Protein AF-A0A396J553-F1 (afdb_monomer)

Secondary structure (DSSP, 8-state):
--------HHHHHHHHHHHHHHHHHHGGG--HHHHHHHHHHHHHHHHHTT--SSSHHHHHHHHHHHHHHHHHHHSTT-----------------------------------------HHHHHHHHHH---HHHHHHHHHTTS---SSSHHHHHHHHHHHHTT--HHHHHHHHHH-GGGGTS---TTHHHH-GGGG--TTHHHHHHHHHHTT--TTSHHHHHHHHHHHHS-HHHHHHHHHHHHHTT--HHHHHHHHHH-GGGGGS-HHHHHHHHIIIIIIT---GGGGTT-GGGGGS-IIIIIHHHHHHHHHHHHTTSS-TTS-SSGGGGS-HHHHHHHHTTT-TTTHHHHHHHHHHHHHHHHHHHHTTPPPP-

Organism: Medicago truncatula (NCBI:txid3880)

Foldseek 3Di:
DDDDPDDDPVNVVVVVVVVVVVCVVVPPPDDLVVVVVVLVVVVVVVVVVPDDDDPPPVSVVVVVVSVVVVVCVVCPVDDDDDDDDDDDDDDDDDDDDDDDDDDDDDDDPDDDDDPDDQPQLVVCCPQLVDDSVLSVVCVVVVLDDDRDQVQLVVLVVLVVVLVDDSVNVSVLCSLRVSSSLARPPPPDCVPCSCLCVDPCLSVLLVVLVVLVDDRNDVLSVLQSVLVSVADPVNQVVLVVLLVVLPDDPVLVSLLCSVHVNLSVAHSVLVVVQSCCQCVVLVHRPSLCSVPVCVSVDDCQQQVQLLSVLVSVCVVVVVDDPPPRSCVLSPDDPVVSLVPRAVVPPVCNVVSVCSNVVSNVVSVVCVVVVHDDDD

Mean predicted aligned error: 18.82 Å

Radius of gyration: 29.43 Å; Cα contacts (8 Å, |Δi|>4): 271; chains: 1; bounding box: 78×77×69 Å

Solvent-accessible surface area (backbone atoms only — not comparable to full-atom values): 22454 Å² total; per-residue (Å²): 141,83,87,79,84,77,79,50,75,65,60,55,49,52,53,50,50,55,46,55,55,51,48,60,66,64,53,77,80,60,61,74,70,59,54,51,55,52,52,51,52,50,53,51,53,54,65,72,67,70,76,79,84,79,66,62,65,66,51,49,50,52,50,50,51,51,52,48,51,53,50,53,70,69,50,73,85,72,84,89,85,88,78,85,90,81,86,89,83,90,84,87,84,88,81,90,81,85,87,85,88,77,92,78,80,87,82,86,79,92,75,79,96,68,89,83,66,58,56,46,35,56,50,36,32,76,76,52,68,42,53,74,67,59,24,48,50,38,39,76,70,64,37,38,77,48,82,65,61,70,51,34,52,51,38,51,52,50,44,45,79,64,72,45,51,70,70,56,50,33,56,49,39,71,77,41,51,32,54,43,48,15,67,74,49,94,52,62,62,79,72,45,63,70,72,63,75,45,97,52,47,68,57,52,52,51,50,47,44,72,75,67,41,55,66,68,41,70,55,31,55,33,39,52,46,28,59,75,75,36,53,70,69,58,46,52,54,47,51,52,52,45,38,75,60,71,45,51,73,68,43,51,54,53,22,40,75,73,33,22,55,42,66,68,43,53,68,67,54,48,51,52,50,47,44,48,42,35,71,73,67,66,42,71,57,70,64,38,44,85,51,40,56,64,60,68,51,55,53,48,73,52,47,48,27,50,48,53,42,53,48,51,32,45,75,72,61,78,35,65,88,85,53,71,80,63,59,68,78,69,48,54,70,69,58,34,42,53,69,71,21,62,65,40,74,89,52,20,68,59,40,46,48,55,30,50,54,36,40,53,50,37,53,53,33,62,76,68,73,50,82,80,87,129

InterPro domains:
  IPR003690 Transcription termination factor, mitochondrial/chloroplastic [PF02536] (149-336)
  IPR003690 Transcription termination factor, mitochondrial/chloroplastic [PTHR13068] (187-346)
  IPR003690 Transcription termination factor, mitochondrial/chloroplastic [SM00733] (186-214)
  IPR003690 Transcription termination factor, mitochondrial/chloroplastic [SM00733] (253-284)
  IPR003690 Transcription termination factor, mitochondrial/chloroplastic [SM00733] (285-319)
  IPR038538 MTERF superfamily, mitochondrial/chloroplastic [G3DSA:1.25.70.10] (102-353)

Sequence (374 aa):
MKSDLCLDTFTIKVICIVWVFRVKIVFGCVNDQNRFLICLIFYCVLRTLRIRTLMSHLILTTFRTMLKKWFLSNNAVLCFITTKSTTPKFNNPLLHQFPISPRRFCTITATSESNTHPFSVSYLINNFGFSHESALKAFNNKQVRFNTPDNADSVITFFQNHGFPNSNIRIIIQKAPWLLSSQPHKRLIRSRPFLICSKDLINSLEEIKGLGFDPSTTTFGYALLANNCTSKKLWDEKVDVLKKWGWSDEDVIRAFRCHPDMMLTSIEKINLVMSFWVNQLGWDSLALTKRPHILTHSLEKWIVPRGLVVQFLLMKGLRKKNASLVTPFRYSEKLFLEKFVFSFKEESDYLLKIYEEKIKLAYTMENNGMPFPN

Structure (mmCIF, N/CA/C/O backbone):
data_AF-A0A396J553-F1
#
_entry.id   AF-A0A396J553-F1
#
loop_
_atom_site.group_PDB
_atom_site.id
_atom_site.type_symbol
_atom_site.label_atom_id
_atom_site.label_alt_id
_atom_site.label_comp_id
_atom_site.label_asym_i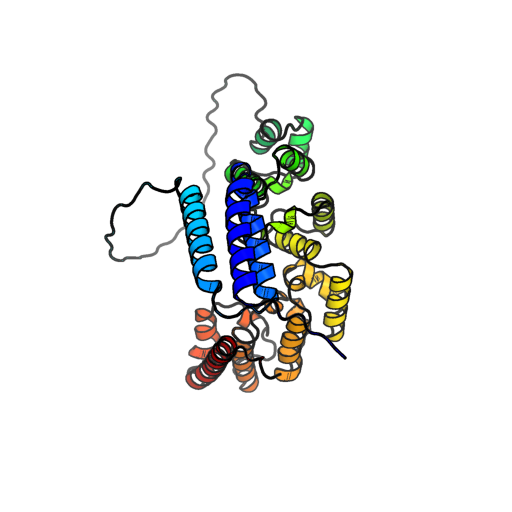d
_atom_site.label_entity_id
_atom_site.label_seq_id
_atom_site.pdbx_PDB_ins_code
_atom_site.Cartn_x
_atom_site.Cartn_y
_atom_site.Cartn_z
_atom_site.occupancy
_atom_site.B_iso_or_equiv
_atom_site.auth_seq_id
_atom_site.auth_comp_id
_atom_site.auth_asym_id
_atom_site.auth_atom_id
_atom_site.pdbx_PDB_model_num
ATOM 1 N N . MET A 1 1 ? 46.320 -36.284 16.645 1.00 34.50 1 MET A N 1
ATOM 2 C CA . MET A 1 1 ? 47.339 -35.287 16.251 1.00 34.50 1 MET A CA 1
ATOM 3 C C . MET A 1 1 ? 46.678 -34.219 15.387 1.00 34.50 1 MET A C 1
ATOM 5 O O . MET A 1 1 ? 46.432 -34.464 14.215 1.00 34.50 1 MET A O 1
ATOM 9 N N . LYS A 1 2 ? 46.320 -33.072 15.973 1.00 30.66 2 LYS A N 1
ATOM 10 C CA . LYS A 1 2 ? 46.051 -31.823 15.245 1.00 30.66 2 LYS A CA 1
ATOM 11 C C . LYS A 1 2 ? 47.101 -30.832 15.736 1.00 30.66 2 LYS A C 1
ATOM 13 O O . LYS A 1 2 ? 47.142 -30.545 16.927 1.00 30.66 2 LYS A O 1
ATOM 18 N N . SER A 1 3 ? 47.997 -30.420 14.851 1.00 31.12 3 SER A N 1
ATOM 19 C CA . SER A 1 3 ? 48.983 -29.375 15.103 1.00 31.12 3 SER A CA 1
ATOM 20 C C . SER A 1 3 ? 48.381 -28.041 14.669 1.00 31.12 3 SER A C 1
ATOM 22 O O . SER A 1 3 ? 48.347 -27.743 13.475 1.00 31.12 3 SER A O 1
ATOM 24 N N . ASP A 1 4 ? 47.888 -27.261 15.627 1.00 34.16 4 ASP A N 1
ATOM 25 C CA . ASP A 1 4 ? 47.531 -25.864 15.401 1.00 34.16 4 ASP A CA 1
ATOM 26 C C . ASP A 1 4 ? 48.822 -25.032 15.364 1.00 34.16 4 ASP A C 1
ATOM 28 O O . ASP A 1 4 ? 49.522 -24.892 16.369 1.00 34.16 4 ASP A O 1
ATOM 32 N N . LEU A 1 5 ? 49.157 -24.485 14.191 1.00 37.69 5 LEU A N 1
ATOM 33 C CA . LEU A 1 5 ? 50.157 -23.425 14.067 1.00 37.69 5 LEU A CA 1
ATOM 34 C C . LEU A 1 5 ? 49.578 -22.141 14.679 1.00 37.69 5 LEU A C 1
ATOM 36 O O . LEU A 1 5 ? 48.865 -21.382 14.022 1.00 37.69 5 LEU A O 1
ATOM 40 N N . CYS A 1 6 ? 49.888 -21.895 15.948 1.00 37.69 6 CYS A N 1
ATOM 41 C CA . CYS A 1 6 ? 49.641 -20.614 16.595 1.00 37.69 6 CYS A CA 1
ATOM 42 C C . CYS A 1 6 ? 50.746 -19.634 16.171 1.00 37.69 6 CYS A C 1
ATOM 44 O O . CYS A 1 6 ? 51.848 -19.646 16.716 1.00 37.69 6 CYS A O 1
ATOM 46 N N . LEU A 1 7 ? 50.473 -18.821 15.148 1.00 42.69 7 LEU A N 1
ATOM 47 C CA . LEU A 1 7 ? 51.311 -17.669 14.812 1.00 42.69 7 LEU A CA 1
ATOM 48 C C . LEU A 1 7 ? 51.184 -16.633 15.929 1.00 42.69 7 LEU A C 1
ATOM 50 O O . LEU A 1 7 ? 50.084 -16.165 16.229 1.00 42.69 7 LEU A O 1
ATOM 54 N N . ASP A 1 8 ? 52.309 -16.290 16.551 1.00 44.19 8 ASP A N 1
ATOM 55 C CA . ASP A 1 8 ? 52.319 -15.381 17.685 1.00 44.19 8 ASP A CA 1
ATOM 56 C C . ASP A 1 8 ? 51.923 -13.944 17.293 1.00 44.19 8 ASP A C 1
ATOM 58 O O . ASP A 1 8 ? 52.019 -13.478 16.149 1.00 44.19 8 ASP A O 1
ATOM 62 N N . THR A 1 9 ? 51.451 -13.207 18.293 1.00 42.50 9 THR A N 1
ATOM 63 C CA . THR A 1 9 ? 50.972 -11.826 18.160 1.00 42.50 9 THR A CA 1
ATOM 64 C C . THR A 1 9 ? 52.050 -10.875 17.621 1.00 42.50 9 THR A C 1
ATOM 66 O O . THR A 1 9 ? 51.727 -9.803 17.101 1.00 42.50 9 THR A O 1
ATOM 69 N N . PHE A 1 10 ? 53.330 -11.242 17.730 1.00 42.19 10 PHE A N 1
ATOM 70 C CA . PHE A 1 10 ? 54.451 -10.465 17.210 1.00 42.19 10 PHE A CA 1
ATOM 71 C C . PHE A 1 10 ? 54.576 -10.620 15.690 1.00 42.19 10 PHE A C 1
ATOM 73 O O . PHE A 1 10 ? 54.651 -9.620 14.972 1.00 42.19 10 PHE A O 1
ATOM 80 N N . THR A 1 11 ? 54.455 -11.846 15.184 1.00 46.50 11 THR A N 1
ATOM 81 C CA . THR A 1 11 ? 54.487 -12.155 13.750 1.00 46.50 11 THR A CA 1
ATOM 82 C C . THR A 1 11 ? 53.312 -11.507 13.015 1.00 46.50 11 THR A C 1
ATOM 84 O O . THR A 1 11 ? 53.489 -10.910 11.952 1.00 46.50 11 THR A O 1
ATOM 87 N N . ILE A 1 12 ? 52.122 -11.492 13.629 1.00 50.44 12 ILE A N 1
ATOM 88 C CA . ILE A 1 12 ? 50.945 -10.789 13.088 1.00 50.44 12 ILE A CA 1
ATOM 89 C C . ILE A 1 12 ? 51.171 -9.266 13.050 1.00 50.44 12 ILE A C 1
ATOM 91 O O . ILE A 1 12 ? 50.798 -8.609 12.077 1.00 50.44 12 ILE A O 1
ATOM 95 N N . LYS A 1 13 ? 51.820 -8.684 14.069 1.00 41.44 13 LYS A N 1
ATOM 96 C CA . LYS A 1 13 ? 52.144 -7.245 14.090 1.00 41.44 13 LYS A CA 1
ATOM 97 C C . LYS A 1 13 ? 53.164 -6.866 13.015 1.00 41.44 13 LYS A C 1
ATOM 99 O O . LYS A 1 13 ? 52.975 -5.842 12.360 1.00 41.44 13 LYS A O 1
ATOM 104 N N . VAL A 1 14 ? 54.190 -7.688 12.788 1.00 44.00 14 VAL A N 1
ATOM 105 C CA . VAL A 1 14 ? 55.197 -7.457 11.736 1.00 44.00 14 VAL A CA 1
ATOM 106 C C . VAL A 1 14 ? 54.572 -7.583 10.344 1.00 44.00 14 VAL A C 1
ATOM 108 O O . VAL A 1 14 ? 54.776 -6.700 9.513 1.00 44.00 14 VAL A O 1
ATOM 111 N N . ILE A 1 15 ? 53.723 -8.591 10.110 1.00 50.31 15 ILE A N 1
ATOM 112 C CA . ILE A 1 15 ? 52.984 -8.744 8.845 1.00 50.31 15 ILE A CA 1
ATOM 113 C C . ILE A 1 15 ? 52.070 -7.534 8.600 1.00 50.31 15 ILE A C 1
ATOM 115 O O . ILE A 1 15 ? 52.087 -6.972 7.507 1.00 50.31 15 ILE A O 1
ATOM 119 N N . CYS A 1 16 ? 51.338 -7.064 9.615 1.00 46.22 16 CYS A N 1
ATOM 120 C CA . CYS A 1 16 ? 50.481 -5.882 9.495 1.00 46.22 16 CYS A CA 1
ATOM 121 C C . CYS A 1 16 ? 51.272 -4.590 9.228 1.00 46.22 16 CYS A C 1
ATOM 123 O O . CYS A 1 16 ? 50.840 -3.780 8.411 1.00 46.22 16 CYS A O 1
ATOM 125 N N . ILE A 1 17 ? 52.434 -4.388 9.859 1.00 43.06 17 ILE A N 1
ATOM 126 C CA . ILE A 1 17 ? 53.273 -3.195 9.640 1.00 43.06 17 ILE A CA 1
ATOM 127 C C . ILE A 1 17 ? 53.906 -3.215 8.241 1.00 43.06 17 ILE A C 1
ATOM 129 O O . ILE A 1 17 ? 53.853 -2.205 7.533 1.00 43.06 17 ILE A O 1
ATOM 133 N N . VAL A 1 18 ? 54.429 -4.366 7.806 1.00 43.16 18 VAL A N 1
ATOM 134 C CA . VAL A 1 18 ? 54.981 -4.551 6.452 1.00 43.16 18 VAL A CA 1
ATOM 135 C C . VAL A 1 18 ? 53.888 -4.361 5.393 1.00 43.16 18 VAL A C 1
ATOM 137 O O . VAL A 1 18 ? 54.141 -3.752 4.353 1.00 43.16 18 VAL A O 1
ATOM 140 N N . TRP A 1 19 ? 52.650 -4.788 5.668 1.00 45.50 19 TRP A N 1
ATOM 141 C CA . TRP A 1 19 ? 51.519 -4.596 4.756 1.00 45.50 19 TRP A CA 1
ATOM 142 C C . TRP A 1 19 ? 51.028 -3.142 4.721 1.00 45.50 19 TRP A C 1
ATOM 144 O O . TRP A 1 19 ? 50.780 -2.620 3.639 1.00 45.50 19 TRP A O 1
ATOM 154 N N . VAL A 1 20 ? 50.988 -2.433 5.856 1.00 44.22 20 VAL A N 1
ATOM 155 C CA . VAL A 1 20 ? 50.662 -0.992 5.914 1.00 44.22 20 VAL A CA 1
ATOM 156 C C . VAL A 1 20 ? 51.689 -0.148 5.146 1.00 44.22 20 VAL A C 1
ATOM 158 O O . VAL A 1 20 ? 51.311 0.799 4.451 1.00 44.22 20 VAL A O 1
ATOM 161 N N . PHE A 1 21 ? 52.974 -0.514 5.196 1.00 32.97 21 PHE A N 1
ATOM 162 C CA . PHE A 1 21 ? 54.008 0.134 4.383 1.00 32.97 21 PHE A CA 1
ATOM 163 C C . PHE A 1 21 ? 53.890 -0.207 2.887 1.00 32.97 21 PHE A C 1
ATOM 165 O O . PHE A 1 21 ? 54.014 0.691 2.053 1.00 32.97 21 PHE A O 1
ATOM 172 N N . ARG A 1 22 ? 53.546 -1.454 2.527 1.00 35.31 22 ARG A N 1
ATOM 173 C CA . ARG A 1 22 ? 53.275 -1.850 1.127 1.00 35.31 22 ARG A CA 1
ATOM 174 C C . ARG A 1 22 ? 52.025 -1.176 0.550 1.00 35.31 22 ARG A C 1
ATOM 176 O O . ARG A 1 22 ? 52.0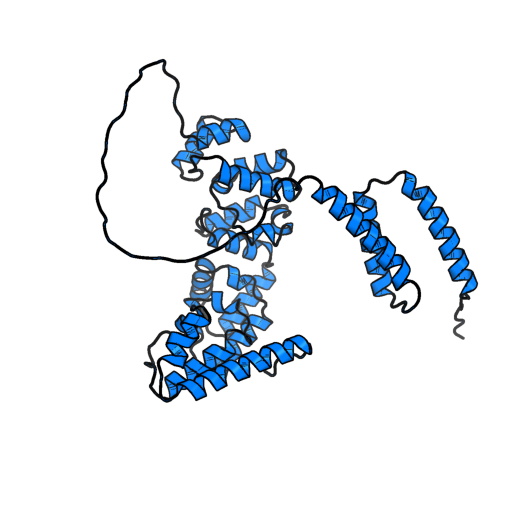29 -0.771 -0.609 1.00 35.31 22 ARG A O 1
ATOM 183 N N . VAL A 1 23 ? 50.991 -0.979 1.366 1.00 40.50 23 VAL A N 1
ATOM 184 C CA . VAL A 1 23 ? 49.768 -0.237 1.021 1.00 40.50 23 VAL A CA 1
ATOM 185 C C . VAL A 1 23 ? 50.091 1.240 0.760 1.00 40.50 23 VAL A C 1
ATOM 187 O O . VAL A 1 23 ? 49.632 1.796 -0.231 1.00 40.50 23 VAL A O 1
ATOM 190 N N . LYS A 1 24 ? 50.963 1.884 1.543 1.00 36.22 24 LYS A N 1
ATOM 191 C CA . LYS A 1 24 ? 51.384 3.269 1.249 1.00 36.22 24 LYS A CA 1
ATOM 192 C C . LYS A 1 24 ? 52.083 3.426 -0.111 1.00 36.22 24 LYS A C 1
ATOM 194 O O . LYS A 1 24 ? 51.887 4.452 -0.756 1.00 36.22 24 LYS A O 1
ATOM 199 N N . ILE A 1 25 ? 52.843 2.421 -0.553 1.00 37.22 25 ILE A N 1
ATOM 200 C CA . ILE A 1 25 ? 53.564 2.437 -1.839 1.00 37.22 25 ILE A CA 1
ATOM 201 C C . ILE A 1 25 ? 52.619 2.147 -3.018 1.00 37.22 25 ILE A C 1
ATOM 203 O O . ILE A 1 25 ? 52.685 2.830 -4.035 1.00 37.22 25 ILE A O 1
ATOM 207 N N . VAL A 1 26 ? 51.688 1.196 -2.879 1.00 37.62 26 VAL A N 1
ATOM 208 C CA . VAL A 1 26 ? 50.745 0.832 -3.958 1.00 37.62 26 VAL A CA 1
ATOM 209 C C . VAL A 1 26 ? 49.658 1.896 -4.164 1.00 37.62 26 VAL A C 1
ATOM 211 O O . VAL A 1 26 ? 49.213 2.130 -5.287 1.00 37.62 26 VAL A O 1
ATOM 214 N N . PHE A 1 27 ? 49.239 2.596 -3.105 1.00 37.41 27 PHE A N 1
ATOM 215 C CA . PHE A 1 27 ? 48.141 3.559 -3.207 1.00 37.41 27 PHE A CA 1
ATOM 216 C C . PHE A 1 27 ? 48.532 4.917 -3.797 1.00 37.41 27 PHE A C 1
ATOM 218 O O . PHE A 1 27 ? 47.631 5.686 -4.125 1.00 37.41 27 PHE A O 1
ATOM 225 N N . GLY A 1 28 ? 49.815 5.210 -4.030 1.00 36.97 28 GLY A N 1
ATOM 226 C CA . GLY A 1 28 ? 50.242 6.443 -4.707 1.00 36.97 28 GLY A CA 1
ATOM 227 C C . GLY A 1 28 ? 49.650 6.647 -6.113 1.00 36.97 28 GLY A C 1
ATOM 228 O O . GLY A 1 28 ? 49.612 7.779 -6.578 1.00 36.97 28 GLY A O 1
ATOM 229 N N . CYS A 1 29 ? 49.138 5.591 -6.763 1.00 40.72 29 CYS A N 1
ATOM 230 C CA . CYS A 1 29 ? 48.661 5.619 -8.156 1.00 40.72 29 CYS A CA 1
ATOM 231 C C . CYS A 1 29 ? 47.175 5.250 -8.366 1.00 40.72 29 CYS A C 1
ATOM 233 O O . CYS A 1 29 ? 46.764 5.029 -9.501 1.00 40.72 29 CYS A O 1
ATOM 235 N N . VAL A 1 30 ? 46.342 5.174 -7.317 1.00 43.53 30 VAL A N 1
ATOM 236 C CA . VAL A 1 30 ? 44.928 4.754 -7.459 1.00 43.53 30 VAL A CA 1
ATOM 237 C C . VAL A 1 30 ? 43.955 5.880 -7.094 1.00 43.53 30 VAL A C 1
ATOM 239 O O . VAL A 1 30 ? 44.000 6.403 -5.978 1.00 43.53 30 VAL A O 1
ATOM 242 N N . ASN A 1 31 ? 43.065 6.197 -8.045 1.00 47.56 31 ASN A N 1
ATOM 243 C CA . ASN A 1 31 ? 42.052 7.259 -7.999 1.00 47.56 31 ASN A CA 1
ATOM 244 C C . ASN A 1 31 ? 41.042 7.081 -6.836 1.00 47.56 31 ASN A C 1
ATOM 246 O O . ASN A 1 31 ? 40.731 5.952 -6.437 1.00 47.56 31 ASN A O 1
ATOM 250 N N . ASP A 1 32 ? 40.509 8.186 -6.302 1.00 49.34 32 ASP A N 1
ATOM 251 C CA . ASP A 1 32 ? 39.817 8.246 -4.995 1.00 49.34 32 ASP A CA 1
ATOM 252 C C . ASP A 1 32 ? 38.562 7.355 -4.876 1.00 49.34 32 ASP A C 1
ATOM 254 O O . ASP A 1 32 ? 38.245 6.860 -3.791 1.00 49.34 32 ASP A O 1
ATOM 258 N N . GLN A 1 33 ? 37.879 7.064 -5.987 1.00 45.72 33 GLN A N 1
ATOM 259 C CA . GLN A 1 33 ? 36.705 6.178 -6.014 1.00 45.72 33 GLN A CA 1
ATOM 260 C C . GLN A 1 33 ? 37.054 4.708 -5.717 1.00 45.72 33 GLN A C 1
ATOM 262 O O . GLN A 1 33 ? 36.330 4.031 -4.982 1.00 45.72 33 GLN A O 1
ATOM 267 N N . ASN A 1 34 ? 38.199 4.227 -6.210 1.00 44.09 34 ASN A N 1
ATOM 268 C CA . ASN A 1 34 ? 38.654 2.856 -5.965 1.00 44.09 34 ASN A CA 1
ATOM 269 C C . ASN A 1 34 ? 39.164 2.675 -4.530 1.00 44.09 34 ASN A C 1
ATOM 271 O O . ASN A 1 34 ? 39.013 1.598 -3.953 1.00 44.09 34 ASN A O 1
ATOM 275 N N . ARG A 1 35 ? 39.683 3.741 -3.904 1.00 49.84 35 ARG A N 1
ATOM 276 C CA . ARG A 1 35 ? 40.068 3.721 -2.483 1.00 49.84 35 ARG A CA 1
ATOM 277 C C . ARG A 1 35 ? 38.865 3.480 -1.572 1.00 49.84 35 ARG A C 1
ATOM 279 O O . ARG A 1 35 ? 38.970 2.718 -0.615 1.00 49.84 35 ARG A O 1
ATOM 286 N N . PHE A 1 36 ? 37.714 4.069 -1.896 1.00 49.88 36 PHE A N 1
ATOM 287 C CA . PHE A 1 36 ? 36.496 3.921 -1.099 1.00 49.88 36 PHE A CA 1
ATOM 288 C C . PHE A 1 36 ? 35.924 2.499 -1.161 1.00 49.88 36 PHE A C 1
ATOM 290 O O . PHE A 1 36 ? 35.583 1.925 -0.126 1.00 49.88 36 PHE A O 1
ATOM 297 N N . LEU A 1 37 ? 35.874 1.905 -2.358 1.00 48.56 37 LEU A N 1
ATOM 298 C CA . LEU A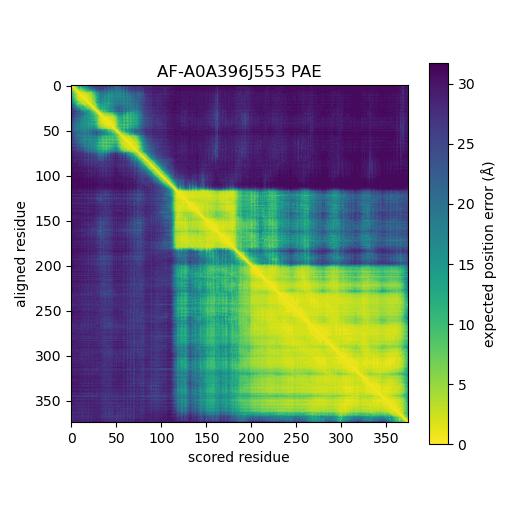 1 37 ? 35.356 0.549 -2.554 1.00 48.56 37 LEU A CA 1
ATOM 299 C C . LEU A 1 37 ? 36.239 -0.497 -1.857 1.00 48.56 37 LEU A C 1
ATOM 301 O O . LEU A 1 37 ? 35.725 -1.397 -1.194 1.00 48.56 37 LEU A O 1
ATOM 305 N N . ILE A 1 38 ? 37.564 -0.326 -1.917 1.00 52.34 38 ILE A N 1
ATOM 306 C CA . ILE A 1 38 ? 38.518 -1.203 -1.229 1.00 52.34 38 ILE A CA 1
ATOM 307 C C . ILE A 1 38 ? 38.381 -1.076 0.296 1.00 52.34 38 ILE A C 1
ATOM 309 O O . ILE A 1 38 ? 38.345 -2.096 0.984 1.00 52.34 38 ILE A O 1
ATOM 313 N N . CYS A 1 39 ? 38.214 0.136 0.840 1.00 52.78 39 CYS A N 1
ATOM 314 C CA . CYS A 1 39 ? 37.956 0.331 2.272 1.00 52.78 39 CYS A CA 1
ATOM 315 C C . CYS A 1 39 ? 36.633 -0.305 2.731 1.00 52.78 39 CYS A C 1
ATOM 317 O O . CYS A 1 39 ? 36.574 -0.858 3.831 1.00 52.78 39 CYS A O 1
ATOM 319 N N . LEU A 1 40 ? 35.587 -0.266 1.897 1.00 53.59 40 LEU A N 1
ATOM 320 C CA . LEU A 1 40 ? 34.292 -0.883 2.200 1.00 53.59 40 LEU A CA 1
ATOM 321 C C . LEU A 1 40 ? 34.384 -2.415 2.218 1.00 53.59 40 LEU A C 1
ATOM 323 O O . LEU A 1 40 ? 33.861 -3.057 3.128 1.00 53.59 40 LEU A O 1
ATOM 327 N N . ILE A 1 41 ? 35.097 -2.992 1.245 1.00 54.41 41 ILE A N 1
ATOM 328 C CA . ILE A 1 41 ? 35.356 -4.435 1.167 1.00 54.41 41 ILE A CA 1
ATOM 329 C C . ILE A 1 41 ? 36.167 -4.884 2.387 1.00 54.41 41 ILE A C 1
ATOM 331 O O . ILE A 1 41 ? 35.810 -5.870 3.028 1.00 54.41 41 ILE A O 1
ATOM 335 N N . PHE A 1 42 ? 37.197 -4.128 2.777 1.00 50.50 42 PHE A N 1
ATOM 336 C CA . PHE A 1 42 ? 38.027 -4.453 3.939 1.00 50.50 42 PHE A CA 1
ATOM 337 C C . PHE A 1 42 ? 37.250 -4.358 5.262 1.00 50.50 42 PHE A C 1
ATOM 339 O O . PHE A 1 42 ? 37.387 -5.227 6.124 1.00 50.50 42 PHE A O 1
ATOM 346 N N . TYR A 1 43 ? 36.379 -3.353 5.411 1.00 54.72 43 TYR A N 1
ATOM 347 C CA . TYR A 1 43 ? 35.475 -3.237 6.560 1.00 54.72 43 TYR A CA 1
ATOM 348 C C . TYR A 1 43 ? 34.496 -4.417 6.638 1.00 54.72 43 TYR A C 1
ATOM 350 O O . TYR A 1 43 ? 34.273 -4.965 7.719 1.00 54.72 43 TYR A O 1
ATOM 358 N N . CYS A 1 44 ? 33.956 -4.854 5.497 1.00 49.88 44 CYS A N 1
ATOM 359 C CA . CYS A 1 44 ? 33.097 -6.033 5.424 1.00 49.88 44 CYS A CA 1
ATOM 360 C C . CYS A 1 44 ? 33.854 -7.317 5.794 1.00 49.88 44 CYS A C 1
ATOM 362 O O . CYS A 1 44 ? 33.366 -8.071 6.629 1.00 49.88 44 CYS A O 1
ATOM 364 N N . VAL A 1 45 ? 35.064 -7.531 5.269 1.00 51.84 45 VAL A N 1
ATOM 365 C CA . VAL A 1 45 ? 35.889 -8.717 5.576 1.00 51.84 45 VAL A CA 1
ATOM 366 C C . VAL A 1 45 ? 36.291 -8.761 7.058 1.00 51.84 45 VAL A C 1
ATOM 368 O O . VAL A 1 45 ? 36.176 -9.806 7.702 1.00 51.84 45 VAL A O 1
ATOM 371 N N . LEU A 1 46 ? 36.674 -7.622 7.646 1.00 50.41 46 LEU A N 1
ATOM 372 C CA . LEU A 1 46 ? 36.999 -7.523 9.076 1.00 50.41 46 LEU A CA 1
ATOM 373 C C . LEU A 1 46 ? 35.777 -7.735 9.981 1.00 50.41 46 LEU A C 1
ATOM 375 O O . LEU A 1 46 ? 35.905 -8.296 11.071 1.00 50.41 46 LEU A O 1
ATOM 379 N N . ARG A 1 47 ? 34.583 -7.329 9.528 1.00 46.22 47 ARG A N 1
ATOM 380 C CA . ARG A 1 47 ? 33.316 -7.575 10.232 1.00 46.22 47 ARG A CA 1
ATOM 381 C C . ARG A 1 47 ? 32.946 -9.062 10.239 1.00 46.22 47 ARG A C 1
ATOM 383 O O . ARG A 1 47 ? 32.360 -9.521 11.219 1.00 46.22 47 ARG A O 1
ATOM 390 N N . THR A 1 48 ? 33.319 -9.813 9.204 1.00 45.41 48 THR A N 1
ATOM 391 C CA . THR A 1 48 ? 33.033 -11.253 9.092 1.00 45.41 48 THR A CA 1
ATOM 392 C C . THR A 1 48 ? 33.999 -12.121 9.911 1.00 45.41 48 THR A C 1
ATOM 394 O O . THR A 1 48 ? 33.593 -13.166 10.410 1.00 45.41 48 THR A O 1
ATOM 397 N N . LEU A 1 49 ? 35.241 -11.676 10.145 1.00 47.19 49 LEU A N 1
ATOM 398 C CA . LEU A 1 49 ? 36.277 -12.455 10.853 1.00 47.19 49 LEU A CA 1
ATOM 399 C C . LEU A 1 49 ? 36.250 -12.363 12.396 1.00 47.19 49 LEU A C 1
ATOM 401 O O . LEU A 1 49 ? 37.102 -12.946 13.057 1.00 47.19 49 LEU A O 1
ATOM 405 N N . ARG A 1 50 ? 35.278 -11.660 12.999 1.00 50.97 50 ARG A N 1
ATOM 406 C CA . ARG A 1 50 ? 35.061 -11.575 14.467 1.00 50.97 50 ARG A CA 1
ATOM 407 C C . ARG A 1 50 ? 36.318 -11.239 15.306 1.00 50.97 50 ARG A C 1
ATOM 409 O O . ARG A 1 50 ? 36.395 -11.607 16.475 1.00 50.97 50 ARG A O 1
ATOM 416 N N . ILE A 1 51 ? 37.258 -10.458 14.765 1.00 49.00 51 ILE A N 1
ATOM 417 C CA . ILE A 1 51 ? 38.412 -9.918 15.507 1.00 49.00 51 ILE A CA 1
ATOM 418 C C . ILE A 1 51 ? 37.937 -8.728 16.364 1.00 49.00 51 ILE A C 1
ATOM 420 O O . ILE A 1 51 ? 37.974 -7.568 15.953 1.00 49.00 51 ILE A O 1
ATOM 424 N N . ARG A 1 52 ? 37.438 -9.010 17.570 1.00 50.53 52 ARG A N 1
ATOM 425 C CA . ARG A 1 52 ? 37.292 -8.036 18.670 1.00 50.53 52 ARG A CA 1
ATOM 426 C C . ARG A 1 52 ? 38.601 -8.140 19.466 1.00 50.53 52 ARG A C 1
ATOM 428 O O . ARG A 1 52 ? 38.869 -9.213 19.976 1.00 50.53 52 ARG A O 1
ATOM 435 N N . THR A 1 53 ? 39.507 -7.161 19.532 1.00 49.75 53 THR A N 1
ATOM 436 C CA . THR A 1 53 ? 39.276 -5.915 20.287 1.00 49.75 53 THR A CA 1
ATOM 437 C C . THR A 1 53 ? 40.308 -4.783 20.079 1.00 49.75 53 THR A C 1
ATOM 439 O O . THR A 1 53 ? 40.190 -3.787 20.779 1.00 49.75 53 THR A O 1
ATOM 442 N N . LEU A 1 54 ? 41.274 -4.818 19.146 1.00 45.88 54 LEU A N 1
ATOM 443 C CA . LEU A 1 54 ? 42.275 -3.717 19.053 1.00 45.88 54 LEU A CA 1
ATOM 444 C C . LEU A 1 54 ? 42.397 -2.964 17.717 1.00 45.88 54 LEU A C 1
ATOM 446 O O . LEU A 1 54 ? 43.008 -1.900 17.678 1.00 45.88 54 LEU A O 1
ATOM 450 N N . MET A 1 55 ? 41.773 -3.435 16.635 1.00 43.53 55 MET A N 1
ATOM 451 C CA . MET A 1 55 ? 41.822 -2.768 15.318 1.00 43.53 55 MET A CA 1
ATOM 452 C C . MET A 1 55 ? 40.558 -1.966 14.976 1.00 43.53 55 MET A C 1
ATOM 454 O O . MET A 1 55 ? 40.462 -1.395 13.895 1.00 43.53 55 MET A O 1
ATOM 458 N N . SER A 1 56 ? 39.578 -1.881 15.879 1.00 51.47 56 SER A N 1
ATOM 459 C CA . SER A 1 56 ? 38.331 -1.158 15.603 1.00 51.47 56 SER A CA 1
ATOM 460 C C . SER A 1 56 ? 38.526 0.357 15.630 1.00 51.47 56 SER A C 1
ATOM 462 O O . SER A 1 56 ? 37.979 1.047 14.777 1.00 51.47 56 SER A O 1
ATOM 464 N N . HIS A 1 57 ? 39.332 0.886 16.555 1.00 48.84 57 HIS A N 1
ATOM 465 C CA . HIS A 1 57 ? 39.409 2.331 16.773 1.00 48.84 57 HIS A CA 1
ATOM 466 C C . HIS A 1 57 ? 40.215 3.070 15.699 1.00 48.84 57 HIS A C 1
ATOM 468 O O . HIS A 1 57 ? 39.773 4.120 15.241 1.00 48.84 57 HIS A O 1
ATOM 474 N N . LEU A 1 58 ? 41.352 2.518 15.255 1.00 47.53 58 LEU A N 1
ATOM 475 C CA . LEU A 1 58 ? 42.215 3.151 14.246 1.00 47.53 58 LEU A CA 1
ATOM 476 C C . LEU A 1 58 ? 41.608 3.079 12.831 1.00 47.53 58 LEU A C 1
ATOM 478 O O . LEU A 1 58 ? 41.726 4.015 12.040 1.00 47.53 58 LEU A O 1
ATOM 482 N N . ILE A 1 59 ? 40.905 1.984 12.525 1.00 51.69 59 ILE A N 1
ATOM 483 C CA . ILE A 1 59 ? 40.183 1.810 11.258 1.00 51.69 59 ILE A CA 1
ATOM 484 C C . ILE A 1 59 ? 38.920 2.677 11.246 1.00 51.69 59 ILE A C 1
ATOM 486 O O . ILE A 1 59 ? 38.641 3.324 10.241 1.00 51.69 59 ILE A O 1
ATOM 490 N N . LEU A 1 60 ? 38.189 2.791 12.366 1.00 51.06 60 LEU A N 1
ATOM 491 C CA . LEU A 1 60 ? 37.061 3.725 12.436 1.00 51.06 60 LEU A CA 1
ATOM 492 C C . LEU A 1 60 ? 37.511 5.174 12.292 1.00 51.06 60 LEU A C 1
ATOM 494 O O . LEU A 1 60 ? 36.816 5.927 11.621 1.00 51.06 60 LEU A O 1
ATOM 498 N N . THR A 1 61 ? 38.617 5.594 12.915 1.00 49.75 61 THR A N 1
ATOM 499 C CA . THR A 1 61 ? 39.064 6.995 12.842 1.00 49.75 61 THR A CA 1
ATOM 500 C C . THR A 1 61 ? 39.548 7.363 11.448 1.00 49.75 61 THR A C 1
ATOM 502 O O . THR A 1 61 ? 39.168 8.424 10.956 1.00 49.75 61 THR A O 1
ATOM 505 N N . THR A 1 62 ? 40.292 6.480 10.777 1.00 50.88 62 THR A N 1
ATOM 506 C CA . THR A 1 62 ? 40.703 6.664 9.372 1.00 50.88 62 THR A CA 1
ATOM 507 C C . THR A 1 62 ? 39.513 6.624 8.411 1.00 50.88 62 THR A C 1
ATOM 509 O O . THR A 1 62 ? 39.398 7.479 7.534 1.00 50.88 62 THR A O 1
ATOM 512 N N . PHE A 1 63 ? 38.552 5.723 8.626 1.00 46.84 63 PHE A N 1
ATOM 513 C CA . PHE A 1 63 ? 37.315 5.692 7.846 1.00 46.84 63 PHE A CA 1
ATOM 514 C C . PHE A 1 63 ? 36.465 6.954 8.074 1.00 46.84 63 PHE A C 1
ATOM 516 O O . PHE A 1 63 ? 35.946 7.526 7.119 1.00 46.84 63 PHE A O 1
ATOM 523 N N . ARG A 1 64 ? 36.382 7.470 9.312 1.00 47.25 64 ARG A N 1
ATOM 524 C CA . ARG A 1 64 ? 35.660 8.717 9.640 1.00 47.25 64 ARG A CA 1
ATOM 525 C C . ARG A 1 64 ? 36.314 9.951 9.030 1.00 47.25 64 ARG A C 1
ATOM 527 O O . ARG A 1 64 ? 35.594 10.857 8.614 1.00 47.25 64 ARG A O 1
ATOM 534 N N . THR A 1 65 ? 37.644 10.023 8.993 1.00 48.84 65 THR A N 1
ATOM 535 C CA . THR A 1 65 ? 38.356 11.153 8.374 1.00 48.84 65 THR A CA 1
ATOM 536 C C . THR A 1 65 ? 38.249 11.114 6.855 1.00 48.84 65 THR A C 1
ATOM 538 O O . THR A 1 65 ? 38.054 12.169 6.254 1.00 48.84 65 THR A O 1
ATOM 541 N N . MET A 1 66 ? 38.259 9.926 6.240 1.00 48.72 66 MET A N 1
ATOM 542 C CA . MET A 1 66 ? 37.958 9.768 4.814 1.00 48.72 66 MET A CA 1
ATOM 543 C C . MET A 1 66 ? 36.503 10.126 4.488 1.00 48.72 66 MET A C 1
ATOM 545 O O . MET A 1 66 ? 36.273 10.867 3.536 1.00 48.72 66 MET A O 1
ATOM 549 N N . LEU A 1 67 ? 35.534 9.711 5.316 1.00 44.16 67 LEU A N 1
ATOM 550 C CA . LEU A 1 67 ? 34.124 10.084 5.143 1.00 44.16 67 LEU A CA 1
ATOM 551 C C . LEU A 1 67 ? 33.916 11.597 5.287 1.00 44.16 67 LEU A C 1
ATOM 553 O O . LEU A 1 67 ? 33.177 12.187 4.507 1.00 44.16 67 LEU A O 1
ATOM 557 N N . LYS A 1 68 ? 34.589 12.234 6.259 1.00 43.97 68 LYS A N 1
ATOM 558 C CA . LYS A 1 68 ? 34.555 13.693 6.446 1.00 43.97 68 LYS A CA 1
ATOM 559 C C . LYS A 1 68 ? 35.200 14.434 5.277 1.00 43.97 68 LYS A C 1
ATOM 561 O O . LYS A 1 68 ? 34.612 15.401 4.814 1.00 43.97 68 LYS A O 1
ATOM 566 N N . LYS A 1 69 ? 36.358 13.990 4.770 1.00 44.34 69 LYS A N 1
ATOM 567 C CA . LYS A 1 69 ? 36.989 14.587 3.577 1.00 44.34 69 LYS A CA 1
ATOM 568 C C . LYS A 1 69 ? 36.117 14.431 2.331 1.00 44.34 69 LYS A C 1
ATOM 570 O O . LYS A 1 69 ? 35.982 15.388 1.582 1.00 44.34 69 LYS A O 1
ATOM 575 N N . TRP A 1 70 ? 35.475 13.278 2.151 1.00 41.38 70 TRP A N 1
ATOM 576 C CA . TRP A 1 70 ? 34.543 13.040 1.048 1.00 41.38 70 TRP A CA 1
ATOM 577 C C . TRP A 1 70 ? 33.277 13.907 1.160 1.00 41.38 70 TRP A C 1
ATOM 579 O O . TRP A 1 70 ? 32.861 14.519 0.180 1.00 41.38 70 TRP A O 1
ATOM 589 N N . PHE A 1 71 ? 32.712 14.051 2.365 1.00 36.53 71 PHE A N 1
ATOM 590 C CA . PHE A 1 71 ? 31.588 14.964 2.608 1.00 36.53 71 PHE A CA 1
ATOM 591 C C . PHE A 1 71 ? 31.970 16.433 2.394 1.00 36.53 71 PHE A C 1
ATOM 593 O O . PHE A 1 71 ? 31.188 17.183 1.824 1.00 36.53 71 PHE A O 1
ATOM 600 N N . LEU A 1 72 ? 33.169 16.850 2.811 1.00 42.09 72 LEU A N 1
ATOM 601 C CA . LEU A 1 72 ? 33.659 18.220 2.622 1.00 42.09 72 LEU A CA 1
ATOM 602 C C . LEU A 1 72 ? 33.996 18.520 1.153 1.00 42.09 72 LEU A C 1
ATOM 604 O O . LEU A 1 72 ? 33.735 19.627 0.696 1.00 42.09 72 LEU A O 1
ATOM 608 N N . SER A 1 73 ? 34.493 17.535 0.398 1.00 41.88 73 SER A N 1
ATOM 609 C CA . SER A 1 73 ? 34.769 17.678 -1.038 1.00 41.88 73 SER A CA 1
ATOM 610 C C . SER A 1 73 ? 33.495 17.739 -1.888 1.00 41.88 73 SER A C 1
ATOM 612 O O . SER A 1 73 ? 33.514 18.363 -2.943 1.00 41.88 73 SER A O 1
ATOM 614 N N . ASN A 1 74 ? 32.392 17.129 -1.433 1.00 35.75 74 ASN A N 1
ATOM 615 C CA . ASN A 1 74 ? 31.101 17.154 -2.134 1.00 35.75 74 ASN A CA 1
ATOM 616 C C . ASN A 1 74 ? 30.152 18.271 -1.656 1.00 35.75 74 ASN A C 1
ATOM 618 O O . ASN A 1 74 ? 29.215 18.611 -2.371 1.00 35.75 74 ASN A O 1
ATOM 622 N N . ASN A 1 75 ? 30.397 18.878 -0.486 1.00 33.50 75 ASN A N 1
ATOM 623 C CA . ASN A 1 75 ? 29.580 19.976 0.057 1.00 33.50 75 ASN A CA 1
ATOM 624 C C . ASN A 1 75 ? 30.171 21.381 -0.165 1.00 33.50 75 ASN A C 1
ATOM 626 O O . ASN A 1 75 ? 29.584 22.362 0.289 1.00 33.50 75 ASN A O 1
ATOM 630 N N . ALA A 1 76 ? 31.283 21.520 -0.890 1.00 30.16 76 ALA A N 1
ATOM 631 C CA . ALA A 1 76 ? 31.876 22.826 -1.199 1.00 30.16 76 ALA A CA 1
ATOM 632 C C . ALA A 1 76 ? 31.076 23.673 -2.219 1.00 30.16 76 ALA A C 1
ATOM 634 O O . ALA A 1 76 ? 31.473 24.795 -2.509 1.00 30.16 76 ALA A O 1
ATOM 635 N N . VAL A 1 77 ? 29.935 23.190 -2.734 1.00 31.81 77 VAL A N 1
ATOM 636 C CA . VAL A 1 77 ? 29.074 23.944 -3.676 1.00 31.81 77 VAL A CA 1
ATOM 637 C C . VAL A 1 77 ? 27.798 24.490 -3.013 1.00 31.81 77 VAL A C 1
ATOM 639 O O . VAL A 1 77 ? 26.937 25.053 -3.679 1.00 31.81 77 VAL A O 1
ATOM 642 N N . LEU A 1 78 ? 27.663 24.413 -1.684 1.00 30.83 78 LEU A N 1
ATOM 643 C CA . LEU A 1 78 ? 26.514 25.014 -0.999 1.00 30.83 78 LEU A CA 1
ATOM 644 C C . LEU A 1 78 ? 26.929 25.845 0.215 1.00 30.83 78 LEU A C 1
ATOM 646 O O . LEU A 1 78 ? 26.741 25.453 1.363 1.00 30.83 78 LEU A O 1
ATOM 650 N N . CYS A 1 79 ? 27.475 27.029 -0.050 1.00 22.38 79 CYS A N 1
ATOM 651 C CA . CYS A 1 79 ? 27.579 28.077 0.954 1.00 22.38 79 CYS A CA 1
ATOM 652 C C . CYS A 1 79 ? 27.432 29.442 0.281 1.00 22.38 79 CYS A C 1
ATOM 654 O O . CYS A 1 79 ? 28.405 29.953 -0.244 1.00 22.38 79 CYS A O 1
ATOM 656 N N . PHE A 1 80 ? 26.216 29.993 0.257 1.00 22.27 80 PHE A N 1
ATOM 657 C CA . PHE A 1 80 ? 25.941 31.426 0.416 1.00 22.27 80 PHE A CA 1
ATOM 658 C C . PHE A 1 80 ? 24.426 31.618 0.577 1.00 22.27 80 PHE A C 1
ATOM 660 O O . PHE A 1 80 ? 23.662 31.521 -0.375 1.00 22.27 80 PHE A O 1
ATOM 667 N N . ILE A 1 81 ? 24.005 31.813 1.826 1.00 24.53 81 ILE A N 1
ATOM 668 C CA . ILE A 1 81 ? 23.154 32.903 2.339 1.00 24.53 81 ILE A CA 1
ATOM 669 C C . ILE A 1 81 ? 22.657 32.438 3.714 1.00 24.53 81 ILE A C 1
ATOM 671 O O . ILE A 1 81 ? 21.649 31.754 3.875 1.00 24.53 81 ILE A O 1
ATOM 675 N N . THR A 1 82 ? 23.423 32.816 4.732 1.00 23.05 82 THR A N 1
ATOM 676 C CA . THR A 1 82 ? 22.952 32.955 6.106 1.00 23.05 82 THR A CA 1
ATOM 677 C C . THR A 1 82 ? 22.667 34.430 6.345 1.00 23.05 82 THR A C 1
ATOM 679 O O . THR A 1 82 ? 23.613 35.203 6.456 1.00 23.05 82 THR A O 1
ATOM 682 N N . THR A 1 83 ? 21.406 34.820 6.524 1.00 23.48 83 THR A N 1
ATOM 683 C CA . THR A 1 83 ? 21.067 35.996 7.339 1.00 23.48 83 THR A CA 1
ATOM 684 C C . THR A 1 83 ? 19.774 35.750 8.113 1.00 23.48 83 THR A C 1
ATOM 686 O O . THR A 1 83 ? 18.685 35.771 7.558 1.00 23.48 83 THR A O 1
ATOM 689 N N . LYS A 1 84 ? 19.976 35.483 9.408 1.00 25.52 84 LYS A N 1
ATOM 690 C CA . LYS A 1 84 ? 19.220 35.904 10.600 1.00 25.52 84 LYS A CA 1
ATOM 691 C C . LYS A 1 84 ? 17.678 35.894 10.595 1.00 25.52 84 LYS A C 1
ATOM 693 O O . LYS A 1 84 ? 17.000 36.610 9.876 1.00 25.52 84 LYS A O 1
ATOM 698 N N . SER A 1 85 ? 17.193 35.144 11.583 1.00 23.66 85 SER A N 1
ATOM 699 C CA . SER A 1 85 ? 15.874 35.129 12.218 1.00 23.66 85 SER A CA 1
ATOM 700 C C . SER A 1 85 ? 15.357 36.497 12.688 1.00 23.66 85 SER A C 1
ATOM 702 O O . SER A 1 85 ? 16.049 37.154 13.464 1.00 23.66 85 SER A O 1
ATOM 704 N N . THR A 1 86 ? 14.072 36.762 12.415 1.00 22.53 86 THR A N 1
ATOM 705 C CA . THR A 1 86 ? 13.109 37.322 13.389 1.00 22.53 86 THR A CA 1
ATOM 706 C C . THR A 1 86 ? 11.662 36.987 12.977 1.00 22.53 86 THR A C 1
ATOM 708 O O . THR A 1 86 ? 11.177 37.428 11.943 1.00 22.53 86 THR A O 1
ATOM 711 N N . THR A 1 87 ? 10.953 36.196 13.786 1.00 24.47 87 THR A N 1
ATOM 712 C CA . THR A 1 87 ? 9.469 36.152 13.870 1.00 24.47 87 THR A CA 1
ATOM 713 C C . THR A 1 87 ? 8.976 37.352 14.716 1.00 24.47 87 THR A C 1
ATOM 715 O O . THR A 1 87 ? 9.819 37.819 15.488 1.00 24.47 87 THR A O 1
ATOM 718 N N . PRO A 1 88 ? 7.683 37.805 14.749 1.00 28.47 88 PRO A N 1
ATOM 719 C CA . PRO A 1 88 ? 6.482 36.938 14.723 1.00 28.47 88 PRO A CA 1
ATOM 720 C C . PRO A 1 88 ? 5.086 37.542 14.313 1.00 28.47 88 PRO A C 1
ATOM 722 O O . PRO A 1 88 ? 4.947 38.725 14.043 1.00 28.47 88 PRO A O 1
ATOM 725 N N . LYS A 1 89 ? 4.046 36.681 14.428 1.00 21.25 89 LYS A N 1
ATOM 726 C CA . LYS A 1 89 ? 2.587 36.897 14.697 1.00 21.25 89 LYS A CA 1
ATOM 727 C C . LYS A 1 89 ? 1.566 37.195 13.561 1.00 21.25 89 LYS A C 1
ATOM 729 O O . LYS A 1 89 ? 1.538 38.265 12.981 1.00 21.25 89 LYS A O 1
ATOM 734 N N . PHE A 1 90 ? 0.657 36.212 13.406 1.00 22.38 90 PHE A N 1
ATOM 735 C CA . PHE A 1 90 ? -0.825 36.243 13.309 1.00 22.38 90 PHE A CA 1
ATOM 736 C C . PHE A 1 90 ? -1.565 37.339 12.506 1.00 22.38 90 PHE A C 1
ATOM 738 O O . PHE A 1 90 ? -1.583 38.492 12.916 1.00 22.38 90 PHE A O 1
ATOM 745 N N . ASN A 1 91 ? -2.354 36.924 11.496 1.00 22.77 91 ASN A N 1
ATOM 746 C CA . ASN A 1 91 ? -3.836 36.950 11.511 1.00 22.77 91 ASN A CA 1
ATOM 747 C C . ASN A 1 91 ? -4.447 36.419 10.192 1.00 22.77 91 ASN A C 1
ATOM 749 O O . ASN A 1 91 ? -3.997 36.759 9.104 1.00 22.77 91 ASN A O 1
ATOM 753 N N . ASN A 1 92 ? -5.502 35.605 10.313 1.00 25.95 92 ASN A N 1
ATOM 754 C CA . ASN A 1 92 ? -6.526 35.374 9.278 1.00 25.95 92 ASN A CA 1
ATOM 755 C C . ASN A 1 92 ? -7.556 36.523 9.365 1.00 25.95 92 ASN A C 1
ATOM 757 O O . ASN A 1 92 ? -7.763 37.031 10.470 1.00 25.95 92 ASN A O 1
ATOM 761 N N . PRO A 1 93 ? -8.240 36.910 8.270 1.00 27.56 93 PRO A N 1
ATOM 762 C CA . PRO A 1 93 ? -9.548 36.298 8.007 1.00 27.56 93 PRO A CA 1
ATOM 763 C C . PRO A 1 93 ? -9.926 36.107 6.520 1.00 27.56 93 PRO A C 1
ATOM 765 O O . PRO A 1 93 ? -9.306 36.614 5.594 1.00 27.56 93 PRO A O 1
ATOM 768 N N . LEU A 1 94 ? -10.982 35.308 6.367 1.00 25.03 94 LEU A N 1
ATOM 769 C CA . LEU A 1 94 ? -11.704 34.848 5.177 1.00 25.03 94 LEU A CA 1
ATOM 770 C C . LEU A 1 94 ? -12.288 35.981 4.309 1.00 25.03 94 LEU A C 1
ATOM 772 O O . LEU A 1 94 ? -12.701 36.992 4.865 1.00 25.03 94 LEU A O 1
ATOM 776 N N . LEU A 1 95 ? -12.480 35.732 3.000 1.00 22.78 95 LEU A N 1
ATOM 777 C CA . LEU A 1 95 ? -13.789 35.787 2.303 1.00 22.78 95 LEU A CA 1
ATOM 778 C C . LEU A 1 95 ? -13.674 35.499 0.784 1.00 22.78 95 LEU A C 1
ATOM 780 O O . LEU A 1 95 ? -12.906 36.126 0.070 1.00 22.78 95 LEU A O 1
ATOM 784 N N . HIS A 1 96 ? -14.471 34.517 0.339 1.00 23.64 96 HIS A N 1
ATOM 785 C CA . HIS A 1 96 ? -15.301 34.481 -0.880 1.00 23.64 96 HIS A CA 1
ATOM 786 C C . HIS A 1 96 ? -14.855 35.223 -2.164 1.00 23.64 96 HIS A C 1
ATOM 788 O O . HIS A 1 96 ? -14.923 36.441 -2.207 1.00 23.64 96 HIS A O 1
ATOM 794 N N . GLN A 1 97 ? -14.623 34.475 -3.259 1.00 25.08 97 GLN A N 1
ATOM 795 C CA . GLN A 1 97 ? -15.423 34.491 -4.513 1.00 25.08 97 GLN A CA 1
ATOM 796 C C . GLN A 1 97 ? -14.678 33.819 -5.691 1.00 25.08 97 GLN A C 1
ATOM 798 O O . GLN A 1 97 ? -13.635 34.277 -6.139 1.00 25.08 97 GLN A O 1
ATOM 803 N N . PHE A 1 98 ? -15.264 32.752 -6.246 1.00 25.48 98 PHE A N 1
ATOM 804 C CA . PHE A 1 98 ? -15.294 32.536 -7.706 1.00 25.48 98 PHE A CA 1
ATOM 805 C C . PHE A 1 98 ? -16.359 33.499 -8.293 1.00 25.48 98 PHE A C 1
ATOM 807 O O . PHE A 1 98 ? -17.235 33.871 -7.503 1.00 25.48 98 PHE A O 1
ATOM 814 N N . PRO A 1 99 ? -16.428 33.845 -9.608 1.00 32.41 99 PRO A N 1
ATOM 815 C CA . PRO A 1 99 ? -15.900 33.127 -10.784 1.00 32.41 99 PRO A CA 1
ATOM 816 C C . PRO A 1 99 ? -15.390 34.040 -11.952 1.00 32.41 99 PRO A C 1
ATOM 818 O O . PRO A 1 99 ? -15.306 35.255 -11.840 1.00 32.41 99 PRO A O 1
ATOM 821 N N . ILE A 1 100 ? -15.196 33.408 -13.123 1.00 24.19 100 ILE A N 1
ATOM 822 C CA . ILE A 1 100 ? -15.277 33.937 -14.508 1.00 24.19 100 ILE A CA 1
ATOM 823 C C . ILE A 1 100 ? -13.963 34.394 -15.177 1.00 24.19 100 ILE A C 1
ATOM 825 O O . ILE A 1 100 ? -13.304 35.359 -14.811 1.00 24.19 100 ILE A O 1
ATOM 829 N N . SER A 1 101 ? -13.644 33.669 -16.252 1.00 36.03 101 SER A N 1
ATOM 830 C CA . SER A 1 101 ? -12.660 33.980 -17.290 1.00 36.03 101 SER A CA 1
ATOM 831 C C . SER A 1 101 ? -12.909 35.336 -17.963 1.00 36.03 101 SER A C 1
ATOM 833 O O . SER A 1 101 ? -14.034 35.605 -18.378 1.00 36.03 101 SER A O 1
ATOM 835 N N . PRO A 1 102 ? -11.841 36.083 -18.285 1.00 23.59 102 PRO A N 1
ATOM 836 C CA . PRO A 1 102 ? -11.818 36.878 -19.493 1.00 23.59 102 PRO A CA 1
ATOM 837 C C . PRO A 1 102 ? -10.840 36.259 -20.496 1.00 23.59 102 PRO A C 1
ATOM 839 O O . PRO A 1 102 ? -9.620 36.336 -20.362 1.00 23.59 102 PRO A O 1
ATOM 842 N N . ARG A 1 103 ? -11.405 35.702 -21.571 1.00 35.47 103 ARG A N 1
ATOM 843 C CA . ARG A 1 103 ? -10.826 35.850 -22.910 1.00 35.47 103 ARG A CA 1
ATOM 844 C C . ARG A 1 103 ? -10.548 37.339 -23.140 1.00 35.47 103 ARG A C 1
ATOM 846 O O . ARG A 1 103 ? -11.515 38.086 -23.241 1.00 35.47 103 ARG A O 1
ATOM 853 N N . ARG A 1 104 ? -9.286 37.750 -23.284 1.00 25.86 104 ARG A N 1
ATOM 854 C CA . ARG A 1 104 ? -8.846 38.933 -24.057 1.00 25.86 104 ARG A CA 1
ATOM 855 C C . ARG A 1 104 ? -7.393 38.688 -24.461 1.00 25.86 104 ARG A C 1
ATOM 857 O O . ARG A 1 104 ? -6.554 38.505 -23.595 1.00 25.86 104 ARG A O 1
ATOM 864 N N . PHE A 1 105 ? -7.122 38.318 -25.706 1.00 21.86 105 PHE A N 1
ATOM 865 C CA . PHE A 1 105 ? -7.107 39.065 -26.976 1.00 21.86 105 PHE A CA 1
ATOM 866 C C . PHE A 1 105 ? -5.647 39.104 -27.428 1.00 21.86 105 PHE A C 1
ATOM 868 O O . PHE A 1 105 ? -4.796 39.692 -26.770 1.00 21.86 105 PHE A O 1
ATOM 875 N N . CYS A 1 106 ? -5.382 38.390 -28.521 1.00 27.36 106 CYS A N 1
ATOM 876 C CA . CYS A 1 106 ? -4.127 38.414 -29.252 1.00 27.36 106 CYS A CA 1
ATOM 877 C C . CYS A 1 106 ? -3.766 39.848 -29.633 1.00 27.36 106 CYS A C 1
ATOM 879 O O . CYS A 1 106 ? -4.549 40.519 -30.304 1.00 27.36 106 CYS A O 1
ATOM 881 N N . THR A 1 107 ? -2.546 40.259 -29.306 1.00 23.08 107 THR A N 1
ATOM 882 C CA . THR A 1 107 ? -1.863 41.316 -30.045 1.00 23.08 107 THR A CA 1
ATOM 883 C C . THR A 1 107 ? -1.082 40.628 -31.159 1.00 23.08 107 THR A C 1
ATOM 885 O O . THR A 1 107 ? -0.106 39.927 -30.903 1.00 23.08 107 THR A O 1
ATOM 888 N N . ILE A 1 108 ? -1.570 40.757 -32.393 1.00 35.84 108 ILE A N 1
ATOM 889 C CA . ILE A 1 108 ? -0.839 40.357 -33.595 1.00 35.84 108 ILE A CA 1
ATOM 890 C C . ILE A 1 108 ? 0.239 41.418 -33.822 1.00 35.84 108 ILE A C 1
ATOM 892 O O . ILE A 1 108 ? -0.066 42.532 -34.236 1.00 35.84 108 ILE A O 1
ATOM 896 N N . THR A 1 109 ? 1.496 41.072 -33.567 1.00 27.00 109 THR A N 1
ATOM 897 C CA . THR A 1 109 ? 2.639 41.688 -34.250 1.00 27.00 109 THR A CA 1
ATOM 898 C C . THR A 1 109 ? 3.122 40.686 -35.284 1.00 27.00 109 THR A C 1
ATOM 900 O O . THR A 1 109 ? 3.716 39.663 -34.947 1.00 27.00 109 THR A O 1
ATOM 903 N N . ALA A 1 110 ? 2.772 40.944 -36.542 1.00 35.81 110 ALA A N 1
ATOM 904 C CA . ALA A 1 110 ? 3.196 40.151 -37.680 1.00 35.81 110 ALA A CA 1
ATOM 905 C C . ALA A 1 110 ? 4.659 40.466 -38.011 1.00 35.81 110 ALA A C 1
ATOM 907 O O . ALA A 1 110 ? 4.961 41.558 -38.484 1.00 35.81 110 ALA A O 1
ATOM 908 N N . THR A 1 111 ? 5.545 39.493 -37.801 1.00 28.66 111 THR A N 1
ATOM 909 C CA . THR A 1 111 ? 6.876 39.448 -38.420 1.00 28.66 111 THR A CA 1
ATOM 910 C C . THR A 1 111 ? 7.265 37.992 -38.677 1.00 28.66 111 THR A C 1
ATOM 912 O O . THR A 1 111 ? 7.456 37.232 -37.732 1.00 28.66 111 THR A O 1
ATOM 915 N N . SER A 1 112 ? 7.377 37.659 -39.968 1.00 32.66 112 SER A N 1
ATOM 916 C CA . SER A 1 112 ? 8.048 36.502 -40.594 1.00 32.66 112 SER A CA 1
ATOM 917 C C . SER A 1 112 ? 7.658 35.082 -40.146 1.00 32.66 112 SER A C 1
ATOM 919 O O . SER A 1 112 ? 7.908 34.655 -39.023 1.00 32.66 112 SER A O 1
ATOM 921 N N . GLU A 1 113 ? 7.120 34.323 -41.101 1.00 38.31 113 GLU A N 1
ATOM 922 C CA . GLU A 1 113 ? 6.803 32.894 -41.044 1.00 38.31 113 GLU A CA 1
ATOM 923 C C . GLU A 1 113 ? 7.956 32.045 -40.470 1.00 38.31 113 GLU A C 1
ATOM 925 O O . GLU A 1 113 ? 8.979 31.824 -41.114 1.00 38.31 113 GLU A O 1
ATOM 930 N N . SER A 1 114 ? 7.775 31.509 -39.261 1.00 37.66 114 SER A N 1
ATOM 931 C CA . SER A 1 114 ? 8.494 30.314 -38.814 1.00 37.66 114 SER A CA 1
ATOM 932 C C . SER A 1 114 ? 7.551 29.444 -37.983 1.00 37.66 114 SER A C 1
ATOM 934 O O . SER A 1 114 ? 6.904 29.903 -37.040 1.00 37.66 114 SER A O 1
ATOM 936 N N . ASN A 1 115 ? 7.411 28.185 -38.395 1.00 43.16 115 ASN A N 1
ATOM 937 C CA . ASN A 1 115 ? 6.503 27.202 -37.813 1.00 43.16 115 ASN A CA 1
ATOM 9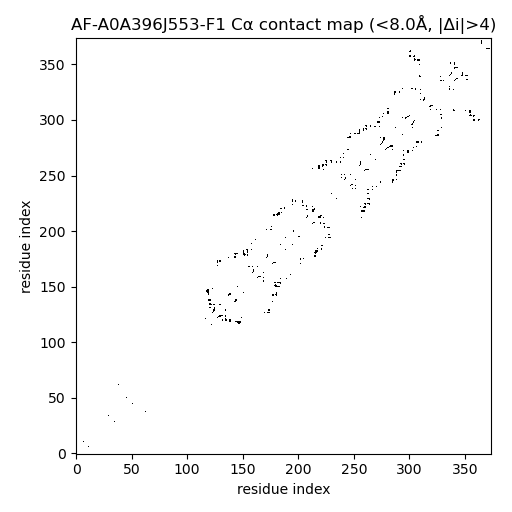38 C C . ASN A 1 115 ? 6.690 27.095 -36.288 1.00 43.16 115 ASN A C 1
ATOM 940 O O . ASN A 1 115 ? 7.669 26.526 -35.802 1.00 43.16 115 ASN A O 1
ATOM 944 N N . THR A 1 116 ? 5.759 27.652 -35.511 1.00 55.94 116 THR A N 1
ATOM 945 C CA . THR A 1 116 ? 5.876 27.705 -34.047 1.00 55.94 116 THR A CA 1
ATOM 946 C C . THR A 1 116 ? 5.387 26.389 -33.451 1.00 55.94 116 THR A C 1
ATOM 948 O O . THR A 1 116 ? 4.221 26.217 -33.099 1.00 55.94 116 THR A O 1
ATOM 951 N N . HIS A 1 117 ? 6.278 25.404 -33.394 1.00 67.69 117 HIS A N 1
ATOM 952 C CA . HIS A 1 117 ? 5.960 24.111 -32.800 1.00 67.69 117 HIS A CA 1
ATOM 953 C C . HIS A 1 117 ? 5.851 24.205 -31.266 1.00 67.69 117 HIS A C 1
ATOM 955 O O . HIS A 1 117 ? 6.522 25.037 -30.650 1.00 67.69 117 HIS A O 1
ATOM 961 N N . PRO A 1 118 ? 5.022 23.357 -30.623 1.00 86.50 118 PRO A N 1
ATOM 962 C CA . PRO A 1 118 ? 4.907 23.304 -29.166 1.00 86.50 118 PRO A CA 1
ATOM 963 C C . PRO A 1 118 ? 6.276 23.170 -28.484 1.00 86.50 118 PRO A C 1
ATOM 965 O O . PRO A 1 118 ? 7.123 22.425 -28.968 1.00 86.50 118 PRO A O 1
ATOM 968 N N . PHE A 1 119 ? 6.474 23.814 -27.327 1.00 89.69 119 PHE A N 1
ATOM 969 C CA . PHE A 1 119 ? 7.762 23.820 -26.607 1.00 89.69 119 PHE A CA 1
ATOM 970 C C . PHE A 1 119 ? 8.396 22.425 -26.473 1.00 89.69 119 PHE A C 1
ATOM 972 O O . PHE A 1 119 ? 9.565 22.237 -26.796 1.00 89.69 119 PHE A O 1
ATOM 979 N N . SER A 1 120 ? 7.609 21.426 -26.059 1.00 88.56 120 SER A N 1
ATOM 980 C CA . SER A 1 120 ? 8.064 20.031 -25.944 1.00 88.56 120 SER A CA 1
ATOM 981 C C . SER A 1 120 ? 8.602 19.427 -27.252 1.00 88.56 120 SER A C 1
ATOM 983 O O . SER A 1 120 ? 9.525 18.619 -27.199 1.00 88.56 120 SER A O 1
ATOM 985 N N . VAL A 1 121 ? 8.091 19.835 -28.420 1.00 89.75 121 VAL A N 1
ATOM 986 C CA . VAL A 1 121 ? 8.578 19.392 -29.739 1.00 89.75 121 VAL A CA 1
ATOM 987 C C . VAL A 1 121 ? 9.971 19.962 -29.996 1.00 89.75 121 VAL A C 1
ATOM 989 O O . VAL A 1 121 ? 10.896 19.204 -30.282 1.00 89.75 121 VAL A O 1
ATOM 992 N N . SER A 1 122 ? 10.148 21.272 -29.808 1.00 91.12 122 SER A N 1
ATOM 993 C CA . SER A 1 122 ? 11.455 21.930 -29.935 1.00 91.12 122 SER A CA 1
ATOM 994 C C . SER A 1 122 ? 12.467 21.371 -28.931 1.00 91.12 122 SER A C 1
ATOM 996 O O . SER A 1 122 ? 13.621 21.122 -29.274 1.00 91.12 122 SER A O 1
ATOM 998 N N . TYR A 1 123 ? 12.024 21.093 -27.703 1.00 90.88 123 TYR A N 1
ATOM 999 C CA . TYR A 1 123 ? 12.857 20.506 -26.658 1.00 90.88 123 TYR A CA 1
ATOM 1000 C C . TYR A 1 123 ? 13.350 19.094 -27.022 1.00 90.88 123 TYR A C 1
ATOM 1002 O O . TYR A 1 123 ? 14.527 18.793 -26.820 1.00 90.88 123 TYR A O 1
ATOM 1010 N N . LEU A 1 124 ? 12.494 18.238 -27.598 1.00 89.94 124 LEU A N 1
ATOM 1011 C CA . LEU A 1 124 ? 12.882 16.897 -28.060 1.00 89.94 124 LEU A CA 1
ATOM 1012 C C . LEU A 1 124 ? 13.899 16.937 -29.208 1.00 89.94 124 LEU A C 1
ATOM 1014 O O . LEU A 1 124 ? 14.863 16.166 -29.206 1.00 89.94 124 LEU A O 1
ATOM 1018 N N . ILE A 1 125 ? 13.695 17.833 -30.175 1.00 91.56 125 ILE A N 1
ATOM 1019 C CA . ILE A 1 125 ? 14.593 17.995 -31.326 1.00 91.56 125 ILE A CA 1
ATOM 1020 C C . ILE A 1 125 ? 15.973 18.448 -30.838 1.00 91.56 125 ILE A C 1
ATOM 1022 O O . ILE A 1 125 ? 16.973 17.791 -31.128 1.00 91.56 125 ILE A O 1
ATOM 1026 N N . ASN A 1 126 ? 16.013 19.504 -30.022 1.00 89.69 126 ASN A N 1
ATOM 1027 C CA . ASN A 1 126 ? 17.262 20.145 -29.615 1.00 89.69 126 ASN A CA 1
ATOM 1028 C C . ASN A 1 126 ? 18.088 19.302 -28.631 1.00 89.69 126 ASN A C 1
ATOM 1030 O O . ASN A 1 126 ? 19.312 19.296 -28.721 1.00 89.69 126 ASN A O 1
ATOM 1034 N N . ASN A 1 127 ? 17.445 18.575 -27.708 1.00 88.69 127 ASN A N 1
ATOM 1035 C CA . ASN A 1 127 ? 18.156 17.879 -26.623 1.00 88.69 127 ASN A CA 1
ATOM 1036 C C . ASN A 1 127 ? 18.336 16.375 -26.861 1.00 88.69 127 ASN A C 1
ATOM 1038 O O . ASN A 1 127 ? 19.264 15.766 -26.329 1.00 88.69 127 ASN A O 1
ATOM 1042 N N . PHE A 1 128 ? 17.463 15.755 -27.660 1.00 86.81 128 PHE A N 1
ATOM 1043 C CA . PHE A 1 128 ? 17.449 14.301 -27.851 1.00 86.81 128 PHE A CA 1
ATOM 1044 C C . PHE A 1 128 ? 17.578 13.876 -29.316 1.00 86.81 128 PHE A C 1
ATOM 1046 O O . PHE A 1 128 ? 17.623 12.678 -29.615 1.00 86.81 128 PHE A O 1
ATOM 1053 N N . GLY A 1 129 ? 17.702 14.841 -30.232 1.00 87.19 129 GLY A N 1
ATOM 1054 C CA . GLY A 1 129 ? 17.915 14.614 -31.657 1.00 87.19 129 GLY A CA 1
ATOM 1055 C C . GLY A 1 129 ? 16.791 13.814 -32.301 1.00 87.19 129 GLY A C 1
ATOM 1056 O O . GLY A 1 129 ? 17.060 12.876 -33.050 1.00 87.19 129 GLY A O 1
ATOM 1057 N N . PHE A 1 130 ? 15.548 14.141 -31.947 1.00 89.06 130 PHE A N 1
ATOM 1058 C CA . PHE A 1 130 ? 14.369 13.680 -32.673 1.00 89.06 130 PHE A CA 1
ATOM 1059 C C . PHE A 1 130 ? 14.310 14.354 -34.043 1.00 89.06 130 PHE A C 1
ATOM 1061 O O . PHE A 1 130 ? 14.668 15.524 -34.184 1.00 89.06 130 PHE A O 1
ATOM 1068 N N . SER A 1 131 ? 13.792 13.637 -35.042 1.00 91.19 131 SER A N 1
ATOM 1069 C CA . SER A 1 131 ? 13.345 14.285 -36.274 1.00 91.19 131 SER A CA 1
ATOM 1070 C C . SER A 1 131 ? 12.119 15.150 -35.991 1.00 91.19 131 SER A C 1
ATOM 1072 O O . SER A 1 131 ? 11.354 14.890 -35.058 1.00 91.19 131 SER A O 1
ATOM 1074 N N . HIS A 1 132 ? 11.894 16.146 -36.841 1.00 90.06 132 HIS A N 1
ATOM 1075 C CA . HIS A 1 132 ? 10.731 17.011 -36.730 1.00 90.06 132 HIS A CA 1
ATOM 1076 C C . HIS A 1 132 ? 9.403 16.221 -36.673 1.00 90.06 132 HIS A C 1
ATOM 1078 O O . HIS A 1 132 ? 8.571 16.429 -35.789 1.00 90.06 132 HIS A O 1
ATOM 1084 N N . GLU A 1 133 ? 9.261 15.230 -37.554 1.00 89.31 133 GLU A N 1
ATOM 1085 C CA . GLU A 1 133 ? 8.088 14.356 -37.647 1.00 89.31 133 GLU A CA 1
ATOM 1086 C C . GLU A 1 133 ? 7.900 13.467 -36.404 1.00 89.31 133 GLU A C 1
ATOM 1088 O O . GLU A 1 133 ? 6.795 13.358 -35.866 1.00 89.31 133 GLU A O 1
ATOM 1093 N N . SER A 1 134 ? 8.977 12.856 -35.896 1.00 87.19 134 SER A N 1
ATOM 1094 C CA . SER A 1 134 ? 8.907 11.983 -34.713 1.00 87.19 134 SER A CA 1
ATOM 1095 C C . SER A 1 134 ? 8.558 12.756 -33.437 1.00 87.19 134 SER A C 1
ATOM 1097 O O . SER A 1 134 ? 7.765 12.274 -32.622 1.00 87.19 134 SER A O 1
ATOM 1099 N N . ALA A 1 135 ? 9.079 13.977 -33.288 1.00 88.50 135 ALA A N 1
ATOM 1100 C CA . ALA A 1 135 ? 8.748 14.854 -32.170 1.00 88.50 135 ALA A CA 1
ATOM 1101 C C . ALA A 1 135 ? 7.271 15.296 -32.210 1.00 88.50 135 ALA A C 1
ATOM 1103 O O . ALA A 1 135 ? 6.581 15.239 -31.186 1.00 88.50 135 ALA A O 1
ATOM 1104 N N . LEU A 1 136 ? 6.747 15.647 -33.392 1.00 88.94 136 LEU A N 1
ATOM 1105 C CA . LEU A 1 136 ? 5.323 15.953 -33.573 1.00 88.94 136 LEU A CA 1
ATOM 1106 C C . LEU A 1 136 ? 4.425 14.746 -33.280 1.00 88.94 136 LEU A C 1
ATOM 1108 O O . LEU A 1 136 ? 3.413 14.883 -32.589 1.00 88.94 136 LEU A O 1
ATOM 1112 N N . LYS A 1 137 ? 4.808 13.549 -33.736 1.00 87.75 137 LYS A N 1
ATOM 1113 C CA . LYS A 1 137 ? 4.086 12.303 -33.435 1.00 87.75 137 LYS A CA 1
ATOM 1114 C C . LYS A 1 137 ? 4.017 12.040 -31.927 1.00 87.75 137 LYS A C 1
ATOM 1116 O O . LYS A 1 137 ? 2.950 11.688 -31.420 1.00 87.75 137 LYS A O 1
ATOM 1121 N N . ALA A 1 138 ? 5.119 12.238 -31.199 1.00 82.81 138 ALA A N 1
ATOM 1122 C CA . ALA A 1 138 ? 5.154 12.083 -29.743 1.00 82.81 138 ALA A CA 1
ATOM 1123 C C . ALA A 1 138 ? 4.219 13.081 -29.030 1.00 82.81 138 ALA A C 1
ATOM 1125 O O . ALA A 1 138 ? 3.502 12.701 -28.098 1.00 82.81 138 ALA A O 1
ATOM 1126 N N . PHE A 1 139 ? 4.171 14.332 -29.494 1.00 86.00 139 PHE A N 1
ATOM 1127 C CA . PHE A 1 139 ? 3.269 15.359 -28.966 1.00 86.00 139 PHE A CA 1
ATOM 1128 C C . PHE A 1 139 ? 1.787 15.049 -29.246 1.00 86.00 139 PHE A C 1
ATOM 1130 O O . PHE A 1 139 ? 0.961 15.050 -28.326 1.00 86.00 139 PHE A O 1
ATOM 1137 N N . ASN A 1 140 ? 1.450 14.717 -30.496 1.00 84.81 140 ASN A N 1
ATOM 1138 C CA . ASN A 1 140 ? 0.075 14.431 -30.926 1.00 84.81 140 ASN A CA 1
ATOM 1139 C C . ASN A 1 140 ? -0.503 13.196 -30.219 1.00 84.81 140 ASN A C 1
ATOM 1141 O O . ASN A 1 140 ? -1.653 13.214 -29.776 1.00 84.81 140 ASN A O 1
ATOM 1145 N N . ASN A 1 141 ? 0.329 12.174 -29.990 1.00 80.44 141 ASN A N 1
ATOM 1146 C CA . ASN A 1 141 ? -0.026 10.977 -29.220 1.00 80.44 141 ASN A CA 1
ATOM 1147 C C . ASN A 1 141 ? -0.074 11.208 -27.699 1.00 80.44 141 ASN A C 1
ATOM 1149 O O . ASN A 1 141 ? -0.163 10.247 -26.935 1.00 80.44 141 ASN A O 1
ATOM 1153 N N . LYS A 1 142 ? 0.005 12.467 -27.246 1.00 77.12 142 LYS A N 1
ATOM 1154 C CA . LYS A 1 142 ? -0.011 12.872 -25.832 1.00 77.12 142 LYS A CA 1
ATOM 1155 C C . LYS A 1 142 ? 1.094 12.229 -24.989 1.00 77.12 142 LYS A C 1
ATOM 1157 O O . LYS A 1 142 ? 0.942 12.129 -23.777 1.00 77.12 142 LYS A O 1
ATOM 1162 N N . GLN A 1 143 ? 2.195 11.802 -25.609 1.00 74.00 143 GLN A N 1
ATOM 1163 C CA . GLN A 1 143 ? 3.320 11.232 -24.872 1.00 74.00 143 GLN A CA 1
ATOM 1164 C C . GLN A 1 143 ? 4.079 12.336 -24.145 1.00 74.00 143 GLN A C 1
ATOM 1166 O O . GLN A 1 143 ? 4.379 12.190 -22.970 1.00 74.00 143 GLN A O 1
ATOM 1171 N N . VAL A 1 144 ? 4.329 13.461 -24.820 1.00 78.19 144 VAL A N 1
ATOM 1172 C CA . VAL A 1 144 ? 4.985 14.633 -24.229 1.00 78.19 144 VAL A CA 1
ATOM 1173 C C . VAL A 1 144 ? 4.044 15.826 -24.186 1.00 78.19 144 VAL A C 1
ATOM 1175 O O . VAL A 1 144 ? 3.520 16.251 -25.215 1.00 78.19 144 VAL A O 1
ATOM 1178 N N . ARG A 1 145 ? 3.808 16.368 -22.988 1.00 80.06 145 ARG A N 1
ATOM 1179 C CA . ARG A 1 145 ? 2.986 17.570 -22.781 1.00 80.06 145 ARG A CA 1
ATOM 1180 C C . ARG A 1 145 ? 3.549 18.416 -21.644 1.00 80.06 145 ARG A C 1
ATOM 1182 O O . ARG A 1 145 ? 3.052 18.383 -20.524 1.00 80.06 145 ARG A O 1
ATOM 1189 N N . PHE A 1 146 ? 4.577 19.195 -21.957 1.00 81.12 146 PHE A N 1
ATOM 1190 C CA . PHE A 1 146 ? 5.146 20.196 -21.058 1.00 81.12 146 PHE A CA 1
ATOM 1191 C C . PHE A 1 146 ? 5.490 21.476 -21.825 1.00 81.12 146 PHE A C 1
ATOM 1193 O O . PHE A 1 146 ? 5.780 21.453 -23.025 1.00 81.12 146 PHE A O 1
ATOM 1200 N N . ASN A 1 147 ? 5.405 22.595 -21.115 1.00 83.75 147 ASN A N 1
ATOM 1201 C CA . ASN A 1 147 ? 5.666 23.950 -21.598 1.00 83.75 147 ASN A CA 1
ATOM 1202 C C . ASN A 1 147 ? 6.896 24.592 -20.936 1.00 83.75 147 ASN A C 1
ATOM 1204 O O . ASN A 1 147 ? 7.325 25.647 -21.388 1.00 83.75 147 ASN A O 1
ATOM 1208 N N . THR A 1 148 ? 7.464 23.958 -19.906 1.00 84.12 148 THR A N 1
ATOM 1209 C CA . THR A 1 148 ? 8.721 24.358 -19.260 1.00 84.12 148 THR A CA 1
ATOM 1210 C C . THR A 1 148 ? 9.681 23.168 -19.191 1.00 84.12 148 THR A C 1
ATOM 1212 O O . THR A 1 148 ? 9.226 22.017 -19.187 1.00 84.12 148 THR A O 1
ATOM 1215 N N . PRO A 1 149 ? 11.005 23.405 -19.167 1.00 84.50 149 PRO A N 1
ATOM 1216 C CA . PRO A 1 149 ? 11.984 22.327 -19.115 1.00 84.50 149 PRO A CA 1
ATOM 1217 C C . PRO A 1 149 ? 12.108 21.709 -17.714 1.00 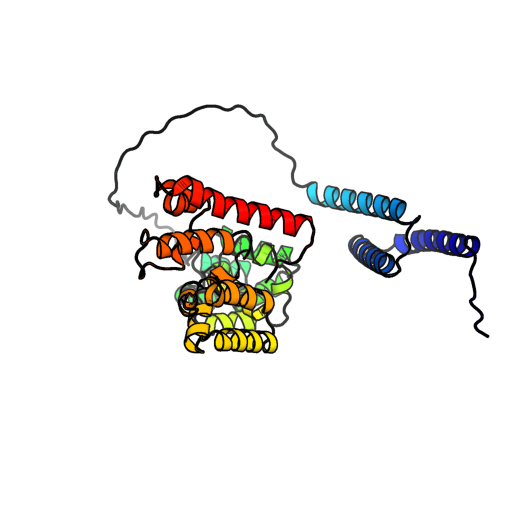84.50 149 PRO A C 1
ATOM 1219 O O . PRO A 1 149 ? 12.593 20.593 -17.606 1.00 84.50 149 PRO A O 1
ATOM 1222 N N . ASP A 1 150 ? 11.612 22.361 -16.656 1.00 81.62 150 ASP A N 1
ATOM 1223 C CA . ASP A 1 150 ? 11.866 21.998 -15.249 1.00 81.62 150 ASP A CA 1
ATOM 1224 C C . ASP A 1 150 ? 11.659 20.508 -14.931 1.00 81.62 150 ASP A C 1
ATOM 1226 O O . ASP A 1 150 ? 12.488 19.871 -14.276 1.00 81.62 150 ASP A O 1
ATOM 1230 N N . ASN A 1 151 ? 10.546 19.931 -15.398 1.00 73.19 151 ASN A N 1
ATOM 1231 C CA . ASN A 1 151 ? 10.241 18.517 -15.174 1.00 73.19 151 ASN A CA 1
ATOM 1232 C C . ASN A 1 151 ? 11.158 17.604 -15.996 1.00 73.19 151 ASN A C 1
ATOM 1234 O O . ASN A 1 151 ? 11.671 16.619 -15.468 1.00 73.19 151 ASN A O 1
ATOM 1238 N N . ALA A 1 152 ? 11.384 17.945 -17.263 1.00 82.12 152 ALA A N 1
ATOM 1239 C CA . ALA A 1 152 ? 12.226 17.178 -18.169 1.00 82.12 152 ALA A CA 1
ATOM 1240 C C . ALA A 1 152 ? 13.694 17.191 -17.705 1.00 82.12 152 ALA A C 1
ATOM 1242 O O . ALA A 1 152 ? 14.312 16.134 -17.577 1.00 82.12 152 ALA A O 1
ATOM 1243 N N . ASP A 1 153 ? 14.209 18.357 -17.323 1.00 85.62 153 ASP A N 1
ATOM 1244 C CA . ASP A 1 153 ? 15.547 18.541 -16.760 1.00 85.62 153 ASP A CA 1
ATOM 1245 C C . ASP A 1 153 ? 15.692 17.813 -15.422 1.00 85.62 153 ASP A C 1
ATOM 1247 O O . ASP A 1 153 ? 16.732 17.208 -15.155 1.00 85.62 153 ASP A O 1
ATOM 1251 N N . SER A 1 154 ? 14.639 17.793 -14.596 1.00 78.69 154 SER A N 1
ATOM 1252 C CA . SER A 1 154 ? 14.624 17.001 -13.359 1.00 78.69 154 SER A CA 1
ATOM 1253 C C . SER A 1 154 ? 14.767 15.505 -13.638 1.00 78.69 154 SER A C 1
ATOM 1255 O O . SER A 1 154 ? 15.488 14.823 -12.911 1.00 78.69 154 SER A O 1
ATOM 1257 N N . VAL A 1 155 ? 14.114 14.986 -14.682 1.00 75.00 155 VAL A N 1
ATOM 1258 C CA . VAL A 1 155 ? 14.240 13.584 -15.118 1.00 75.00 155 VAL A CA 1
ATOM 1259 C C . VAL A 1 155 ? 15.655 13.305 -15.627 1.00 75.00 155 VAL A C 1
ATOM 1261 O O . VAL A 1 155 ? 16.267 12.325 -15.204 1.00 75.00 155 VAL A O 1
ATOM 1264 N N . ILE A 1 156 ? 16.211 14.181 -16.468 1.00 80.50 156 ILE A N 1
ATOM 1265 C CA . ILE A 1 156 ? 17.574 14.048 -17.014 1.00 80.50 156 ILE A CA 1
ATOM 1266 C C . ILE A 1 156 ? 18.617 14.067 -15.894 1.00 80.50 156 ILE A C 1
ATOM 1268 O O . ILE A 1 156 ? 19.408 13.132 -15.778 1.00 80.50 156 ILE A O 1
ATOM 1272 N N . THR A 1 157 ? 18.574 15.091 -15.037 1.00 80.56 157 THR A N 1
ATOM 1273 C CA . THR A 1 157 ? 19.462 15.249 -13.874 1.00 80.56 157 THR A CA 1
ATOM 1274 C C . THR A 1 157 ? 19.373 14.031 -12.968 1.00 80.56 157 THR A C 1
ATOM 1276 O O . THR A 1 157 ? 20.374 13.533 -12.450 1.00 80.56 157 THR A O 1
ATOM 1279 N N . PHE A 1 158 ? 18.158 13.515 -12.791 1.00 73.06 158 PHE A N 1
ATOM 1280 C CA . PHE A 1 158 ? 17.927 12.301 -12.044 1.00 73.06 158 PHE A CA 1
ATOM 1281 C C . PHE A 1 158 ? 18.700 11.118 -12.673 1.00 73.06 158 PHE A C 1
ATOM 1283 O O . PHE A 1 158 ? 19.501 10.508 -11.968 1.00 73.06 158 PHE A O 1
ATOM 1290 N N . PHE A 1 159 ? 18.577 10.835 -13.975 1.00 71.69 159 PHE A N 1
ATOM 1291 C CA . PHE A 1 159 ? 19.341 9.755 -14.623 1.00 71.69 159 PHE A CA 1
ATOM 1292 C C . PHE A 1 159 ? 20.866 9.979 -14.559 1.00 71.69 159 PHE A C 1
ATOM 1294 O O . PHE A 1 159 ? 21.614 9.041 -14.272 1.00 71.69 159 PHE A O 1
ATOM 1301 N N . GLN A 1 160 ? 21.335 11.213 -14.757 1.00 76.75 160 GLN A N 1
ATOM 1302 C CA . GLN A 1 160 ? 22.761 11.565 -14.688 1.00 76.75 160 GLN A CA 1
ATOM 1303 C C . GLN A 1 160 ? 23.357 11.290 -13.301 1.00 76.75 160 GLN A C 1
ATOM 1305 O O . GLN A 1 160 ? 24.388 10.625 -13.191 1.00 76.75 160 GLN A O 1
ATOM 1310 N N . ASN A 1 161 ? 22.664 11.699 -12.233 1.00 67.31 161 ASN A N 1
ATOM 1311 C CA . ASN A 1 161 ? 23.065 11.420 -10.847 1.00 67.31 161 ASN A CA 1
ATOM 1312 C C . ASN A 1 161 ? 23.123 9.917 -10.524 1.00 67.31 161 ASN A C 1
ATOM 1314 O O . ASN A 1 161 ? 23.719 9.518 -9.526 1.00 67.31 161 ASN A O 1
ATOM 1318 N N . HIS A 1 162 ? 22.499 9.085 -11.360 1.00 56.19 162 HIS A N 1
ATOM 1319 C CA . HIS A 1 162 ? 22.458 7.630 -11.230 1.00 56.19 162 HIS A CA 1
ATOM 1320 C C . HIS A 1 162 ? 23.471 6.922 -12.140 1.00 56.19 162 HIS A C 1
ATOM 1322 O O . HIS A 1 162 ? 23.420 5.702 -12.284 1.00 56.19 162 HIS A O 1
ATOM 1328 N N . GLY A 1 163 ? 24.401 7.671 -12.738 1.00 60.22 163 GLY A N 1
ATOM 1329 C CA . GLY A 1 163 ? 25.486 7.121 -13.548 1.00 60.22 163 GLY A CA 1
ATOM 1330 C C . GLY A 1 163 ? 25.086 6.765 -14.979 1.00 60.22 163 GLY A C 1
ATOM 1331 O O . GLY A 1 163 ? 25.845 6.077 -15.659 1.00 60.22 163 GLY A O 1
ATOM 1332 N N . PHE A 1 164 ? 23.923 7.220 -15.460 1.00 63.34 164 PHE A N 1
ATOM 1333 C CA . PHE A 1 164 ? 23.551 7.044 -16.862 1.00 63.34 164 PHE A CA 1
ATOM 1334 C C . PHE A 1 164 ? 24.319 8.045 -17.726 1.00 63.34 164 PHE A C 1
ATOM 1336 O O . PHE A 1 164 ? 24.180 9.252 -17.517 1.00 63.34 164 PHE A O 1
ATOM 1343 N N . PRO A 1 165 ? 25.094 7.587 -18.725 1.00 73.75 165 PRO A N 1
ATOM 1344 C CA . PRO A 1 165 ? 25.709 8.501 -19.673 1.00 73.75 165 PRO A CA 1
ATOM 1345 C C . PRO A 1 165 ? 24.624 9.154 -20.538 1.00 73.75 165 PRO A C 1
ATOM 1347 O O . PRO A 1 165 ? 23.601 8.535 -20.843 1.00 73.75 165 PRO A O 1
ATOM 1350 N N . ASN A 1 166 ? 24.866 10.388 -20.987 1.00 80.25 166 ASN A N 1
ATOM 1351 C CA . ASN A 1 166 ? 23.916 11.149 -21.811 1.00 80.25 166 ASN A CA 1
ATOM 1352 C C . ASN A 1 166 ? 23.469 10.388 -23.072 1.00 80.25 166 ASN A C 1
ATOM 1354 O O . ASN A 1 166 ? 22.324 10.524 -23.497 1.00 80.25 166 ASN A O 1
ATOM 1358 N N . SER A 1 167 ? 24.331 9.536 -23.638 1.00 76.31 167 SER A N 1
ATOM 1359 C CA . SER A 1 167 ? 23.990 8.638 -24.749 1.00 76.31 167 SER A CA 1
ATOM 1360 C C . SER A 1 167 ? 22.871 7.655 -24.391 1.00 76.31 167 SER A C 1
ATOM 1362 O O . SER A 1 167 ? 21.924 7.494 -25.158 1.00 76.31 167 SER A O 1
ATOM 1364 N N . ASN A 1 168 ? 22.933 7.039 -23.209 1.00 69.00 168 ASN A N 1
ATOM 1365 C CA . ASN A 1 168 ? 21.917 6.095 -22.746 1.00 69.00 168 ASN A CA 1
ATOM 1366 C C . ASN A 1 168 ? 20.618 6.821 -22.402 1.00 69.00 168 ASN A C 1
ATOM 1368 O O . ASN A 1 168 ? 19.546 6.345 -22.763 1.00 69.00 168 ASN A O 1
ATOM 1372 N N . ILE A 1 169 ? 20.709 7.993 -21.765 1.00 76.50 169 ILE A N 1
ATOM 1373 C CA . ILE A 1 169 ? 19.540 8.841 -21.487 1.00 76.50 169 ILE A CA 1
ATOM 1374 C C . ILE A 1 169 ? 18.846 9.198 -22.802 1.00 76.50 169 ILE A C 1
ATOM 1376 O O . ILE A 1 169 ? 17.631 9.058 -22.913 1.00 76.50 169 ILE A O 1
ATOM 1380 N N . ARG A 1 170 ? 19.610 9.569 -23.834 1.00 80.12 170 ARG A N 1
ATOM 1381 C CA . ARG A 1 170 ? 19.065 9.861 -25.160 1.00 80.12 170 ARG A CA 1
ATOM 1382 C C . ARG A 1 170 ? 18.324 8.672 -25.764 1.00 80.12 170 ARG A C 1
ATOM 1384 O O . ARG A 1 170 ? 17.201 8.855 -26.221 1.00 80.12 170 ARG A O 1
ATOM 1391 N N . ILE A 1 171 ? 18.897 7.469 -25.714 1.00 72.94 171 ILE A N 1
ATOM 1392 C CA . ILE A 1 171 ? 18.236 6.244 -26.200 1.00 72.94 171 ILE A CA 1
ATOM 1393 C C . ILE A 1 171 ? 16.937 5.974 -25.422 1.00 72.94 171 ILE A C 1
ATOM 1395 O O . ILE A 1 171 ? 15.911 5.653 -26.022 1.00 72.94 171 ILE A O 1
ATOM 1399 N N . ILE A 1 172 ? 16.964 6.135 -24.095 1.00 70.31 172 ILE A N 1
ATOM 1400 C CA . ILE A 1 172 ? 15.797 5.940 -23.224 1.00 70.31 172 ILE A CA 1
ATOM 1401 C C . ILE A 1 172 ? 14.683 6.926 -23.590 1.00 70.31 172 ILE A C 1
ATOM 1403 O O . ILE A 1 172 ? 13.546 6.508 -23.792 1.00 70.31 172 ILE A O 1
ATOM 1407 N N . ILE A 1 173 ? 14.999 8.215 -23.732 1.00 81.00 173 ILE A N 1
ATOM 1408 C CA . ILE A 1 173 ? 14.012 9.247 -24.071 1.00 81.00 173 ILE A CA 1
ATOM 1409 C C . ILE A 1 173 ? 13.502 9.097 -25.508 1.00 81.00 173 ILE A C 1
ATOM 1411 O O . ILE A 1 173 ? 12.321 9.323 -25.752 1.00 81.00 173 ILE A O 1
ATOM 1415 N N . GLN A 1 174 ? 14.337 8.653 -26.451 1.00 77.38 174 GLN A N 1
ATOM 1416 C CA . GLN A 1 174 ? 13.901 8.355 -27.819 1.00 77.38 174 GLN A CA 1
ATOM 1417 C C . GLN A 1 174 ? 12.840 7.252 -27.871 1.00 77.38 174 GLN A C 1
ATOM 1419 O O . GLN A 1 174 ? 11.867 7.372 -28.615 1.00 77.38 174 GLN A O 1
ATOM 1424 N N . LYS A 1 175 ? 12.995 6.202 -27.058 1.00 70.38 175 LYS A N 1
ATOM 1425 C CA . LYS A 1 175 ? 12.029 5.094 -26.991 1.00 70.38 175 LYS A CA 1
ATOM 1426 C C . LYS A 1 175 ? 10.827 5.392 -26.094 1.00 70.38 175 LYS A C 1
ATOM 1428 O O . LYS A 1 175 ? 9.709 4.984 -26.398 1.00 70.38 175 LYS A O 1
ATOM 1433 N N . ALA A 1 176 ? 11.035 6.143 -25.015 1.00 70.00 176 ALA A N 1
ATOM 1434 C CA . ALA A 1 176 ? 10.004 6.511 -24.052 1.00 70.00 176 ALA A CA 1
ATOM 1435 C C . ALA A 1 176 ? 9.963 8.036 -23.815 1.00 70.00 176 ALA A C 1
ATOM 1437 O O . ALA A 1 176 ? 10.294 8.500 -22.720 1.00 70.00 176 ALA A O 1
ATOM 1438 N N . PRO A 1 177 ? 9.491 8.836 -24.798 1.00 78.25 177 PRO A N 1
ATOM 1439 C CA . PRO A 1 177 ? 9.469 10.302 -24.697 1.00 78.25 177 PRO A CA 1
ATOM 1440 C C . PRO A 1 177 ? 8.632 10.803 -23.518 1.00 78.25 177 PRO A C 1
ATOM 1442 O O . PRO A 1 177 ? 8.910 11.844 -22.925 1.00 78.25 177 PRO A O 1
ATOM 1445 N N . TRP A 1 178 ? 7.612 10.030 -23.149 1.00 75.94 178 TRP A N 1
ATOM 1446 C CA . TRP A 1 178 ? 6.704 10.341 -22.055 1.00 75.94 178 TRP A CA 1
ATOM 1447 C C . TRP A 1 178 ? 7.385 10.446 -20.690 1.00 75.94 178 TRP A C 1
ATOM 1449 O O . TRP A 1 178 ? 6.852 11.132 -19.818 1.00 75.94 178 TRP A O 1
ATOM 1459 N N . LEU A 1 179 ? 8.579 9.862 -20.513 1.00 72.88 179 LEU A N 1
ATOM 1460 C CA . LEU A 1 179 ? 9.357 9.979 -19.277 1.00 72.88 179 LEU A CA 1
ATOM 1461 C C . LEU A 1 179 ? 9.663 11.434 -18.920 1.00 72.88 179 LEU A C 1
ATOM 1463 O O . LEU A 1 179 ? 9.724 11.758 -17.742 1.00 72.88 179 LEU A O 1
ATOM 1467 N N . LEU A 1 180 ? 9.800 12.316 -19.916 1.00 77.38 180 LEU A N 1
ATOM 1468 C CA . LEU A 1 180 ? 10.028 13.749 -19.698 1.00 77.38 180 LEU A CA 1
ATOM 1469 C C . LEU A 1 180 ? 8.813 14.466 -19.091 1.00 77.38 180 LEU A C 1
ATOM 1471 O O . LEU A 1 180 ? 8.951 15.538 -18.510 1.00 77.38 180 LEU A O 1
ATOM 1475 N N . SER A 1 181 ? 7.617 13.895 -19.263 1.00 74.38 181 SER A N 1
ATOM 1476 C CA . SER A 1 181 ? 6.367 14.409 -18.685 1.00 74.38 181 SER A CA 1
ATOM 1477 C C . SER A 1 181 ? 6.007 13.719 -17.370 1.00 74.38 181 SER A C 1
ATOM 1479 O O . SER A 1 181 ? 5.202 14.248 -16.603 1.00 74.38 181 SER A O 1
ATOM 1481 N N . SER A 1 182 ? 6.591 12.552 -17.088 1.00 64.56 182 SER A N 1
ATOM 1482 C CA . SER A 1 182 ? 6.470 11.905 -15.788 1.00 64.56 182 SER A CA 1
ATOM 1483 C C . SER A 1 182 ? 7.122 12.787 -14.734 1.00 64.56 182 SER A C 1
ATOM 1485 O O . SER A 1 182 ? 8.273 13.184 -14.872 1.00 64.56 182 SER A O 1
ATOM 1487 N N . GLN A 1 183 ? 6.422 13.056 -13.631 1.00 61.69 183 GLN A N 1
ATOM 1488 C CA . GLN A 1 183 ? 7.116 13.531 -12.442 1.00 61.69 183 GLN A CA 1
ATOM 1489 C C . GLN A 1 183 ? 7.970 12.356 -11.956 1.00 61.69 183 GLN A C 1
ATOM 1491 O O . GLN A 1 183 ? 7.386 11.333 -11.574 1.00 61.69 183 GLN A O 1
ATOM 1496 N N . PRO A 1 184 ? 9.316 12.446 -11.947 1.00 53.31 184 PRO A N 1
ATOM 1497 C CA . PRO A 1 184 ? 10.141 11.461 -11.272 1.00 53.31 184 PRO A CA 1
ATOM 1498 C C . PRO A 1 184 ? 9.819 11.644 -9.793 1.00 53.31 184 PRO A C 1
ATOM 1500 O O . PRO A 1 184 ? 10.326 12.532 -9.110 1.00 53.31 184 PRO A O 1
ATOM 1503 N N . HIS A 1 185 ? 8.804 10.908 -9.351 1.00 52.22 185 HIS A N 1
ATOM 1504 C CA . HIS A 1 185 ? 8.097 11.123 -8.105 1.00 52.22 185 HIS A CA 1
ATOM 1505 C C . HIS A 1 185 ? 9.152 11.246 -7.003 1.00 52.22 185 HIS A C 1
ATOM 1507 O O . HIS A 1 185 ? 10.018 10.388 -6.832 1.00 52.22 185 HIS A O 1
ATOM 1513 N N . LYS A 1 186 ? 9.116 12.380 -6.302 1.00 48.78 186 LYS A N 1
ATOM 1514 C CA . LYS A 1 186 ? 10.207 12.998 -5.523 1.00 48.78 186 LYS A CA 1
ATOM 1515 C C . LYS A 1 186 ? 10.781 12.135 -4.366 1.00 48.78 186 LYS A C 1
ATOM 1517 O O . LYS A 1 186 ? 11.571 12.615 -3.544 1.00 48.78 186 LYS A O 1
ATOM 1522 N N . ARG A 1 187 ? 10.394 10.855 -4.272 1.00 45.84 187 ARG A N 1
ATOM 1523 C CA . ARG A 1 187 ? 10.750 9.885 -3.230 1.00 45.84 187 ARG A CA 1
ATOM 1524 C C . ARG A 1 187 ? 11.169 8.479 -3.696 1.00 45.84 187 ARG A C 1
ATOM 1526 O O . ARG A 1 187 ? 12.110 7.970 -3.100 1.00 45.84 187 ARG A O 1
ATOM 1533 N N . LEU A 1 188 ? 10.544 7.820 -4.681 1.00 46.47 188 LEU A N 1
ATOM 1534 C CA . LEU A 1 188 ? 10.829 6.383 -4.913 1.00 46.47 188 LEU A CA 1
ATOM 1535 C C . LEU A 1 188 ? 12.037 6.176 -5.814 1.00 46.47 188 LEU A C 1
ATOM 1537 O O . LEU A 1 188 ? 12.928 5.432 -5.419 1.00 46.47 188 LEU A O 1
ATOM 1541 N N . ILE A 1 189 ? 12.149 6.910 -6.924 1.00 51.41 189 ILE A N 1
ATOM 1542 C CA . ILE A 1 189 ? 13.354 6.799 -7.756 1.00 51.41 189 ILE A CA 1
ATOM 1543 C C . ILE A 1 189 ? 14.593 7.315 -7.006 1.00 51.41 189 ILE A C 1
ATOM 1545 O O . ILE A 1 189 ? 15.639 6.676 -7.007 1.00 51.41 189 ILE A O 1
ATOM 1549 N N . ARG A 1 190 ? 14.434 8.400 -6.230 1.00 47.03 190 ARG A N 1
ATOM 1550 C CA . ARG A 1 190 ? 15.483 8.939 -5.344 1.00 47.03 190 ARG A CA 1
ATOM 1551 C C . ARG A 1 190 ? 15.897 7.985 -4.214 1.00 47.03 190 ARG A C 1
ATOM 1553 O O . ARG A 1 190 ? 17.027 8.071 -3.751 1.00 47.03 190 ARG A O 1
ATOM 1560 N N . SER A 1 191 ? 15.002 7.119 -3.729 1.00 42.31 191 SER A N 1
ATOM 1561 C CA . SER A 1 191 ? 15.323 6.181 -2.636 1.00 42.31 191 SER A CA 1
ATOM 1562 C C . SER A 1 191 ? 15.862 4.837 -3.119 1.00 42.31 191 SER A C 1
ATOM 1564 O O . SER A 1 191 ? 16.434 4.104 -2.313 1.00 42.31 191 SER A O 1
ATOM 1566 N N . ARG A 1 192 ? 15.697 4.496 -4.405 1.00 53.22 192 ARG A N 1
ATOM 1567 C CA . ARG A 1 192 ? 16.095 3.192 -4.957 1.00 53.22 192 ARG A CA 1
ATOM 1568 C C . ARG A 1 192 ? 16.813 3.319 -6.313 1.00 53.22 192 ARG A C 1
ATOM 1570 O O . ARG A 1 192 ? 16.346 2.793 -7.314 1.00 53.22 192 ARG A O 1
ATOM 1577 N N . PRO A 1 193 ? 17.998 3.943 -6.357 1.00 50.72 193 PRO A N 1
ATOM 1578 C CA . PRO A 1 193 ? 18.753 4.195 -7.588 1.00 50.72 193 PRO A CA 1
ATOM 1579 C C . PRO A 1 193 ? 19.003 2.968 -8.491 1.00 50.72 193 PRO A C 1
ATOM 1581 O O . PRO A 1 193 ? 19.058 3.087 -9.712 1.00 50.72 193 PRO A O 1
ATOM 1584 N N . PHE A 1 194 ? 19.125 1.777 -7.896 1.00 54.56 194 PHE A N 1
ATOM 1585 C CA . PHE A 1 194 ? 19.431 0.520 -8.592 1.00 54.56 194 PHE A CA 1
ATOM 1586 C C . PHE A 1 194 ? 18.386 0.102 -9.645 1.00 54.56 194 PHE A C 1
ATOM 1588 O O . PHE A 1 194 ? 18.712 -0.616 -10.585 1.00 54.56 194 PHE A O 1
ATOM 1595 N N . LEU A 1 195 ? 17.146 0.581 -9.528 1.00 52.31 195 LEU A N 1
ATOM 1596 C CA . LEU A 1 195 ? 16.005 0.205 -10.378 1.00 52.31 195 LEU A CA 1
ATOM 1597 C C . LEU A 1 195 ? 16.185 0.494 -11.866 1.00 52.31 195 LEU A C 1
ATOM 1599 O O . LEU A 1 195 ? 15.476 -0.059 -12.704 1.00 52.31 195 LEU A O 1
ATOM 1603 N N . ILE A 1 196 ? 17.093 1.410 -12.171 1.00 52.62 196 ILE A N 1
ATOM 1604 C CA . ILE A 1 196 ? 17.307 1.941 -13.511 1.00 52.62 196 ILE A CA 1
ATOM 1605 C C . ILE A 1 196 ? 18.466 1.221 -14.180 1.00 52.62 196 ILE A C 1
ATOM 1607 O O . ILE A 1 196 ? 18.480 1.090 -15.396 1.00 52.62 196 ILE A O 1
ATOM 1611 N N . CYS A 1 197 ? 19.381 0.654 -13.389 1.00 48.84 197 CYS A N 1
ATOM 1612 C CA . CYS A 1 197 ? 20.498 -0.161 -13.861 1.00 48.84 197 CYS A CA 1
ATOM 1613 C C . CYS A 1 197 ? 20.079 -1.562 -14.342 1.00 48.84 197 CYS A C 1
ATOM 1615 O O . CYS A 1 197 ? 20.945 -2.412 -14.555 1.00 48.84 197 CYS A O 1
ATOM 1617 N N . SER A 1 198 ? 18.780 -1.829 -14.522 1.00 57.34 198 SER A N 1
ATOM 1618 C CA . SER A 1 198 ? 18.346 -3.050 -15.202 1.00 57.34 198 SER A CA 1
ATOM 1619 C C . SER A 1 198 ? 18.676 -2.947 -16.694 1.00 57.34 198 SER A C 1
ATOM 1621 O O . SER A 1 198 ? 18.448 -1.912 -17.322 1.00 57.34 198 SER A O 1
ATOM 1623 N N . LYS A 1 199 ? 19.219 -4.025 -17.272 1.00 54.28 199 LYS A N 1
ATOM 1624 C CA . LYS A 1 199 ? 19.562 -4.083 -18.703 1.00 54.28 199 LYS A CA 1
ATOM 1625 C C . LYS A 1 199 ? 18.331 -3.950 -19.619 1.00 54.28 199 LYS A C 1
ATOM 1627 O O . LYS A 1 199 ? 18.496 -3.592 -20.777 1.00 54.28 199 LYS A O 1
ATOM 1632 N N . ASP A 1 200 ? 17.127 -4.136 -19.072 1.00 67.50 200 ASP A N 1
ATOM 1633 C CA . ASP A 1 200 ? 15.854 -4.192 -19.800 1.00 67.50 200 ASP A CA 1
ATOM 1634 C C . ASP A 1 200 ? 14.841 -3.112 -19.383 1.00 67.50 200 ASP A C 1
ATOM 1636 O O . ASP A 1 200 ? 13.643 -3.269 -19.607 1.00 67.50 200 ASP A O 1
ATOM 1640 N N . LEU A 1 201 ? 15.293 -1.982 -18.819 1.00 70.69 201 LEU A N 1
ATOM 1641 C CA . LEU A 1 201 ? 14.402 -0.902 -18.360 1.00 70.69 201 LEU A CA 1
ATOM 1642 C C . LEU A 1 201 ? 13.361 -0.498 -19.418 1.00 70.69 201 LEU A C 1
ATOM 1644 O O . LEU A 1 201 ? 12.201 -0.290 -19.086 1.00 70.69 201 LEU A O 1
ATOM 1648 N N . ILE A 1 202 ? 13.765 -0.404 -20.685 1.00 68.88 202 ILE A N 1
ATOM 1649 C CA . ILE A 1 202 ? 12.876 -0.056 -21.802 1.00 68.88 202 ILE A CA 1
ATOM 1650 C C . ILE A 1 202 ? 11.752 -1.088 -21.967 1.00 68.88 202 ILE A C 1
ATOM 1652 O O . ILE A 1 202 ? 10.595 -0.696 -22.085 1.00 68.88 202 ILE A O 1
ATOM 1656 N N . ASN A 1 203 ? 12.073 -2.382 -21.917 1.00 74.75 203 ASN A N 1
ATOM 1657 C CA . ASN A 1 203 ? 11.081 -3.447 -22.058 1.00 74.75 203 ASN A CA 1
ATOM 1658 C C . ASN A 1 203 ? 10.093 -3.413 -20.884 1.00 74.75 203 ASN A C 1
ATOM 1660 O O . ASN A 1 203 ? 8.885 -3.445 -21.106 1.00 74.75 203 ASN A O 1
ATOM 1664 N N . SER A 1 204 ? 10.583 -3.224 -19.651 1.00 75.00 204 SER A N 1
ATOM 1665 C CA . SER A 1 204 ? 9.718 -3.054 -18.473 1.00 75.00 204 SER A CA 1
ATOM 1666 C C . SER A 1 204 ? 8.807 -1.826 -18.594 1.00 75.00 204 SER A C 1
ATOM 1668 O O . SER A 1 204 ? 7.650 -1.862 -18.186 1.00 75.00 204 SER A O 1
ATOM 1670 N N . LEU A 1 205 ? 9.307 -0.717 -19.148 1.00 74.31 205 LEU A N 1
ATOM 1671 C CA . LEU A 1 205 ? 8.515 0.497 -19.363 1.00 74.31 205 LEU A CA 1
ATOM 1672 C C . LEU A 1 205 ? 7.387 0.264 -20.381 1.00 74.31 205 LEU A C 1
ATOM 1674 O O . LEU A 1 205 ? 6.266 0.732 -20.170 1.00 74.31 205 LEU A O 1
ATOM 1678 N N . GLU A 1 206 ? 7.677 -0.447 -21.471 1.00 76.44 206 GLU A N 1
ATOM 1679 C CA . GLU A 1 206 ? 6.696 -0.801 -22.502 1.00 76.44 206 GLU A CA 1
ATOM 1680 C C . GLU A 1 206 ? 5.659 -1.805 -21.987 1.00 76.44 206 GLU A C 1
ATOM 1682 O O . GLU A 1 206 ? 4.465 -1.605 -22.214 1.00 76.44 206 GLU A O 1
ATOM 1687 N N . GLU A 1 207 ? 6.081 -2.815 -21.224 1.00 81.75 207 GLU A N 1
ATOM 1688 C CA . GLU A 1 207 ? 5.199 -3.794 -20.582 1.00 81.75 207 GLU A CA 1
ATOM 1689 C C . GLU A 1 207 ? 4.216 -3.115 -19.619 1.00 81.75 207 GLU A C 1
ATOM 1691 O O . GLU A 1 207 ? 3.000 -3.276 -19.743 1.00 81.75 207 GLU A O 1
ATOM 1696 N N . ILE A 1 208 ? 4.718 -2.276 -18.706 1.00 80.88 208 ILE A N 1
ATOM 1697 C CA . ILE A 1 208 ? 3.877 -1.570 -17.729 1.00 80.88 208 ILE A CA 1
ATOM 1698 C C . ILE A 1 208 ? 2.907 -0.613 -18.429 1.00 80.88 208 ILE A C 1
ATOM 1700 O O . ILE A 1 208 ? 1.745 -0.499 -18.032 1.00 80.88 208 ILE A O 1
ATOM 1704 N N . LYS A 1 209 ? 3.336 0.031 -19.518 1.00 76.81 209 LYS A N 1
ATOM 1705 C CA . LYS A 1 209 ? 2.440 0.832 -20.358 1.00 76.81 209 LYS A CA 1
ATOM 1706 C C . LYS A 1 209 ? 1.373 -0.037 -21.041 1.00 76.81 209 LYS A C 1
ATOM 1708 O O . LYS A 1 209 ? 0.209 0.359 -21.076 1.00 76.81 209 LYS A O 1
ATOM 1713 N N . GLY A 1 210 ? 1.742 -1.220 -21.536 1.00 77.88 210 GLY A N 1
ATOM 1714 C CA . GLY A 1 210 ? 0.827 -2.204 -22.126 1.00 77.88 210 GLY A CA 1
ATOM 1715 C C . GLY A 1 210 ? -0.226 -2.729 -21.144 1.00 77.88 210 GLY A C 1
ATOM 1716 O O . GLY A 1 210 ? -1.360 -2.986 -21.540 1.00 77.88 210 GLY A O 1
ATOM 1717 N N . LEU A 1 211 ? 0.095 -2.786 -19.847 1.00 81.25 211 LEU A N 1
ATOM 1718 C CA . LEU A 1 211 ? -0.845 -3.146 -18.775 1.00 81.25 211 LEU A CA 1
ATOM 1719 C C . LEU A 1 211 ? -1.885 -2.053 -18.457 1.00 81.25 211 LEU A C 1
ATOM 1721 O O . LEU A 1 211 ? -2.774 -2.274 -17.627 1.00 81.25 211 LEU A O 1
ATOM 1725 N N . GLY A 1 212 ? -1.801 -0.898 -19.127 1.00 80.81 212 GLY A N 1
ATOM 1726 C CA . GLY A 1 212 ? -2.763 0.198 -19.024 1.00 80.81 212 GLY A CA 1
ATOM 1727 C C . GLY A 1 212 ? -2.428 1.242 -17.958 1.00 80.81 212 GLY A C 1
ATOM 1728 O O . GLY A 1 212 ? -3.286 2.060 -17.629 1.00 80.81 212 GLY A O 1
ATOM 1729 N N . PHE A 1 213 ? -1.210 1.238 -17.406 1.00 77.25 213 PHE A N 1
ATOM 1730 C CA . PHE A 1 213 ? -0.782 2.289 -16.483 1.00 77.25 213 PHE A CA 1
ATOM 1731 C C . PHE A 1 213 ? -0.474 3.581 -17.241 1.00 77.25 213 PHE A C 1
ATOM 1733 O O . PHE A 1 213 ? 0.310 3.588 -18.189 1.00 77.25 213 PHE A O 1
ATOM 1740 N N . ASP A 1 214 ? -1.056 4.690 -16.782 1.00 74.12 214 ASP A N 1
ATOM 1741 C CA . ASP A 1 214 ? -0.751 6.017 -17.312 1.00 74.12 214 ASP A CA 1
ATOM 1742 C C . ASP A 1 214 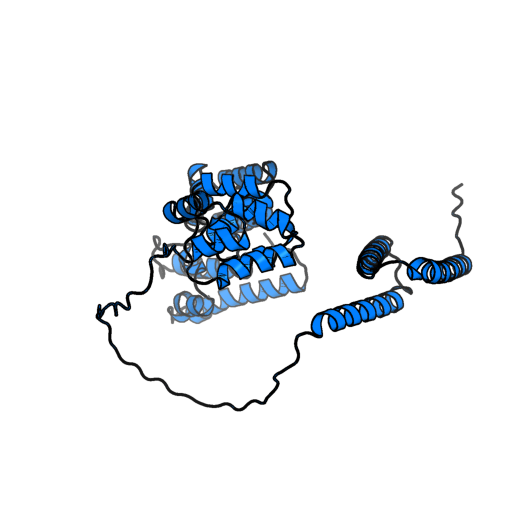? 0.641 6.459 -16.834 1.00 74.12 214 ASP A C 1
ATOM 1744 O O . ASP A 1 214 ? 0.824 6.684 -15.628 1.00 74.12 214 ASP A O 1
ATOM 1748 N N . PRO A 1 215 ? 1.611 6.642 -17.746 1.00 68.56 215 PRO A N 1
ATOM 1749 C CA . PRO A 1 215 ? 2.974 6.988 -17.374 1.00 68.56 215 PRO A CA 1
ATOM 1750 C C . PRO A 1 215 ? 3.156 8.359 -16.706 1.00 68.56 215 PRO A C 1
ATOM 1752 O O . PRO A 1 215 ? 4.207 8.630 -16.117 1.00 68.56 215 PRO A O 1
ATOM 1755 N N . SER A 1 216 ? 2.142 9.226 -16.750 1.00 65.69 216 SER A N 1
ATOM 1756 C CA . SER A 1 216 ? 2.137 10.507 -16.037 1.00 65.69 216 SER A CA 1
ATOM 1757 C C . SER A 1 216 ? 1.801 10.375 -14.542 1.00 65.69 216 SER A C 1
ATOM 1759 O O . SER A 1 216 ? 1.990 11.324 -13.776 1.00 65.69 216 SER A O 1
ATOM 1761 N N . THR A 1 217 ? 1.331 9.203 -14.098 1.00 67.25 217 THR A N 1
ATOM 1762 C CA . THR A 1 217 ? 0.868 8.971 -12.722 1.00 67.25 217 THR A CA 1
ATOM 1763 C C . THR A 1 217 ? 1.958 8.412 -11.809 1.00 67.25 217 THR A C 1
ATOM 1765 O O . THR A 1 217 ? 2.894 7.734 -12.231 1.00 67.25 217 THR A O 1
ATOM 1768 N N . THR A 1 218 ? 1.808 8.632 -10.502 1.00 67.25 218 THR A N 1
ATOM 1769 C CA . THR A 1 218 ? 2.669 8.000 -9.489 1.00 67.25 218 THR A CA 1
ATOM 1770 C C . THR A 1 218 ? 2.512 6.481 -9.466 1.00 67.25 218 THR A C 1
ATOM 1772 O O . THR A 1 218 ? 3.485 5.773 -9.209 1.00 67.25 218 THR A O 1
ATOM 1775 N N . THR A 1 219 ? 1.313 5.980 -9.772 1.00 74.69 219 THR A N 1
ATOM 1776 C CA . THR A 1 219 ? 0.988 4.553 -9.850 1.00 74.69 219 THR A CA 1
ATOM 1777 C C . THR A 1 219 ? 1.860 3.832 -10.873 1.00 74.69 219 THR A C 1
ATOM 1779 O O . THR A 1 219 ? 2.366 2.758 -10.568 1.00 74.69 219 THR A O 1
ATOM 1782 N N . PHE A 1 220 ? 2.138 4.445 -12.030 1.00 76.88 220 PHE A N 1
ATOM 1783 C CA . PHE A 1 220 ? 3.078 3.884 -13.005 1.00 76.88 220 PHE A CA 1
ATOM 1784 C C . PHE A 1 220 ? 4.469 3.663 -12.399 1.00 76.88 220 PHE A C 1
ATOM 1786 O O . PHE A 1 220 ? 5.070 2.605 -12.574 1.00 76.88 220 PHE A O 1
ATOM 1793 N N . GLY A 1 221 ? 4.964 4.643 -11.635 1.00 72.25 221 GLY A N 1
ATOM 1794 C CA . GLY A 1 221 ? 6.234 4.525 -10.924 1.00 72.25 221 GLY A CA 1
ATOM 1795 C C . GLY A 1 221 ? 6.246 3.311 -9.998 1.00 72.25 221 GLY A C 1
ATOM 1796 O O . GLY A 1 221 ? 7.152 2.492 -10.085 1.00 72.25 221 GLY A O 1
ATOM 1797 N N . TYR A 1 222 ? 5.214 3.148 -9.166 1.00 76.69 222 TYR A N 1
ATOM 1798 C CA . TYR A 1 222 ? 5.082 1.975 -8.297 1.00 76.69 222 TYR A CA 1
ATOM 1799 C C . TYR A 1 222 ? 4.943 0.655 -9.068 1.00 76.69 222 TYR A C 1
ATOM 1801 O O . TYR A 1 222 ? 5.474 -0.356 -8.617 1.00 76.69 222 TYR A O 1
ATOM 1809 N N . ALA A 1 223 ? 4.272 0.646 -10.221 1.00 82.81 223 ALA A N 1
ATOM 1810 C CA . ALA A 1 223 ? 4.143 -0.546 -11.057 1.00 82.81 223 ALA A CA 1
ATOM 1811 C C . ALA A 1 223 ? 5.500 -0.982 -11.618 1.00 82.81 223 ALA A C 1
ATOM 1813 O O . ALA A 1 223 ? 5.870 -2.149 -11.508 1.00 82.81 223 ALA A O 1
ATOM 1814 N N . LEU A 1 224 ? 6.287 -0.027 -12.116 1.00 77.81 224 LEU A N 1
ATOM 1815 C CA . LEU A 1 224 ? 7.651 -0.281 -12.568 1.00 77.81 224 LEU A CA 1
ATOM 1816 C C . LEU A 1 224 ? 8.541 -0.803 -11.429 1.00 77.81 224 LEU A C 1
ATOM 1818 O O . LEU A 1 224 ? 9.329 -1.724 -11.633 1.00 77.81 224 LEU A O 1
ATOM 1822 N N . LEU A 1 225 ? 8.393 -0.251 -10.217 1.00 75.25 225 LEU A N 1
ATOM 1823 C CA . LEU A 1 225 ? 9.084 -0.764 -9.028 1.00 75.25 225 LEU A CA 1
ATOM 1824 C C . LEU A 1 225 ? 8.725 -2.212 -8.741 1.00 75.25 225 LEU A C 1
ATOM 1826 O O . LEU A 1 225 ? 9.616 -3.027 -8.520 1.00 75.25 225 LEU A O 1
ATOM 1830 N N . ALA A 1 226 ? 7.428 -2.506 -8.704 1.00 81.31 226 ALA A N 1
ATOM 1831 C CA . ALA A 1 226 ? 6.925 -3.837 -8.420 1.00 81.31 226 ALA A CA 1
ATOM 1832 C C . ALA A 1 226 ? 7.484 -4.849 -9.422 1.00 81.31 226 ALA A C 1
ATOM 1834 O O . ALA A 1 226 ? 8.005 -5.875 -8.989 1.00 81.31 226 ALA A O 1
ATOM 1835 N N . ASN A 1 227 ? 7.474 -4.511 -10.715 1.00 81.25 227 ASN A N 1
ATOM 1836 C CA . ASN A 1 227 ? 8.003 -5.363 -11.779 1.00 81.25 227 ASN A CA 1
ATOM 1837 C C . ASN A 1 227 ? 9.510 -5.611 -11.631 1.00 81.25 227 ASN A C 1
ATOM 1839 O O . ASN A 1 227 ? 9.976 -6.742 -11.696 1.00 81.25 227 ASN A O 1
ATOM 1843 N N . ASN A 1 228 ? 10.286 -4.556 -11.367 1.00 74.56 228 ASN A N 1
ATOM 1844 C CA . ASN A 1 228 ? 11.747 -4.663 -11.343 1.00 74.56 228 ASN A CA 1
ATOM 1845 C C . ASN A 1 228 ? 12.297 -5.239 -10.025 1.00 74.56 228 ASN A C 1
ATOM 1847 O O . ASN A 1 228 ? 13.402 -5.781 -10.003 1.00 74.56 228 ASN A O 1
ATOM 1851 N N . CYS A 1 229 ? 11.578 -5.091 -8.909 1.00 74.88 229 CYS A N 1
ATOM 1852 C CA . CYS A 1 229 ? 12.013 -5.589 -7.597 1.00 74.88 229 CYS A CA 1
ATOM 1853 C C . CYS A 1 229 ? 11.450 -6.963 -7.230 1.00 74.88 229 CYS A C 1
ATOM 1855 O O . CYS A 1 229 ? 11.889 -7.535 -6.231 1.00 74.88 229 CYS A O 1
ATOM 1857 N N . THR A 1 230 ? 10.496 -7.483 -7.997 1.00 77.94 230 THR A N 1
ATOM 1858 C CA . THR A 1 230 ? 9.824 -8.747 -7.692 1.00 77.94 230 THR A CA 1
ATOM 1859 C C . THR A 1 230 ? 10.095 -9.720 -8.823 1.00 77.94 230 THR A C 1
ATOM 1861 O O . THR A 1 230 ? 9.672 -9.495 -9.949 1.00 77.94 230 THR A O 1
ATOM 1864 N N . SER A 1 231 ? 10.811 -10.810 -8.541 1.00 83.88 231 SER A N 1
ATOM 1865 C CA . SER A 1 231 ? 10.982 -11.865 -9.541 1.00 83.88 231 SER A CA 1
ATOM 1866 C C . SER A 1 231 ? 9.633 -12.506 -9.863 1.00 83.88 231 SER A C 1
ATOM 1868 O O . SER A 1 231 ? 8.767 -12.582 -8.994 1.00 83.88 231 SER A O 1
ATOM 1870 N N . LYS A 1 232 ? 9.469 -13.035 -11.081 1.00 86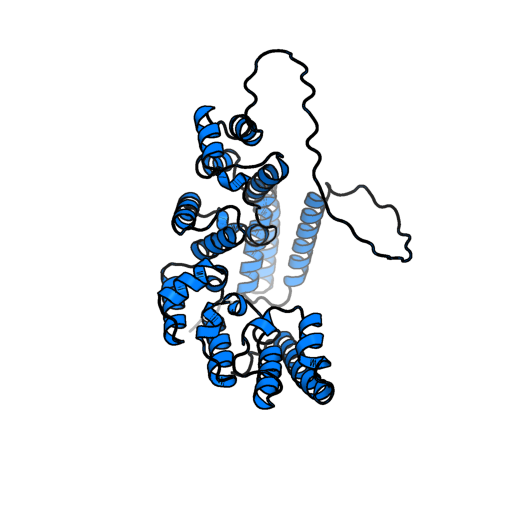.31 232 LYS A N 1
ATOM 1871 C CA . LYS A 1 232 ? 8.240 -13.736 -11.484 1.00 86.31 232 LYS A CA 1
ATOM 1872 C C . LYS A 1 232 ? 7.846 -14.846 -10.499 1.00 86.31 232 LYS A C 1
ATOM 1874 O O . LYS A 1 232 ? 6.702 -14.923 -10.086 1.00 86.31 232 LYS A O 1
ATOM 1879 N N . LYS A 1 233 ? 8.818 -15.633 -10.029 1.00 91.38 233 LYS A N 1
ATOM 1880 C CA . LYS A 1 233 ? 8.580 -16.655 -9.000 1.00 91.38 233 LYS A CA 1
ATOM 1881 C C . LYS A 1 233 ? 7.992 -16.057 -7.716 1.00 91.38 233 LYS A C 1
ATOM 1883 O O . LYS A 1 233 ? 6.992 -16.545 -7.209 1.00 91.38 233 LYS A O 1
ATOM 1888 N N . LEU A 1 234 ? 8.610 -14.995 -7.196 1.00 89.81 234 LEU A N 1
ATOM 1889 C CA . LEU A 1 234 ? 8.143 -14.342 -5.973 1.00 89.81 234 LEU A CA 1
ATOM 1890 C C . LEU A 1 234 ? 6.782 -13.657 -6.181 1.00 89.81 234 LEU A C 1
ATOM 1892 O O . LEU A 1 234 ? 5.993 -13.543 -5.246 1.00 89.81 234 LEU A O 1
ATOM 1896 N N . TRP A 1 235 ? 6.513 -13.179 -7.394 1.00 92.69 235 TRP A N 1
ATOM 1897 C CA . TRP A 1 235 ? 5.217 -12.644 -7.781 1.00 92.69 235 TRP A CA 1
ATOM 1898 C C . TRP A 1 235 ? 4.132 -13.714 -7.673 1.00 92.69 235 TRP A C 1
ATOM 1900 O O . TRP A 1 235 ? 3.150 -13.498 -6.966 1.00 92.69 235 TRP A O 1
ATOM 1910 N N . ASP A 1 236 ? 4.347 -14.872 -8.296 1.00 94.00 236 ASP A N 1
ATOM 1911 C CA . ASP A 1 236 ? 3.403 -15.992 -8.275 1.00 94.00 236 ASP A CA 1
ATOM 1912 C C . ASP A 1 236 ? 3.160 -16.479 -6.831 1.00 94.00 236 ASP A C 1
ATOM 1914 O O . ASP A 1 236 ? 2.015 -16.599 -6.402 1.00 94.00 236 ASP A O 1
ATOM 1918 N N . GLU A 1 237 ? 4.217 -16.594 -6.015 1.00 97.06 237 GLU A N 1
ATOM 1919 C CA . GLU A 1 237 ? 4.096 -16.932 -4.586 1.00 97.06 237 GLU A CA 1
ATOM 1920 C C . GLU A 1 237 ? 3.244 -15.915 -3.798 1.00 97.06 237 GLU A C 1
ATOM 1922 O O . GLU A 1 237 ? 2.458 -16.293 -2.925 1.00 97.06 237 GLU A O 1
ATOM 1927 N N . LYS A 1 238 ? 3.361 -14.610 -4.091 1.00 95.19 238 LYS A N 1
ATOM 1928 C CA . LYS A 1 238 ? 2.509 -13.580 -3.466 1.00 95.19 238 LYS A CA 1
ATOM 1929 C C . LYS A 1 238 ? 1.053 -13.713 -3.900 1.00 95.19 238 LYS A C 1
ATOM 1931 O O . LYS A 1 238 ? 0.166 -13.542 -3.063 1.00 95.19 238 LYS A O 1
ATOM 1936 N N . VAL A 1 239 ? 0.813 -13.987 -5.182 1.00 95.69 239 VAL A N 1
ATOM 1937 C CA . VAL A 1 239 ? -0.535 -14.209 -5.722 1.00 95.69 239 VAL A CA 1
ATOM 1938 C C . VAL A 1 239 ? -1.179 -15.404 -5.019 1.00 95.69 239 VAL A C 1
ATOM 1940 O O . VAL A 1 239 ? -2.295 -15.276 -4.518 1.00 95.69 239 VAL A O 1
ATOM 1943 N N . ASP A 1 240 ? -0.458 -16.516 -4.879 1.00 97.56 240 ASP A N 1
ATOM 1944 C CA . ASP A 1 240 ? -0.948 -17.720 -4.199 1.00 97.56 240 ASP A CA 1
ATOM 1945 C C . ASP A 1 240 ? -1.278 -17.467 -2.723 1.00 97.56 240 ASP A C 1
ATOM 1947 O O . ASP A 1 240 ? -2.295 -17.941 -2.210 1.00 97.56 240 ASP A O 1
ATOM 1951 N N . VAL A 1 241 ? -0.467 -16.660 -2.032 1.00 97.75 241 VAL A N 1
ATOM 1952 C CA . VAL A 1 241 ? -0.760 -16.250 -0.651 1.00 97.75 241 VAL A CA 1
ATOM 1953 C C . VAL A 1 241 ? -2.045 -15.427 -0.579 1.00 97.75 241 VAL A C 1
ATOM 1955 O O . VAL A 1 241 ? -2.873 -15.679 0.293 1.00 97.75 241 VAL A O 1
ATOM 1958 N N . LEU A 1 242 ? -2.256 -14.473 -1.487 1.00 96.06 242 LEU A N 1
ATOM 1959 C CA . LEU A 1 242 ? -3.494 -13.683 -1.522 1.00 96.06 242 LEU A CA 1
ATOM 1960 C C . LEU A 1 242 ? -4.715 -14.561 -1.832 1.00 96.06 242 LEU A C 1
ATOM 1962 O O . LEU A 1 242 ? -5.752 -14.413 -1.182 1.00 96.06 242 LEU A O 1
ATOM 1966 N N . LYS A 1 243 ? -4.571 -15.528 -2.744 1.00 97.12 243 LYS A N 1
ATOM 1967 C CA . LYS A 1 243 ? -5.605 -16.529 -3.045 1.00 97.12 243 LYS A CA 1
ATOM 1968 C C . LYS A 1 243 ? -5.956 -17.385 -1.837 1.00 97.12 243 LYS A C 1
ATOM 1970 O O . LYS A 1 243 ? -7.133 -17.599 -1.562 1.00 97.12 243 LYS A O 1
ATOM 1975 N N . LYS A 1 244 ? -4.959 -17.804 -1.051 1.00 97.31 244 LYS A N 1
ATOM 1976 C CA . LYS A 1 244 ? -5.179 -18.520 0.217 1.00 97.31 244 LYS A CA 1
ATOM 1977 C C . LYS A 1 244 ? -6.015 -17.706 1.213 1.00 97.31 244 LYS A C 1
ATOM 1979 O O . LYS A 1 244 ? -6.758 -18.289 1.997 1.00 97.31 244 LYS A O 1
ATOM 1984 N N . TRP A 1 245 ? -5.929 -16.378 1.166 1.00 96.75 245 TRP A N 1
ATOM 1985 C CA . TRP A 1 245 ? -6.767 -15.470 1.956 1.00 96.75 245 TRP A CA 1
ATOM 1986 C C . TRP A 1 245 ? -8.108 -15.123 1.290 1.00 96.75 245 TRP A C 1
ATOM 1988 O O . TRP A 1 245 ? -8.818 -14.248 1.782 1.00 96.75 245 TRP A O 1
ATOM 1998 N N . GLY A 1 246 ? -8.482 -15.806 0.205 1.00 96.12 246 GLY A N 1
ATOM 1999 C CA . GLY A 1 246 ? -9.799 -15.720 -0.430 1.00 96.12 246 GLY A CA 1
ATOM 2000 C C . GLY A 1 246 ? -9.898 -14.761 -1.616 1.00 96.12 246 GLY A C 1
ATOM 2001 O O . GLY A 1 246 ? -11.003 -14.524 -2.092 1.00 96.12 246 GLY A O 1
ATOM 2002 N N . TRP A 1 247 ? -8.790 -14.189 -2.095 1.00 96.44 247 TRP A N 1
ATOM 2003 C CA . TRP A 1 247 ? -8.821 -13.299 -3.262 1.00 96.44 247 TRP A CA 1
ATOM 2004 C C . TRP A 1 247 ? -8.875 -14.098 -4.571 1.00 96.44 247 TRP A C 1
ATOM 2006 O O . TRP A 1 247 ? -8.186 -15.106 -4.713 1.00 96.44 247 TRP A O 1
ATOM 2016 N N . SER A 1 248 ? -9.646 -13.620 -5.549 1.00 96.25 248 SER A N 1
ATOM 2017 C CA . SER A 1 248 ? -9.598 -14.136 -6.927 1.00 96.25 248 SER A CA 1
ATOM 2018 C C . SER A 1 248 ? -8.422 -13.547 -7.718 1.00 96.25 248 SER A C 1
ATOM 2020 O O . SER A 1 248 ? -7.833 -12.535 -7.321 1.00 96.25 248 SER A O 1
ATOM 2022 N N . ASP A 1 249 ? -8.094 -14.138 -8.871 1.00 92.88 249 ASP A N 1
ATOM 2023 C CA . ASP A 1 249 ? -7.137 -13.546 -9.817 1.00 92.88 249 ASP A CA 1
ATOM 2024 C C . ASP A 1 249 ? -7.571 -12.131 -10.235 1.00 92.88 249 ASP A C 1
ATOM 2026 O O . ASP A 1 249 ? -6.763 -11.197 -10.269 1.00 92.88 249 ASP A O 1
ATOM 2030 N N . GLU A 1 250 ? -8.870 -11.936 -10.466 1.00 93.50 250 GLU A N 1
ATOM 2031 C CA . GLU A 1 250 ? -9.456 -10.646 -10.818 1.00 93.50 250 GLU A CA 1
ATOM 2032 C C . GLU A 1 250 ? -9.282 -9.610 -9.702 1.00 93.50 250 GLU A C 1
ATOM 2034 O O . GLU A 1 250 ? -9.021 -8.434 -9.982 1.00 93.50 250 GLU A O 1
ATOM 2039 N N . ASP A 1 251 ? -9.406 -10.023 -8.439 1.00 94.44 251 ASP A N 1
ATOM 2040 C CA . ASP A 1 251 ? -9.202 -9.141 -7.289 1.00 94.44 251 ASP A CA 1
ATOM 2041 C C . ASP A 1 251 ? -7.747 -8.705 -7.164 1.00 94.44 251 ASP A C 1
ATOM 2043 O O . ASP A 1 251 ? -7.487 -7.519 -6.935 1.00 94.44 251 ASP A O 1
ATOM 2047 N N . VAL A 1 252 ? -6.804 -9.628 -7.369 1.00 93.75 252 VAL A N 1
ATOM 2048 C CA . VAL A 1 252 ? -5.370 -9.320 -7.352 1.00 93.75 252 VAL A CA 1
ATOM 2049 C C . VAL A 1 252 ? -5.017 -8.353 -8.481 1.00 93.75 252 VAL A C 1
ATOM 2051 O O . VAL A 1 252 ? -4.380 -7.328 -8.227 1.00 93.75 252 VAL A O 1
ATOM 2054 N N . ILE A 1 253 ? -5.485 -8.609 -9.707 1.00 90.31 253 ILE A N 1
ATOM 2055 C CA . ILE A 1 253 ? -5.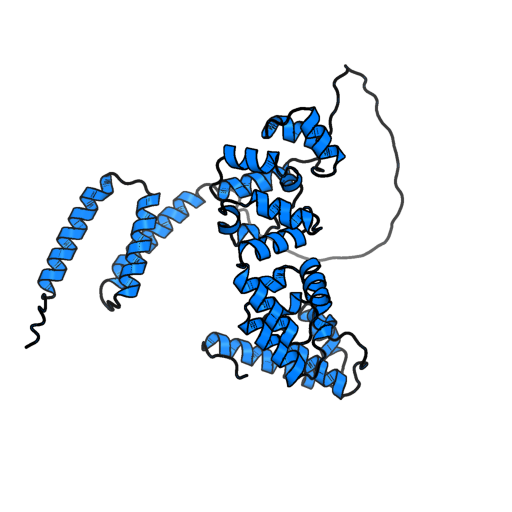246 -7.726 -10.860 1.00 90.31 253 ILE A CA 1
ATOM 2056 C C . ILE A 1 253 ? -5.829 -6.332 -10.604 1.00 90.31 253 ILE A C 1
ATOM 2058 O O . ILE A 1 253 ? -5.173 -5.317 -10.865 1.00 90.31 253 ILE A O 1
ATOM 2062 N N . ARG A 1 254 ? -7.053 -6.256 -10.066 1.00 90.62 254 ARG A N 1
ATOM 2063 C CA . ARG A 1 254 ? -7.707 -4.981 -9.739 1.00 90.62 254 ARG A CA 1
ATOM 2064 C C . ARG A 1 254 ? -6.938 -4.216 -8.662 1.00 90.62 254 ARG A C 1
ATOM 2066 O O . ARG A 1 254 ? -6.691 -3.021 -8.827 1.00 90.62 254 ARG A O 1
ATOM 2073 N N . ALA A 1 255 ? -6.540 -4.899 -7.592 1.00 92.06 255 ALA A N 1
ATOM 2074 C CA . ALA A 1 255 ? -5.763 -4.326 -6.500 1.00 92.06 255 ALA A CA 1
ATOM 2075 C C . ALA A 1 255 ? -4.404 -3.801 -6.995 1.00 92.06 255 ALA A C 1
ATOM 2077 O O . ALA A 1 255 ? -4.057 -2.650 -6.717 1.00 92.06 255 ALA A O 1
ATOM 2078 N N . PHE A 1 256 ? -3.695 -4.593 -7.807 1.00 90.69 256 PHE A N 1
ATOM 2079 C CA . PHE A 1 256 ? -2.419 -4.215 -8.413 1.00 90.69 256 PHE A CA 1
ATOM 2080 C C . PHE A 1 256 ? -2.548 -2.973 -9.301 1.00 90.69 256 PHE A C 1
ATOM 2082 O O . PHE A 1 256 ? -1.754 -2.044 -9.170 1.00 90.69 256 PHE A O 1
ATOM 2089 N N . ARG A 1 257 ? -3.578 -2.897 -10.153 1.00 87.06 257 ARG A N 1
ATOM 2090 C CA . ARG A 1 257 ? -3.811 -1.722 -11.012 1.00 87.06 257 ARG A CA 1
ATOM 2091 C C . ARG A 1 257 ? -4.024 -0.433 -10.222 1.00 87.06 257 ARG A C 1
ATOM 2093 O O . ARG A 1 257 ? -3.608 0.633 -10.669 1.00 87.06 257 ARG A O 1
ATOM 2100 N N . CYS A 1 258 ? -4.662 -0.509 -9.057 1.00 84.81 258 CYS A N 1
ATOM 2101 C CA . CYS A 1 258 ? -4.878 0.665 -8.213 1.00 84.81 258 CYS A CA 1
ATOM 2102 C C . CYS A 1 258 ? -3.657 1.016 -7.351 1.00 84.81 258 CYS A C 1
ATOM 2104 O O . CYS A 1 258 ? -3.400 2.196 -7.113 1.00 84.81 258 CYS A O 1
ATOM 2106 N N . HIS A 1 259 ? -2.933 0.008 -6.867 1.00 86.31 259 HIS A N 1
ATOM 2107 C CA . HIS A 1 259 ? -1.898 0.147 -5.842 1.00 86.31 259 HIS A CA 1
ATOM 2108 C C . HIS A 1 259 ? -0.789 -0.903 -6.024 1.00 86.31 259 HIS A C 1
ATOM 2110 O O . HIS A 1 259 ? -0.717 -1.879 -5.272 1.00 86.31 259 HIS A O 1
ATOM 2116 N N . PRO A 1 260 ? 0.102 -0.715 -7.012 1.00 88.12 260 PRO A N 1
ATOM 2117 C CA . PRO A 1 260 ? 1.162 -1.674 -7.313 1.00 88.12 260 PRO A CA 1
ATOM 2118 C C . PRO A 1 260 ? 2.160 -1.895 -6.173 1.00 88.12 260 PRO A C 1
ATOM 2120 O O . PRO A 1 260 ? 2.812 -2.935 -6.097 1.00 88.12 260 PRO A O 1
ATOM 2123 N N . ASP A 1 261 ? 2.268 -0.922 -5.266 1.00 82.75 261 ASP A N 1
ATOM 2124 C CA . ASP A 1 261 ? 3.123 -0.959 -4.083 1.00 82.75 261 ASP A CA 1
ATOM 2125 C C . ASP A 1 261 ? 2.843 -2.155 -3.166 1.00 82.75 261 ASP A C 1
ATOM 2127 O O . ASP A 1 261 ? 3.755 -2.597 -2.466 1.00 82.75 261 ASP A O 1
ATOM 2131 N N . MET A 1 262 ? 1.643 -2.745 -3.230 1.00 88.69 262 MET A N 1
ATOM 2132 C CA . MET A 1 262 ? 1.321 -3.963 -2.482 1.00 88.69 262 MET A CA 1
ATOM 2133 C C . MET A 1 262 ? 2.270 -5.130 -2.795 1.00 88.69 262 MET A C 1
ATOM 2135 O O . MET A 1 262 ? 2.547 -5.948 -1.919 1.00 88.69 262 MET A O 1
ATOM 2139 N N . MET A 1 263 ? 2.814 -5.188 -4.016 1.00 88.31 263 MET A N 1
ATOM 2140 C CA . MET A 1 263 ? 3.721 -6.264 -4.431 1.00 88.31 263 MET A CA 1
ATOM 2141 C C . MET A 1 263 ? 5.137 -6.086 -3.871 1.00 88.31 263 MET A C 1
ATOM 2143 O O . MET A 1 263 ? 5.923 -7.030 -3.865 1.00 88.31 263 MET A O 1
ATOM 2147 N N . LEU A 1 264 ? 5.449 -4.911 -3.315 1.00 84.75 264 LEU A N 1
ATOM 2148 C CA . LEU A 1 264 ? 6.715 -4.639 -2.631 1.00 84.75 264 LEU A CA 1
ATOM 2149 C C . LEU A 1 264 ? 6.708 -5.095 -1.161 1.00 84.75 264 LEU A C 1
ATOM 2151 O O . LEU A 1 264 ? 7.764 -5.145 -0.529 1.00 84.75 264 LEU A O 1
ATOM 2155 N N . THR A 1 265 ? 5.541 -5.430 -0.607 1.00 89.56 265 THR A N 1
ATOM 2156 C CA . THR A 1 265 ? 5.389 -5.937 0.764 1.00 89.56 265 THR A CA 1
ATOM 2157 C C . THR A 1 265 ? 5.829 -7.395 0.851 1.00 89.56 265 THR A C 1
ATOM 2159 O O . THR A 1 265 ? 5.499 -8.177 -0.033 1.00 89.56 265 THR A O 1
ATOM 2162 N N . SER A 1 266 ? 6.553 -7.802 1.901 1.00 90.94 266 SER A N 1
ATOM 2163 C CA . SER A 1 266 ? 6.989 -9.202 2.060 1.00 90.94 266 SER A CA 1
ATOM 2164 C C . SER A 1 266 ? 5.813 -10.169 2.277 1.00 90.94 266 SER A C 1
ATOM 2166 O O . SER A 1 266 ? 4.746 -9.764 2.742 1.00 90.94 266 SER A O 1
ATOM 2168 N N . ILE A 1 267 ? 6.000 -11.453 1.950 1.00 95.25 267 ILE A N 1
ATOM 2169 C CA . ILE A 1 267 ? 4.961 -12.483 2.138 1.00 95.25 267 ILE A CA 1
ATOM 2170 C C . ILE A 1 267 ? 4.601 -12.625 3.623 1.00 95.25 267 ILE A C 1
ATOM 2172 O O . ILE A 1 267 ? 3.427 -12.713 3.981 1.00 95.25 267 ILE A O 1
ATOM 2176 N N . GLU A 1 268 ? 5.604 -12.584 4.497 1.00 95.38 268 GLU A N 1
ATOM 2177 C CA . GLU A 1 268 ? 5.437 -12.653 5.949 1.00 95.38 268 GLU A CA 1
ATOM 2178 C C . GLU A 1 268 ? 4.559 -11.499 6.431 1.00 95.38 268 GLU A C 1
ATOM 2180 O O . GLU A 1 268 ? 3.604 -11.709 7.176 1.00 95.38 268 GLU A O 1
ATOM 2185 N N . LYS A 1 269 ? 4.824 -10.280 5.944 1.00 94.81 269 LYS A N 1
ATOM 2186 C CA . LYS A 1 269 ? 4.035 -9.106 6.311 1.00 94.81 269 LYS A CA 1
ATOM 2187 C C . LYS A 1 269 ? 2.591 -9.207 5.824 1.00 94.81 269 LYS A C 1
ATOM 2189 O O . LYS A 1 269 ? 1.692 -8.875 6.593 1.00 94.81 269 LYS A O 1
ATOM 2194 N N . ILE A 1 270 ? 2.363 -9.683 4.596 1.00 95.88 270 ILE A N 1
ATOM 2195 C CA . ILE A 1 270 ? 1.007 -9.921 4.070 1.00 95.88 270 ILE A CA 1
ATOM 2196 C C . ILE A 1 270 ? 0.255 -10.888 4.990 1.00 95.88 270 ILE A C 1
ATOM 2198 O O . ILE A 1 270 ? -0.849 -10.570 5.425 1.00 95.88 270 ILE A O 1
ATOM 2202 N N . ASN A 1 271 ? 0.872 -12.015 5.355 1.00 97.19 271 ASN A N 1
ATOM 2203 C CA . ASN A 1 271 ? 0.258 -13.001 6.245 1.00 97.19 271 ASN A CA 1
ATOM 2204 C C . ASN A 1 271 ? -0.032 -12.448 7.644 1.00 97.19 271 ASN A C 1
ATOM 2206 O O . ASN A 1 271 ? -1.100 -12.721 8.184 1.00 97.19 271 ASN A O 1
ATOM 2210 N N . LEU A 1 272 ? 0.868 -11.646 8.221 1.00 96.50 272 LEU A N 1
ATOM 2211 C CA . LEU A 1 272 ? 0.638 -11.023 9.528 1.00 96.50 272 LEU A CA 1
ATOM 2212 C C . LEU A 1 272 ? -0.540 -10.041 9.493 1.00 96.50 272 LEU A C 1
ATOM 2214 O O . LEU A 1 272 ? -1.393 -10.068 10.380 1.00 96.50 272 LEU A O 1
ATOM 2218 N N . VAL A 1 273 ? -0.626 -9.202 8.452 1.00 96.50 273 VAL A N 1
ATOM 2219 C CA . VAL A 1 273 ? -1.757 -8.274 8.290 1.00 96.50 273 VAL A CA 1
ATOM 2220 C C . VAL A 1 273 ? -3.062 -9.039 8.079 1.00 96.50 273 VAL A C 1
ATOM 2222 O O . VAL A 1 273 ? -4.058 -8.709 8.719 1.00 96.50 273 VAL A O 1
ATOM 2225 N N . MET A 1 274 ? -3.060 -10.064 7.225 1.00 96.56 274 MET A N 1
ATOM 2226 C CA . MET A 1 274 ? -4.251 -10.872 6.958 1.00 96.56 274 MET A CA 1
ATOM 2227 C C . MET A 1 274 ? -4.696 -11.673 8.184 1.00 96.56 274 MET A C 1
ATOM 2229 O O . MET A 1 274 ? -5.884 -11.697 8.480 1.00 96.56 274 MET A O 1
ATOM 2233 N N . SER A 1 275 ? -3.767 -12.253 8.948 1.00 97.50 275 SER A N 1
ATOM 2234 C CA . SER A 1 275 ? -4.087 -12.965 10.190 1.00 97.50 275 SER A CA 1
ATOM 2235 C C . SER A 1 275 ? -4.729 -12.033 11.217 1.00 97.50 275 SER A C 1
ATOM 2237 O O . SER A 1 275 ? -5.772 -12.356 11.780 1.00 97.50 275 SER A O 1
ATOM 2239 N N . PHE A 1 276 ? -4.173 -10.834 11.410 1.00 97.38 276 PHE A N 1
ATOM 2240 C CA . PHE A 1 276 ? -4.794 -9.837 12.279 1.00 97.38 276 PHE A CA 1
ATOM 2241 C C . PHE A 1 276 ? -6.195 -9.444 11.779 1.00 97.38 276 PHE A C 1
ATOM 2243 O O . PHE A 1 276 ? -7.162 -9.468 12.536 1.00 97.38 276 PHE A O 1
ATOM 2250 N N . TRP A 1 277 ? -6.324 -9.126 10.490 1.00 97.12 277 TRP A N 1
ATOM 2251 C CA . TRP A 1 277 ? -7.576 -8.656 9.894 1.00 97.12 277 TRP A CA 1
ATOM 2252 C C . TRP A 1 277 ? -8.688 -9.712 9.913 1.00 97.12 277 TRP A C 1
ATOM 2254 O O . TRP A 1 277 ? -9.808 -9.434 10.334 1.00 97.12 277 TRP A O 1
ATOM 2264 N N . VAL A 1 278 ? -8.386 -10.927 9.468 1.00 97.25 278 VAL A N 1
ATOM 2265 C CA . VAL A 1 278 ? -9.374 -11.996 9.306 1.00 97.25 278 VAL A CA 1
ATOM 2266 C C . VAL A 1 278 ? -9.564 -12.752 10.613 1.00 97.25 278 VAL A C 1
ATOM 2268 O O . VAL A 1 278 ? -10.689 -12.872 11.084 1.00 97.25 278 VAL A O 1
ATOM 2271 N N . ASN A 1 279 ? -8.482 -13.220 11.238 1.00 96.56 279 ASN A N 1
ATOM 2272 C CA . ASN A 1 279 ? -8.590 -14.130 12.380 1.00 96.56 279 ASN A CA 1
ATOM 2273 C C . ASN A 1 279 ? -8.864 -13.381 13.687 1.00 96.56 279 ASN A C 1
ATOM 2275 O O . ASN A 1 279 ? -9.707 -13.816 14.466 1.00 96.56 279 ASN A O 1
ATOM 2279 N N . GLN A 1 280 ? -8.173 -12.262 13.940 1.00 95.69 280 GLN A N 1
ATOM 2280 C CA . GLN A 1 280 ? -8.349 -11.525 15.200 1.00 95.69 280 GLN A CA 1
ATOM 2281 C C . GLN A 1 280 ? -9.546 -10.565 15.161 1.00 95.69 280 GLN A C 1
ATOM 2283 O O . GLN A 1 280 ? -10.281 -10.459 16.144 1.00 95.69 280 GLN A O 1
ATOM 2288 N N . LEU A 1 281 ? -9.760 -9.856 14.044 1.00 95.88 281 LEU A N 1
ATOM 2289 C CA . LEU A 1 281 ? -10.882 -8.914 13.926 1.00 95.88 281 LEU A CA 1
ATOM 2290 C C . LEU A 1 281 ? -12.165 -9.544 13.368 1.00 95.88 281 LEU A C 1
ATOM 2292 O O . LEU A 1 281 ? -13.239 -8.960 13.536 1.00 95.88 281 LEU A O 1
ATOM 2296 N N . GLY A 1 282 ? -12.080 -10.713 12.725 1.00 95.31 282 GLY A N 1
ATOM 2297 C CA . GLY A 1 282 ? -13.228 -11.367 12.090 1.00 95.31 282 GLY A CA 1
ATOM 2298 C C . GLY A 1 282 ? -13.712 -10.646 10.830 1.00 95.31 282 GLY A C 1
ATOM 2299 O O . GLY A 1 282 ? -14.898 -10.706 10.505 1.00 95.31 282 GLY A O 1
ATOM 2300 N N . TRP A 1 283 ? -12.846 -9.877 10.165 1.00 95.94 283 TRP A N 1
ATOM 2301 C CA . TRP A 1 283 ? -13.228 -9.043 9.027 1.00 95.94 283 TRP A CA 1
ATOM 2302 C C . TRP A 1 283 ? -12.960 -9.734 7.693 1.00 95.94 283 TRP A C 1
ATOM 2304 O O . TRP A 1 283 ? -11.959 -10.422 7.517 1.00 95.94 283 TRP A O 1
ATOM 2314 N N . ASP A 1 284 ? -13.837 -9.482 6.721 1.00 94.56 284 ASP A N 1
ATOM 2315 C CA . ASP A 1 284 ? -13.696 -10.003 5.363 1.00 94.56 284 ASP A CA 1
ATOM 2316 C C . ASP A 1 284 ? -12.404 -9.484 4.702 1.00 94.56 284 ASP A C 1
ATOM 2318 O O . ASP A 1 284 ? -12.149 -8.270 4.654 1.00 94.56 284 ASP A O 1
ATOM 2322 N N . SER A 1 285 ? -11.589 -10.407 4.185 1.00 95.62 285 SER A N 1
ATOM 2323 C CA . SER A 1 285 ? -10.335 -10.099 3.493 1.00 95.62 285 SER A CA 1
ATOM 2324 C C . SER A 1 285 ? -10.580 -9.323 2.198 1.00 95.62 285 SER A C 1
ATOM 2326 O O . SER A 1 285 ? -9.751 -8.488 1.813 1.00 95.62 285 SER A O 1
ATOM 2328 N N . LEU A 1 286 ? -11.739 -9.514 1.555 1.00 94.44 286 LEU A N 1
ATOM 2329 C CA . LEU A 1 286 ? -12.093 -8.828 0.314 1.00 94.44 286 LEU A CA 1
ATOM 2330 C C . LEU A 1 286 ? -12.293 -7.325 0.524 1.00 94.44 286 LEU A C 1
ATOM 2332 O O . LEU A 1 286 ? -12.161 -6.544 -0.422 1.00 94.44 286 LEU A O 1
ATOM 2336 N N . ALA A 1 287 ? -12.512 -6.874 1.765 1.00 92.62 287 ALA A N 1
ATOM 2337 C CA . ALA A 1 287 ? -12.529 -5.450 2.091 1.00 92.62 287 ALA A CA 1
ATOM 2338 C C . ALA A 1 287 ? -11.204 -4.751 1.728 1.00 92.62 287 ALA A C 1
ATOM 2340 O O . ALA A 1 287 ? -11.211 -3.560 1.390 1.00 92.62 287 ALA A O 1
ATOM 2341 N N . LEU A 1 288 ? -10.084 -5.484 1.760 1.00 93.75 288 LEU A N 1
ATOM 2342 C CA . LEU A 1 288 ? -8.753 -4.959 1.465 1.00 93.75 288 LEU A CA 1
ATOM 2343 C C . LEU A 1 288 ? -8.469 -4.816 -0.035 1.00 93.75 288 LEU A C 1
ATOM 2345 O O . LEU A 1 288 ? -7.668 -3.959 -0.400 1.00 93.75 288 LEU A O 1
ATOM 2349 N N . THR A 1 289 ? -9.172 -5.542 -0.910 1.00 91.38 289 THR A N 1
ATOM 2350 C CA . THR A 1 289 ? -9.007 -5.438 -2.379 1.00 91.38 289 THR A CA 1
ATOM 2351 C C . THR A 1 289 ? -9.252 -4.015 -2.886 1.00 91.38 289 THR A C 1
ATOM 2353 O O . THR A 1 289 ? -8.600 -3.538 -3.812 1.00 91.38 289 THR A O 1
ATOM 2356 N N . LYS A 1 290 ? -10.158 -3.285 -2.222 1.00 86.38 290 LYS A N 1
ATOM 2357 C CA . LYS A 1 290 ? -10.488 -1.890 -2.541 1.00 86.38 290 LYS A CA 1
ATOM 2358 C C . LYS A 1 290 ? -9.367 -0.923 -2.162 1.00 86.38 290 LYS A C 1
ATOM 2360 O O . LYS A 1 290 ? -9.342 0.189 -2.689 1.00 86.38 290 LYS A O 1
ATOM 2365 N N . ARG A 1 291 ? -8.503 -1.291 -1.202 1.00 86.38 291 ARG A N 1
ATOM 2366 C CA . ARG A 1 291 ? -7.405 -0.464 -0.662 1.00 86.38 291 ARG A CA 1
ATOM 2367 C C . ARG A 1 291 ? -6.227 -1.313 -0.161 1.00 86.38 291 ARG A C 1
ATOM 2369 O O . ARG A 1 291 ? -5.934 -1.302 1.038 1.00 86.38 291 ARG A O 1
ATOM 2376 N N . PRO A 1 292 ? -5.495 -1.982 -1.062 1.00 89.56 292 PRO A N 1
ATOM 2377 C CA . PRO A 1 292 ? -4.408 -2.884 -0.687 1.00 89.56 292 PRO A CA 1
ATOM 2378 C C . PRO A 1 292 ? -3.171 -2.143 -0.149 1.00 89.56 292 PRO A C 1
ATOM 2380 O O . PRO A 1 292 ? -2.358 -2.756 0.531 1.00 89.56 292 PRO A O 1
ATOM 2383 N N . HIS A 1 293 ? -3.055 -0.819 -0.346 1.00 86.50 293 HIS A N 1
ATOM 2384 C CA . HIS A 1 293 ? -2.003 0.021 0.257 1.00 86.50 293 HIS A CA 1
ATOM 2385 C C . HIS A 1 293 ? -1.888 -0.149 1.783 1.00 86.50 293 HIS A C 1
ATOM 2387 O O . HIS A 1 293 ? -0.810 0.051 2.339 1.00 86.50 293 HIS A O 1
ATOM 2393 N N . ILE A 1 294 ? -2.957 -0.568 2.476 1.00 90.81 294 ILE A N 1
ATOM 2394 C CA . ILE A 1 294 ? -2.887 -0.883 3.911 1.00 90.81 294 ILE A CA 1
ATOM 2395 C C . ILE A 1 294 ? -1.810 -1.930 4.238 1.00 90.81 294 ILE A C 1
ATOM 2397 O O . ILE A 1 294 ? -1.208 -1.852 5.304 1.00 90.81 294 ILE A O 1
ATOM 2401 N N . LEU A 1 295 ? -1.513 -2.852 3.312 1.00 91.31 295 LEU A N 1
ATOM 2402 C CA . LEU A 1 295 ? -0.482 -3.885 3.461 1.00 91.31 295 LEU A CA 1
ATOM 2403 C C . LEU A 1 295 ? 0.927 -3.289 3.601 1.00 91.31 295 LEU A C 1
ATOM 2405 O O . LEU A 1 295 ? 1.832 -3.963 4.085 1.00 91.31 295 LEU A O 1
ATOM 2409 N N . THR A 1 296 ? 1.125 -2.035 3.185 1.00 86.62 296 THR A N 1
ATOM 2410 C CA . THR A 1 296 ? 2.414 -1.331 3.287 1.00 86.62 296 THR A CA 1
ATOM 2411 C C . THR A 1 296 ? 2.598 -0.594 4.618 1.00 86.62 296 THR A C 1
ATOM 2413 O O . THR A 1 296 ? 3.706 -0.159 4.937 1.00 86.62 296 THR A O 1
ATOM 2416 N N . HIS A 1 297 ? 1.539 -0.449 5.422 1.00 89.75 297 HIS A N 1
ATOM 2417 C CA . HIS A 1 297 ? 1.627 0.204 6.724 1.00 89.75 297 HIS A CA 1
ATOM 2418 C C . HIS A 1 297 ? 2.305 -0.686 7.775 1.00 89.75 297 HIS A C 1
ATOM 2420 O O . HIS A 1 297 ? 2.293 -1.917 7.702 1.00 89.75 297 HIS A O 1
ATOM 2426 N N . SER A 1 298 ? 2.873 -0.057 8.811 1.00 91.44 298 SER A N 1
ATOM 2427 C CA . SER A 1 298 ? 3.290 -0.796 10.008 1.00 91.44 298 SER A CA 1
ATOM 2428 C C . SER A 1 298 ? 2.067 -1.475 10.618 1.00 91.44 298 SER A C 1
ATOM 2430 O O . SER A 1 298 ? 1.026 -0.848 10.810 1.00 91.44 298 SER A O 1
ATOM 2432 N N . LEU A 1 299 ? 2.194 -2.759 10.942 1.00 93.50 299 LEU A N 1
ATOM 2433 C CA . LEU A 1 299 ? 1.057 -3.504 11.476 1.00 93.50 299 LEU A CA 1
ATOM 2434 C C . LEU A 1 299 ? 0.804 -3.006 12.894 1.00 93.50 299 LEU A C 1
ATOM 2436 O O . LEU A 1 299 ? -0.310 -2.692 13.267 1.00 93.50 299 LEU A O 1
ATOM 2440 N N . GLU A 1 300 ? 1.874 -2.800 13.630 1.00 93.12 300 GLU A N 1
ATOM 2441 C CA . GLU A 1 300 ? 1.908 -2.636 15.067 1.00 93.12 300 GLU A CA 1
ATOM 2442 C C . GLU A 1 300 ? 1.680 -1.179 15.457 1.00 93.12 300 GLU A C 1
ATOM 2444 O O . GLU A 1 300 ? 0.949 -0.893 16.400 1.00 93.12 300 GLU A O 1
ATOM 2449 N N . LYS A 1 301 ? 2.238 -0.244 14.679 1.00 92.50 301 LYS A N 1
ATOM 2450 C CA . LYS A 1 301 ? 2.081 1.197 14.915 1.00 92.50 301 LYS A CA 1
ATOM 2451 C C . LYS A 1 301 ? 0.856 1.795 14.232 1.00 92.50 301 LYS A C 1
ATOM 2453 O O . LYS A 1 301 ? 0.447 2.892 14.587 1.00 92.50 301 LYS A O 1
ATOM 2458 N N . TRP A 1 302 ? 0.292 1.135 13.218 1.00 94.31 302 TRP A N 1
ATOM 2459 C CA . TRP A 1 302 ? -0.792 1.723 12.422 1.00 94.31 302 TRP A CA 1
ATOM 2460 C C . TRP A 1 302 ? -2.039 0.852 12.369 1.00 94.31 302 TRP A C 1
ATOM 2462 O O . TRP A 1 302 ? -3.134 1.346 12.632 1.00 94.31 302 TRP A O 1
ATOM 2472 N N . ILE A 1 303 ? -1.900 -0.427 12.022 1.00 96.06 303 ILE A N 1
ATOM 2473 C CA . ILE A 1 303 ? -3.060 -1.282 11.755 1.00 96.06 303 ILE A CA 1
ATOM 2474 C C . ILE A 1 303 ? -3.696 -1.780 13.064 1.00 96.06 303 ILE A C 1
ATOM 2476 O O . ILE A 1 303 ? -4.897 -1.623 13.254 1.00 96.06 303 ILE A O 1
ATOM 2480 N N . VAL A 1 304 ? -2.911 -2.305 14.003 1.00 97.38 304 VAL A N 1
ATOM 2481 C CA . VAL A 1 304 ? -3.392 -2.872 15.272 1.00 97.38 304 VAL A CA 1
ATOM 2482 C C . VAL A 1 304 ? -4.112 -1.835 16.140 1.00 97.38 304 VAL A C 1
ATOM 2484 O O . VAL A 1 304 ? -5.270 -2.076 16.485 1.00 97.38 304 VAL A O 1
ATOM 2487 N N . PRO A 1 305 ? -3.525 -0.660 16.452 1.00 97.25 305 PRO A N 1
ATOM 2488 C CA . PRO A 1 305 ? -4.170 0.310 17.339 1.00 97.25 305 PRO A CA 1
ATOM 2489 C C . PRO A 1 305 ? -5.509 0.796 16.775 1.00 97.25 305 PRO A C 1
ATOM 2491 O O . PRO A 1 305 ? -6.495 0.933 17.494 1.00 97.25 305 PRO A O 1
ATOM 2494 N N . ARG A 1 306 ? -5.568 1.005 15.454 1.00 97.62 306 ARG A N 1
ATOM 2495 C CA . ARG A 1 306 ? -6.777 1.481 14.772 1.00 97.62 306 ARG A CA 1
ATOM 2496 C 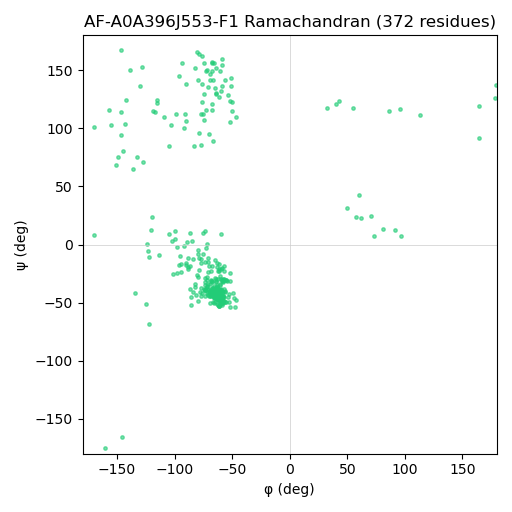C . ARG A 1 306 ? -7.814 0.383 14.581 1.00 97.62 306 ARG A C 1
ATOM 2498 O O . ARG A 1 306 ? -9.005 0.656 14.702 1.00 97.62 306 ARG A O 1
ATOM 2505 N N . GLY A 1 307 ? -7.371 -0.839 14.295 1.00 97.31 307 GLY A N 1
ATOM 2506 C CA . GLY A 1 307 ? -8.232 -2.007 14.144 1.00 97.31 307 GLY A CA 1
ATOM 2507 C C . GLY A 1 307 ? -9.022 -2.287 15.414 1.00 97.31 307 GLY A C 1
ATOM 2508 O O . GLY A 1 307 ? -10.240 -2.411 15.343 1.00 97.31 307 GLY A O 1
ATOM 2509 N N . LEU A 1 308 ? -8.358 -2.264 16.573 1.00 97.94 308 LEU A N 1
ATOM 2510 C CA . LEU A 1 308 ? -9.006 -2.518 17.864 1.00 97.94 308 LEU A CA 1
ATOM 2511 C C . LEU A 1 308 ? -9.998 -1.418 18.264 1.00 97.94 308 LEU A C 1
ATOM 2513 O O . LEU A 1 308 ? -11.094 -1.727 18.724 1.00 97.94 308 LEU A O 1
ATOM 2517 N N . VAL A 1 309 ? -9.667 -0.144 18.024 1.00 98.12 309 VAL A N 1
ATOM 2518 C CA . VAL A 1 309 ? -10.619 0.968 18.216 1.00 98.12 309 VAL A CA 1
ATOM 2519 C C . VAL A 1 309 ? -11.866 0.756 17.354 1.00 98.12 309 VAL A C 1
ATOM 2521 O O . VAL A 1 309 ? -12.989 0.806 17.849 1.00 98.12 309 VAL A O 1
ATOM 2524 N N . VAL A 1 310 ? -11.692 0.466 16.061 1.00 97.38 310 VAL A N 1
ATOM 2525 C CA . VAL A 1 310 ? -12.821 0.252 15.142 1.00 97.38 310 VAL A CA 1
ATOM 2526 C C . VAL A 1 310 ? -13.626 -0.996 15.517 1.00 97.38 310 VAL A C 1
ATOM 2528 O O . VAL A 1 310 ? -14.853 -0.962 15.428 1.00 97.38 310 VAL A O 1
ATOM 2531 N N . GLN A 1 311 ? -12.968 -2.067 15.964 1.00 96.81 311 GLN A N 1
ATOM 2532 C CA . GLN A 1 311 ? -13.618 -3.283 16.451 1.00 96.81 311 GLN A CA 1
ATOM 2533 C C . GLN A 1 311 ? -14.492 -2.989 17.672 1.00 96.81 311 GLN A C 1
ATOM 2535 O O . GLN A 1 311 ? -15.666 -3.357 17.674 1.00 96.81 311 GLN A O 1
ATOM 2540 N N . PHE A 1 312 ? -13.971 -2.253 18.657 1.00 97.19 312 PHE A N 1
ATOM 2541 C CA . PHE A 1 312 ? -14.744 -1.850 19.830 1.00 97.19 312 PHE A CA 1
ATOM 2542 C C . PHE A 1 312 ? -15.979 -1.025 19.446 1.00 97.19 312 PHE A C 1
ATOM 2544 O O . PHE A 1 312 ? -17.087 -1.322 19.895 1.00 97.19 312 PHE A O 1
ATOM 2551 N N . LEU A 1 313 ? -15.815 -0.039 18.556 1.00 97.19 313 LEU A N 1
ATOM 2552 C CA . LEU A 1 313 ? -16.931 0.783 18.075 1.00 97.19 313 LEU A CA 1
ATOM 2553 C C . LEU A 1 313 ? -18.017 -0.053 17.379 1.00 97.19 313 LEU A C 1
ATOM 2555 O O . LEU A 1 313 ? -19.205 0.226 17.540 1.00 97.19 313 LEU A O 1
ATOM 2559 N N . LEU A 1 314 ? -17.633 -1.076 16.608 1.00 95.81 314 LEU A N 1
ATOM 2560 C CA . LEU A 1 314 ? -18.580 -2.000 15.975 1.00 95.81 314 LEU A CA 1
ATOM 2561 C C . LEU A 1 314 ? -19.296 -2.875 17.013 1.00 95.81 314 LEU A C 1
ATOM 2563 O O . LEU A 1 314 ? -20.514 -3.031 16.932 1.00 95.81 314 LEU A O 1
ATOM 2567 N N . MET A 1 315 ? -18.567 -3.406 17.999 1.00 95.00 315 MET A N 1
ATOM 2568 C CA . MET A 1 315 ? -19.127 -4.250 19.063 1.00 95.00 315 MET A CA 1
ATOM 2569 C C . MET A 1 315 ? -20.124 -3.494 19.947 1.00 95.00 315 MET A C 1
ATOM 2571 O O . MET A 1 315 ? -21.148 -4.054 20.327 1.00 95.00 315 MET A O 1
ATOM 2575 N N . LYS A 1 316 ? -19.857 -2.217 20.239 1.00 96.31 316 LYS A N 1
ATOM 2576 C CA . LYS A 1 316 ? -20.759 -1.346 21.009 1.00 96.31 316 LYS A CA 1
ATOM 2577 C C . LYS A 1 316 ? -21.921 -0.776 20.191 1.00 96.31 316 LYS A C 1
ATOM 2579 O O . LYS A 1 316 ? -22.767 -0.088 20.745 1.00 96.31 316 LYS A O 1
ATOM 2584 N N . GLY A 1 317 ? -21.967 -1.024 18.880 1.00 95.44 317 GLY A N 1
ATOM 2585 C CA . GLY A 1 317 ? -22.991 -0.456 17.997 1.00 95.44 317 GLY A CA 1
ATOM 2586 C C . GLY A 1 317 ? -22.819 1.042 17.708 1.00 95.44 317 GLY A C 1
ATOM 2587 O O . GLY A 1 317 ? -23.655 1.630 17.027 1.00 95.44 317 GLY A O 1
ATOM 2588 N N . LEU A 1 318 ? -21.711 1.648 18.145 1.00 95.62 318 LEU A N 1
ATOM 2589 C CA . LEU A 1 318 ? -21.348 3.050 17.894 1.00 95.62 318 LEU A CA 1
ATOM 2590 C C . LEU A 1 318 ? -20.938 3.303 16.432 1.00 95.62 318 LEU A C 1
ATOM 2592 O O . LEU A 1 318 ? -20.817 4.444 15.981 1.00 95.62 318 LEU A O 1
ATOM 2596 N N . ARG A 1 319 ? -20.734 2.229 15.662 1.00 94.69 319 ARG A N 1
ATOM 2597 C CA . ARG A 1 319 ? -20.489 2.257 14.221 1.00 94.69 319 ARG A CA 1
ATOM 2598 C C . ARG A 1 319 ? -21.416 1.278 13.507 1.00 94.69 319 ARG A C 1
ATOM 2600 O O . ARG A 1 319 ? -21.558 0.128 13.909 1.00 94.69 319 ARG A O 1
ATOM 2607 N N . LYS A 1 320 ? -21.997 1.716 12.384 1.00 93.31 320 LYS A N 1
ATOM 2608 C CA . LYS A 1 320 ? -22.834 0.858 11.529 1.00 93.31 320 LYS A CA 1
ATOM 2609 C C . LYS A 1 320 ? -22.043 -0.359 11.033 1.00 93.31 320 LYS A C 1
ATOM 2611 O O . LYS A 1 320 ? -20.930 -0.197 10.534 1.00 93.31 320 LYS A O 1
ATOM 2616 N N . LYS A 1 321 ? -22.656 -1.548 11.072 1.00 89.00 321 LYS A N 1
ATOM 2617 C CA . LYS A 1 321 ? -22.041 -2.814 10.619 1.00 89.00 321 LYS A CA 1
ATOM 2618 C C . LYS A 1 321 ? -21.608 -2.798 9.147 1.00 89.00 321 LYS A C 1
ATOM 2620 O O . LYS A 1 321 ? -20.618 -3.421 8.798 1.00 89.00 321 LYS A O 1
ATOM 2625 N N . ASN A 1 322 ? -22.315 -2.057 8.291 1.00 90.50 322 ASN A N 1
ATOM 2626 C CA . ASN A 1 322 ? -21.989 -1.909 6.867 1.00 90.50 322 ASN A CA 1
ATOM 2627 C C . ASN A 1 322 ? -21.025 -0.745 6.564 1.00 90.50 322 ASN A C 1
ATOM 2629 O O . ASN A 1 322 ? -20.731 -0.472 5.398 1.00 90.50 322 ASN A O 1
ATOM 2633 N N . ALA A 1 323 ? -20.552 -0.017 7.582 1.00 93.19 323 ALA A N 1
ATOM 2634 C CA . ALA A 1 323 ? -19.590 1.053 7.371 1.00 93.19 323 ALA A CA 1
ATOM 2635 C C . ALA A 1 323 ? -18.253 0.476 6.891 1.00 93.19 323 ALA A C 1
ATOM 2637 O O . ALA A 1 323 ? -17.778 -0.537 7.392 1.00 93.19 323 ALA A O 1
ATOM 2638 N N . SER A 1 324 ? -17.599 1.175 5.960 1.00 92.50 324 SER A N 1
ATOM 2639 C CA . SER A 1 324 ? -16.295 0.764 5.427 1.00 92.50 324 SER A CA 1
ATOM 2640 C C . SER A 1 324 ? -15.275 0.490 6.540 1.00 92.50 324 SER A C 1
ATOM 2642 O O . SER A 1 324 ? -14.963 1.391 7.330 1.00 92.50 324 SER A O 1
ATOM 2644 N N . LEU A 1 325 ? -14.720 -0.724 6.549 1.00 92.44 325 LEU A N 1
ATOM 2645 C CA . LEU A 1 325 ? -13.676 -1.159 7.482 1.00 92.44 325 LEU A CA 1
ATOM 2646 C C . LEU A 1 325 ? -12.321 -0.506 7.180 1.00 92.44 325 LEU A C 1
ATOM 2648 O O . LEU A 1 325 ? -11.558 -0.212 8.088 1.00 92.44 325 LEU A O 1
ATOM 2652 N N . VAL A 1 326 ? -12.035 -0.194 5.911 1.00 92.62 326 VAL A N 1
ATOM 2653 C CA . VAL A 1 326 ? -10.729 0.342 5.475 1.00 92.62 326 VAL A CA 1
ATOM 2654 C C . VAL A 1 326 ? -10.607 1.865 5.580 1.00 92.62 326 VAL A C 1
ATOM 2656 O O . VAL A 1 326 ? -9.509 2.416 5.542 1.00 92.62 326 VAL A O 1
ATOM 2659 N N . THR A 1 327 ? -11.721 2.594 5.676 1.00 92.25 327 THR A N 1
ATOM 2660 C CA . THR A 1 327 ? -11.703 4.069 5.711 1.00 92.25 327 THR A CA 1
ATOM 2661 C C . THR A 1 327 ? -10.972 4.662 6.930 1.00 92.25 327 THR A C 1
ATOM 2663 O O . THR A 1 327 ? -10.209 5.607 6.721 1.00 92.25 327 THR A O 1
ATOM 2666 N N . PRO A 1 328 ? -11.114 4.134 8.164 1.00 94.56 328 PRO A N 1
ATOM 2667 C CA . PRO A 1 328 ? -10.387 4.638 9.338 1.00 94.56 328 PRO A CA 1
ATOM 2668 C C . PRO A 1 328 ? -8.856 4.656 9.173 1.00 94.56 328 PRO A C 1
ATOM 2670 O O . PRO A 1 328 ? -8.174 5.547 9.678 1.00 94.56 328 PRO A O 1
ATOM 2673 N N . PHE A 1 329 ? -8.303 3.734 8.385 1.00 93.56 329 PHE A N 1
ATOM 2674 C CA . PHE A 1 329 ? -6.859 3.603 8.166 1.00 93.56 329 PHE A CA 1
ATOM 2675 C C . PHE A 1 329 ? -6.264 4.665 7.231 1.00 93.56 329 PHE A C 1
ATOM 2677 O O . PHE A 1 329 ? -5.045 4.753 7.122 1.00 93.56 329 PHE A O 1
ATOM 2684 N N . ARG A 1 330 ? -7.094 5.496 6.581 1.00 89.81 330 ARG A N 1
ATOM 2685 C CA . ARG A 1 330 ? -6.631 6.582 5.692 1.00 89.81 330 ARG A CA 1
ATOM 2686 C C . ARG A 1 330 ? -6.361 7.898 6.395 1.00 89.81 330 ARG A C 1
ATOM 2688 O O . ARG A 1 330 ? -5.701 8.762 5.824 1.00 89.81 330 ARG A O 1
ATOM 2695 N N . TYR A 1 331 ? -6.937 8.091 7.572 1.00 92.81 331 TYR A N 1
ATOM 2696 C CA . TYR A 1 331 ? -6.821 9.362 8.265 1.00 92.81 331 TYR A CA 1
ATOM 2697 C C . TYR A 1 331 ? -5.411 9.544 8.824 1.00 92.81 331 TYR A C 1
ATOM 2699 O O . TYR A 1 331 ? -4.744 8.576 9.200 1.00 92.81 331 TYR A O 1
ATOM 2707 N N . SER A 1 332 ? -4.957 10.795 8.900 1.00 93.00 332 SER A N 1
ATOM 2708 C CA . SER A 1 332 ? -3.820 11.126 9.757 1.00 93.00 332 SER A CA 1
ATOM 2709 C C . SER A 1 332 ? -4.153 10.756 11.203 1.00 93.00 332 SER A C 1
ATOM 2711 O O . SER A 1 332 ? -5.323 10.621 11.553 1.00 93.00 332 SER A O 1
ATOM 2713 N N . GLU A 1 333 ? -3.139 10.597 12.046 1.00 94.69 333 GLU A N 1
ATOM 2714 C CA . GLU A 1 333 ? -3.345 10.287 13.464 1.00 94.69 333 GLU A CA 1
ATOM 2715 C C . GLU A 1 333 ? -4.297 11.281 14.141 1.00 94.69 333 GLU A C 1
ATOM 2717 O O . GLU A 1 333 ? -5.302 10.870 14.710 1.00 94.69 333 GLU A O 1
ATOM 2722 N N . LYS A 1 334 ? -4.062 12.586 13.957 1.00 96.75 334 LYS A N 1
ATOM 2723 C CA . LYS A 1 334 ? -4.942 13.646 14.466 1.00 96.75 334 LYS A CA 1
ATOM 2724 C C . LYS A 1 334 ? -6.405 13.434 14.059 1.00 96.75 334 LYS A C 1
ATOM 2726 O O . LYS A 1 334 ? -7.282 13.381 14.912 1.00 96.75 334 LYS A O 1
ATOM 2731 N N . LEU A 1 335 ? -6.662 13.265 12.759 1.00 97.56 335 LEU A N 1
ATOM 2732 C CA . LEU A 1 335 ? -8.024 13.083 12.246 1.00 97.56 335 LEU A CA 1
ATOM 2733 C C . LEU A 1 335 ? -8.639 11.748 12.679 1.00 97.56 335 LEU A C 1
ATOM 2735 O O . LEU A 1 335 ? -9.858 11.652 12.807 1.00 97.56 335 LEU A O 1
ATOM 2739 N N . PHE A 1 336 ? -7.819 10.712 12.863 1.00 97.81 336 PHE A N 1
ATOM 2740 C CA . PHE A 1 336 ? -8.277 9.427 13.369 1.00 97.81 336 PHE A CA 1
ATOM 2741 C C . PHE A 1 336 ? -8.772 9.570 14.811 1.00 97.81 336 PHE A C 1
ATOM 2743 O O . PHE A 1 336 ? -9.902 9.179 15.092 1.00 97.81 336 PHE A O 1
ATOM 2750 N N . LEU A 1 337 ? -7.976 10.185 15.689 1.00 97.56 337 LEU A N 1
ATOM 2751 C CA . LEU A 1 337 ? -8.350 10.404 17.087 1.00 97.56 337 LEU A CA 1
ATOM 2752 C C . LEU A 1 337 ? -9.597 11.292 17.199 1.00 97.56 337 LEU A C 1
ATOM 2754 O O . LEU A 1 337 ? -10.551 10.927 17.878 1.00 97.56 337 LEU A O 1
ATOM 2758 N N . GLU A 1 338 ? -9.658 12.397 16.456 1.00 97.62 338 GLU A N 1
ATOM 2759 C CA . GLU A 1 338 ? -10.833 13.283 16.444 1.00 97.62 338 GLU A CA 1
ATOM 2760 C C . GLU A 1 338 ? -12.126 12.558 16.030 1.00 97.62 338 GLU A C 1
ATOM 2762 O O . GLU A 1 338 ? -13.182 12.802 16.611 1.00 97.62 338 GLU A O 1
ATOM 2767 N N . LYS A 1 339 ? -12.063 11.667 15.029 1.00 97.12 339 LYS A N 1
ATOM 2768 C CA . LYS A 1 339 ? -13.253 11.026 14.435 1.00 97.12 339 LYS A CA 1
ATOM 2769 C C . LYS A 1 339 ? -13.630 9.670 15.020 1.00 97.12 339 LYS A C 1
ATOM 2771 O O . LYS A 1 339 ? -14.757 9.232 14.799 1.00 97.12 339 LYS A O 1
ATOM 2776 N N . PHE A 1 340 ? -12.683 8.958 15.624 1.00 97.31 340 PHE A N 1
ATOM 2777 C CA . PHE A 1 340 ? -12.886 7.583 16.091 1.00 97.31 340 PHE A CA 1
ATOM 2778 C C . PHE A 1 340 ? -12.614 7.399 17.579 1.00 97.31 340 PHE A C 1
ATOM 2780 O O . PHE A 1 340 ? -12.878 6.318 18.090 1.00 97.31 340 PHE A O 1
ATOM 2787 N N . VAL A 1 341 ? -12.117 8.428 18.265 1.00 97.56 341 VAL A N 1
ATOM 2788 C CA . VAL A 1 341 ? -11.869 8.401 19.710 1.00 97.56 341 VAL A CA 1
ATOM 2789 C C . VAL A 1 341 ? -12.663 9.522 20.377 1.00 97.56 341 VAL A C 1
ATOM 2791 O O . VAL A 1 341 ? -13.676 9.257 21.015 1.00 97.56 341 VAL A O 1
ATOM 2794 N N . PHE A 1 342 ? -12.300 10.783 20.137 1.00 97.31 342 PHE A N 1
ATOM 2795 C CA . PHE A 1 342 ? -12.859 11.933 20.860 1.00 97.31 342 PHE A CA 1
ATOM 2796 C C . PHE A 1 342 ? -14.300 12.296 20.481 1.00 97.31 342 PHE A C 1
ATOM 2798 O O . PHE A 1 342 ? -14.969 13.024 21.213 1.00 97.31 342 PHE A O 1
ATOM 2805 N N . SER A 1 343 ? -14.812 11.787 19.358 1.00 96.19 343 SER A N 1
ATOM 2806 C CA . SER A 1 343 ? -16.221 11.953 18.984 1.00 96.19 343 SER A CA 1
ATOM 2807 C C . SER A 1 343 ? -17.183 11.156 19.873 1.00 96.19 343 SER A C 1
ATOM 2809 O O . SER A 1 343 ? -18.376 11.453 19.882 1.00 96.19 343 SER A O 1
ATOM 2811 N N . PHE A 1 344 ? -16.680 10.154 20.599 1.00 95.31 344 PHE A N 1
ATOM 2812 C CA . PHE A 1 344 ? -17.451 9.291 21.492 1.00 95.31 344 PHE A CA 1
ATOM 2813 C C . PHE A 1 344 ? -17.158 9.701 22.934 1.00 95.31 344 PHE A C 1
ATOM 2815 O O . PHE A 1 344 ? -16.243 9.179 23.556 1.00 95.31 344 PHE A O 1
ATOM 2822 N N . LYS A 1 345 ? -17.873 10.717 23.437 1.00 93.50 345 LYS A N 1
ATOM 2823 C CA . LYS A 1 345 ? -17.534 11.376 24.712 1.00 93.50 345 LYS A CA 1
ATOM 2824 C C . LYS A 1 345 ? -17.491 10.413 25.903 1.00 93.50 345 LYS A C 1
ATOM 2826 O O . LYS A 1 345 ? -16.624 10.570 26.750 1.00 93.50 345 LYS A O 1
ATOM 2831 N N . GLU A 1 346 ? -18.398 9.441 25.956 1.00 95.50 346 GLU A N 1
ATOM 2832 C CA . GLU A 1 346 ? -18.498 8.486 27.068 1.00 95.50 346 GLU A CA 1
ATOM 2833 C C . GLU A 1 346 ? -17.378 7.435 27.024 1.00 95.50 346 GLU A C 1
ATOM 2835 O O . GLU A 1 346 ? -16.815 7.074 28.054 1.00 95.50 346 GLU A O 1
ATOM 2840 N N . GLU A 1 347 ? -17.001 6.975 25.829 1.00 96.81 347 GLU A N 1
ATOM 2841 C CA . GLU A 1 347 ? -15.985 5.934 25.633 1.00 96.81 347 GLU A CA 1
ATOM 2842 C C . GLU A 1 347 ? -14.588 6.478 25.301 1.00 96.81 347 GLU A C 1
ATOM 2844 O O . GLU A 1 347 ? -13.647 5.695 25.155 1.00 96.81 347 GLU A O 1
ATOM 2849 N N . SER A 1 348 ? -14.444 7.799 25.182 1.00 95.69 348 SER A N 1
ATOM 2850 C CA . SER A 1 348 ? -13.231 8.516 24.766 1.00 95.69 348 SER A CA 1
ATOM 2851 C C . SER A 1 348 ? -11.985 8.020 25.494 1.00 95.69 348 SER A C 1
ATOM 2853 O O . SER A 1 348 ? -11.014 7.611 24.854 1.00 95.69 348 SER A O 1
ATOM 2855 N N . ASP A 1 349 ? -12.030 8.002 26.826 1.00 96.31 349 ASP A N 1
ATOM 2856 C CA . ASP A 1 349 ? -10.872 7.662 27.655 1.00 96.31 349 ASP A CA 1
ATOM 2857 C C . ASP A 1 349 ? -10.466 6.197 27.473 1.00 96.31 349 ASP A C 1
ATOM 2859 O O . ASP A 1 349 ? -9.282 5.865 27.399 1.00 96.31 349 ASP A O 1
ATOM 2863 N N . TYR A 1 350 ? -11.454 5.313 27.326 1.00 97.38 350 TYR A N 1
ATOM 2864 C CA . TYR A 1 350 ? -11.221 3.895 27.084 1.00 97.38 350 TYR A CA 1
ATOM 2865 C C . TYR A 1 350 ? -10.644 3.637 25.684 1.00 97.38 350 TYR A C 1
ATOM 2867 O O . TYR A 1 350 ? -9.676 2.889 25.531 1.00 97.38 350 TYR A O 1
ATOM 2875 N N . LEU A 1 351 ? -11.196 4.288 24.659 1.00 97.81 351 LEU A N 1
ATOM 2876 C CA . LEU A 1 351 ? -10.712 4.205 23.281 1.00 97.81 351 LEU A CA 1
ATOM 2877 C C . LEU A 1 351 ? -9.286 4.752 23.144 1.00 97.81 351 LEU A C 1
ATOM 2879 O O . LEU A 1 351 ? -8.451 4.136 22.473 1.00 97.81 351 LEU A O 1
ATOM 2883 N N . LEU A 1 352 ? -8.995 5.878 23.804 1.00 97.81 352 LEU A N 1
ATOM 2884 C CA . LEU A 1 352 ? -7.658 6.460 23.839 1.00 97.81 352 LEU A CA 1
ATOM 2885 C C . LEU A 1 352 ? -6.676 5.511 24.527 1.00 97.81 352 LEU A C 1
ATOM 2887 O O . LEU A 1 352 ? -5.591 5.269 23.998 1.00 97.81 352 LEU A O 1
ATOM 2891 N N . LYS A 1 353 ? -7.082 4.907 25.649 1.00 97.12 353 LYS A N 1
ATOM 2892 C CA . LYS A 1 353 ? -6.276 3.914 26.364 1.00 97.12 353 LYS A CA 1
ATOM 2893 C C . LYS A 1 353 ? -5.920 2.719 25.475 1.00 97.12 353 LYS A C 1
ATOM 2895 O O . LYS A 1 353 ? -4.738 2.394 25.376 1.00 97.12 353 LYS A O 1
ATOM 2900 N N . ILE A 1 354 ? -6.890 2.123 24.768 1.00 96.31 354 ILE A N 1
ATOM 2901 C CA . ILE A 1 354 ? -6.624 1.024 23.816 1.00 96.31 354 ILE A CA 1
ATOM 2902 C C . ILE A 1 354 ? -5.585 1.448 22.775 1.00 96.31 354 ILE A C 1
ATOM 2904 O O . ILE A 1 354 ? -4.628 0.716 22.510 1.00 96.31 354 ILE A O 1
ATOM 2908 N N . TYR A 1 355 ? -5.783 2.618 22.163 1.00 96.94 355 TYR A N 1
ATOM 2909 C CA . TYR A 1 355 ? -4.901 3.110 21.110 1.00 96.94 355 TYR A CA 1
ATOM 2910 C C . TYR A 1 355 ? -3.473 3.317 21.633 1.00 96.94 355 TYR A C 1
ATOM 2912 O O . TYR A 1 355 ? -2.517 2.775 21.072 1.00 96.94 355 TYR A O 1
ATOM 2920 N N . GLU A 1 356 ? -3.321 4.050 22.736 1.00 96.00 356 GLU A N 1
ATOM 2921 C CA . GLU A 1 356 ? -2.017 4.377 23.305 1.00 96.00 356 GLU A CA 1
ATOM 2922 C C . GLU A 1 356 ? -1.265 3.159 23.832 1.00 96.00 356 GLU A C 1
ATOM 2924 O O . GLU A 1 356 ? -0.054 3.073 23.636 1.00 96.00 356 GLU A O 1
ATOM 2929 N N . GLU A 1 357 ? -1.942 2.214 24.488 1.00 96.12 357 GLU A N 1
ATOM 2930 C CA . GLU A 1 357 ? -1.304 0.996 24.997 1.00 96.12 357 GLU A CA 1
ATOM 2931 C C . GLU A 1 357 ? -0.654 0.198 23.866 1.00 96.12 357 GLU A C 1
ATOM 2933 O O . GLU A 1 357 ? 0.483 -0.262 23.996 1.00 96.12 357 GLU A O 1
ATOM 2938 N N . LYS A 1 358 ? -1.335 0.085 22.720 1.00 94.88 358 LYS A N 1
ATOM 2939 C CA . LYS A 1 358 ? -0.802 -0.637 21.558 1.00 94.88 358 LYS A CA 1
ATOM 2940 C C . LYS A 1 358 ? 0.324 0.117 20.870 1.00 94.88 358 LYS A C 1
ATOM 2942 O O . LYS A 1 358 ? 1.309 -0.506 20.483 1.00 94.88 358 LYS A O 1
ATOM 2947 N N . ILE A 1 359 ? 0.230 1.442 20.781 1.00 93.44 359 ILE A N 1
ATOM 2948 C CA . ILE A 1 359 ? 1.323 2.275 20.267 1.00 93.44 359 ILE A CA 1
ATOM 2949 C C . ILE A 1 359 ? 2.563 2.171 21.169 1.00 93.44 359 ILE A C 1
ATOM 2951 O O . ILE A 1 359 ? 3.666 1.943 20.670 1.00 93.44 359 ILE A O 1
ATOM 2955 N N . LYS A 1 360 ? 2.393 2.285 22.493 1.00 94.00 360 LYS A N 1
ATOM 2956 C CA . LYS A 1 360 ? 3.478 2.155 23.480 1.00 94.00 360 LYS A CA 1
ATOM 2957 C C . LYS A 1 360 ? 4.132 0.778 23.386 1.00 94.00 360 LYS A C 1
ATOM 2959 O O . LYS A 1 360 ? 5.354 0.698 23.288 1.00 94.00 360 LYS A O 1
ATOM 2964 N N . LEU A 1 361 ? 3.331 -0.289 23.327 1.00 91.56 361 LEU A N 1
ATOM 2965 C CA . LEU A 1 361 ? 3.834 -1.647 23.115 1.00 91.56 361 LEU A CA 1
ATOM 2966 C C . LEU A 1 361 ? 4.648 -1.739 21.819 1.00 91.56 361 LEU A C 1
ATOM 2968 O O . LEU A 1 361 ? 5.752 -2.281 21.833 1.00 91.56 361 LEU A O 1
ATOM 2972 N N . ALA A 1 362 ? 4.152 -1.157 20.724 1.00 89.88 362 ALA A N 1
ATOM 2973 C CA . ALA A 1 362 ? 4.833 -1.216 19.439 1.00 89.88 362 ALA A CA 1
ATOM 2974 C C . ALA A 1 362 ? 6.235 -0.586 19.467 1.00 89.88 362 ALA A C 1
ATOM 2976 O O . ALA A 1 362 ? 7.179 -1.161 18.924 1.00 89.88 362 ALA A O 1
ATOM 2977 N N . TYR A 1 363 ? 6.393 0.559 20.133 1.00 88.94 363 TYR A N 1
ATOM 2978 C CA . TYR A 1 363 ? 7.706 1.190 20.299 1.00 88.94 363 TYR A CA 1
ATOM 2979 C C . TYR A 1 363 ? 8.628 0.401 21.234 1.00 88.94 363 TYR A C 1
ATOM 2981 O O . TYR A 1 363 ? 9.815 0.259 20.943 1.00 88.94 363 TYR A O 1
ATOM 2989 N N . THR A 1 364 ? 8.102 -0.156 22.327 1.00 88.62 364 THR A N 1
ATOM 2990 C CA . THR A 1 364 ? 8.898 -0.972 23.257 1.00 88.62 364 THR A CA 1
ATOM 2991 C C . THR A 1 364 ? 9.483 -2.206 22.569 1.00 88.62 364 THR A C 1
ATOM 2993 O O . THR A 1 364 ? 10.653 -2.530 22.762 1.00 88.62 364 THR A O 1
ATOM 2996 N N . MET A 1 365 ? 8.695 -2.887 21.737 1.00 81.31 365 MET A N 1
ATOM 2997 C CA . MET A 1 365 ? 9.144 -4.095 21.038 1.00 81.31 365 MET A CA 1
ATOM 2998 C C . MET A 1 365 ? 10.201 -3.806 19.969 1.00 81.31 365 MET A C 1
ATOM 3000 O O . MET A 1 365 ? 11.185 -4.539 19.872 1.00 81.31 365 MET A O 1
ATOM 3004 N N . GLU A 1 366 ? 10.044 -2.706 19.229 1.00 82.44 366 GLU A N 1
ATOM 3005 C CA . GLU A 1 366 ? 11.037 -2.249 18.251 1.00 82.44 366 GLU A CA 1
ATOM 3006 C C . GLU A 1 366 ? 12.371 -1.890 18.924 1.00 82.44 366 GLU A C 1
ATOM 3008 O O . GLU A 1 366 ? 13.425 -2.328 18.463 1.00 82.44 366 GLU A O 1
ATOM 3013 N N . ASN A 1 367 ? 12.331 -1.170 20.051 1.00 78.75 367 ASN A N 1
ATOM 3014 C CA . ASN A 1 367 ? 13.531 -0.789 20.804 1.00 78.75 367 ASN A CA 1
ATOM 3015 C C . ASN A 1 367 ? 14.281 -2.000 21.384 1.00 78.75 367 ASN A C 1
ATOM 3017 O O . ASN A 1 367 ? 15.507 -1.973 21.486 1.00 78.75 367 ASN A O 1
ATOM 3021 N N . ASN A 1 368 ? 13.556 -3.066 21.731 1.00 76.75 368 ASN A N 1
ATOM 3022 C CA . ASN A 1 368 ? 14.121 -4.281 22.320 1.00 76.75 368 ASN A CA 1
ATOM 3023 C C . ASN A 1 368 ? 14.490 -5.355 21.280 1.00 76.75 368 ASN A C 1
ATOM 3025 O O . ASN A 1 368 ? 14.970 -6.422 21.656 1.00 76.75 368 ASN A O 1
ATOM 3029 N N . GLY A 1 369 ? 14.253 -5.111 19.984 1.00 69.50 369 GLY A N 1
ATOM 3030 C CA . GLY A 1 369 ? 14.496 -6.092 18.922 1.00 69.50 369 GLY A CA 1
ATOM 3031 C C . GLY A 1 369 ? 13.656 -7.371 19.046 1.00 69.50 369 GLY A C 1
ATOM 3032 O O . GLY A 1 369 ? 14.065 -8.414 18.537 1.00 69.50 369 GLY A O 1
ATOM 3033 N N . MET A 1 370 ? 12.513 -7.314 19.739 1.00 62.47 370 MET A N 1
ATOM 3034 C CA . MET A 1 370 ? 11.660 -8.482 19.966 1.00 62.47 370 MET A CA 1
ATOM 3035 C C . MET A 1 370 ? 10.615 -8.643 18.852 1.00 62.47 370 MET A C 1
ATOM 3037 O O . MET A 1 370 ? 10.002 -7.652 18.445 1.00 62.47 370 MET A O 1
ATOM 3041 N N . PRO A 1 371 ? 10.363 -9.878 18.377 1.00 57.91 371 PRO A N 1
ATOM 3042 C CA . PRO A 1 371 ? 9.277 -10.150 17.442 1.00 57.91 371 PRO A CA 1
ATOM 3043 C C . PRO A 1 371 ? 7.924 -9.992 18.143 1.00 57.91 371 PRO A C 1
ATOM 3045 O O . PRO A 1 371 ? 7.774 -10.372 19.304 1.00 57.91 371 PRO A O 1
ATOM 3048 N N . PHE A 1 372 ? 6.937 -9.432 17.443 1.00 53.38 372 PHE A N 1
ATOM 3049 C CA . PHE A 1 372 ? 5.581 -9.284 17.971 1.00 53.38 372 PHE A CA 1
ATOM 3050 C C . PHE A 1 372 ? 4.929 -10.649 18.206 1.00 53.38 372 PHE A C 1
ATOM 3052 O O . PHE A 1 372 ? 5.049 -11.516 17.339 1.00 53.38 372 PHE A O 1
ATOM 3059 N N . PRO A 1 373 ? 4.260 -10.865 19.356 1.00 49.72 373 PRO A N 1
ATOM 3060 C CA . PRO A 1 373 ? 3.523 -12.096 19.590 1.00 49.72 373 PRO A CA 1
ATOM 3061 C C . PRO A 1 373 ? 2.371 -12.193 18.583 1.00 49.72 373 PRO A C 1
ATOM 3063 O O . PRO A 1 373 ? 1.631 -11.223 18.396 1.00 49.72 373 PRO A O 1
ATOM 3066 N N . ASN A 1 374 ? 2.288 -13.348 17.918 1.00 41.31 374 ASN A N 1
ATOM 3067 C CA . ASN A 1 374 ? 1.274 -13.675 16.911 1.00 41.31 374 ASN A CA 1
ATOM 3068 C C . ASN A 1 374 ? -0.129 -13.799 17.505 1.00 41.31 374 ASN A C 1
ATOM 3070 O O . ASN A 1 374 ? -0.236 -14.365 18.616 1.00 41.31 374 ASN A O 1
#

Nearest PDB structures (foldseek):
  3m66-assembly1_A  TM=5.025E-01  e=4.731E-04  Homo sapiens

pLDDT: mean 70.12, std 24.42, range [21.25, 98.12]